Protein AF-A0A9D1S8N2-F1 (afdb_monomer_lite)

Organism: NCBI:txid2840860

Foldseek 3Di:
DPPPVVVVVVVVVVVPPPDPPDQPDDDDPPVCLLVQLVQVQVLCVLDDLLLQLDDCVNLVHDPVLLVVLLVVLVVLCVVQVPDFLLSSLLSLLQCLLVQADECPPCPQVDLRQSSRVVVSYYHQSNSLNVSSSSCNSVSWRKWKFWFAFPVGTHIFMWIDGPNGIAGAGSRVGSVRTRDDSVVCSVTTHTAFIPSQWPDDPQFTWGRGVGTETQDGNDDDQAAEDDLDDSNGGHAEYDLNHAALPRSHQEYEAEQNHAYYDLVSQLSNQNHAAYQYDPNRQFWHGDNRFIAGLQRQERAADGLNHQAQEDERALSYAEYHALRCENNASHQEYEDELNHPYYYHPVHHNPPRHEYADDPPGPSVVVCVVVVHHYHHNVPDPRDDDPHDARQVLLVVLLVVLVPDDQLFFLVLVVQLVVLSVLSVVLVVDPPRHNVSSVVSNVSNVVSVVSTHHAQLPQVSNSDLEVVSLVLLVCVQVVHDDPSGDQVSQPLVVPSDRHNVSSVLSVCVNVVVWDQDSNRHIGD

Secondary structure (DSSP, 8-state):
--SSHHHHHHHHTSTT---------S----S-HHHHHHHHHHHHHTS-GGGG---TTTTT--HHHHHHHHHHHHHHHHHHT--SHHHHHHHHHHHHHHH-EE-TT---S---HHHHHHHTEE-HHHHHHHHHHHHHHTT--EEEEEEEETTEEEEEEEEEETTEEEEE-TTT-GGGTT--HHHHTTT-EEEEEEEEEEEETTEEEEEESSEEEEEE-S--SEEE--SEETTEE--EE-GGG--TT---SEEEE-TT--EE-GGGGGG-TT--EEEE-TT-SSEEEETTEEEETTS-EEEE--TT---SEEEPPTT--EEPTTTTTT-SS--EEE--TT--EE-SSTTTT--S-EEE--TTSHHHHHHHHHT-EEE-GGG--S---------HHHHHHHHHHTT----S-HHHHHHHHHHHHHHHHHHH-TT--HHHHHHHHHHHHHHHHT--PPTT--S-SSS--HHHHHHHHHHHTT---TT--HHHH-TT-SSS--HHHHHHHHHHHTTSSEE-TTS-EE-

Radius of gyration: 33.04 Å; chains: 1; bounding box: 72×79×86 Å

InterPro domains:
  IPR002931 Transglutaminase-like [PF01841] (80-169)
  IPR002931 Transglutaminase-like [SM00460] (116-172)
  IPR018247 EF-Hand 1, calcium-binding site [PS00018] (457-469)
  IPR026906 BspA-type LRR region [PF13306] (235-283)
  IPR026906 BspA-type LRR region [PF13306] (308-353)
  IPR032675 Leucine-rich repeat domain superfamily [G3DSA:3.80.10.10] (225-357)
  IPR036439 Dockerin domain superfamily [G3DSA:1.10.1330.10] (454-521)
  IPR036439 Dockerin domain superfamily [SSF63446] (453-512)
  IPR038765 Papain-like cysteine peptidase superfamily [SSF54001] (43-193)
  IPR052557 Cytoskeleton-associated protease/Cytokinesis protein [PTHR46333] (82-185)

pLDDT: mean 88.9, std 16.24, range [24.2, 98.75]

Structure (mmCIF, N/CA/C/O backbone):
data_AF-A0A9D1S8N2-F1
#
_entry.id   AF-A0A9D1S8N2-F1
#
loop_
_atom_site.group_PDB
_atom_site.id
_atom_site.type_symbol
_atom_site.label_atom_id
_atom_site.label_alt_id
_atom_site.label_comp_id
_atom_site.label_asym_id
_atom_site.label_entity_id
_atom_site.label_seq_id
_atom_site.pdbx_PDB_ins_code
_atom_site.Cartn_x
_atom_site.Cartn_y
_atom_site.Cartn_z
_atom_site.occupancy
_atom_site.B_iso_or_equiv
_atom_site.auth_seq_id
_atom_site.auth_comp_id
_atom_site.auth_asym_id
_atom_site.auth_atom_id
_atom_site.pdbx_PDB_model_num
ATOM 1 N N . MET A 1 1 ? -4.415 29.262 -37.424 1.00 41.19 1 MET A N 1
ATOM 2 C CA . MET A 1 1 ? -4.527 27.797 -37.227 1.00 41.19 1 MET A CA 1
ATOM 3 C C . MET A 1 1 ? -3.228 26.989 -37.409 1.00 41.19 1 MET A C 1
ATOM 5 O O . MET A 1 1 ? -3.286 25.786 -37.236 1.00 41.19 1 MET A O 1
ATOM 9 N N . LYS A 1 2 ? -2.044 27.583 -37.660 1.00 31.09 2 LYS A N 1
ATOM 10 C CA . LYS A 1 2 ? -0.761 26.831 -37.720 1.00 31.09 2 LYS A CA 1
ATOM 11 C C . LYS A 1 2 ? 0.268 27.168 -36.621 1.00 31.09 2 LYS A C 1
ATOM 13 O O . LYS A 1 2 ? 1.367 26.639 -36.650 1.00 31.09 2 LYS A O 1
ATOM 18 N N . LYS A 1 3 ? -0.077 28.014 -35.639 1.00 30.36 3 LYS A N 1
ATOM 19 C CA . LYS A 1 3 ? 0.808 28.365 -34.503 1.00 30.36 3 LYS A CA 1
ATOM 20 C C . LYS A 1 3 ? 0.369 27.806 -33.142 1.00 30.36 3 LYS A C 1
ATOM 22 O O . LYS A 1 3 ? 1.112 27.940 -32.184 1.00 30.36 3 LYS A O 1
ATOM 27 N N . THR A 1 4 ? -0.780 27.134 -33.064 1.00 30.16 4 THR A N 1
ATOM 28 C CA . THR A 1 4 ? -1.317 26.583 -31.802 1.00 30.16 4 THR A CA 1
ATOM 29 C C . THR A 1 4 ? -1.063 25.077 -31.646 1.00 30.16 4 THR A C 1
ATOM 31 O O . THR A 1 4 ? -1.158 24.552 -30.548 1.00 30.16 4 THR A O 1
ATOM 34 N N . ILE A 1 5 ? -0.672 24.382 -32.720 1.00 31.61 5 ILE A N 1
ATOM 35 C CA . ILE A 1 5 ? -0.403 22.929 -32.703 1.00 31.61 5 ILE A CA 1
ATOM 36 C C . ILE A 1 5 ? 1.041 22.620 -32.254 1.00 31.61 5 ILE A C 1
ATOM 38 O O . ILE A 1 5 ? 1.315 21.543 -31.742 1.00 31.61 5 ILE A O 1
ATOM 42 N N . SER A 1 6 ? 1.962 23.587 -32.346 1.00 30.66 6 SER A N 1
ATOM 43 C CA . SER A 1 6 ? 3.372 23.377 -31.976 1.00 30.66 6 SER A CA 1
ATOM 44 C C . SER A 1 6 ? 3.642 23.413 -30.466 1.00 30.66 6 SER A C 1
ATOM 46 O O . SER A 1 6 ? 4.715 22.993 -30.052 1.00 30.66 6 SER A O 1
ATOM 48 N N . LEU A 1 7 ? 2.704 23.909 -29.648 1.00 26.50 7 LEU A N 1
ATOM 49 C CA . LEU A 1 7 ? 2.874 23.975 -28.191 1.00 26.50 7 LEU A CA 1
ATOM 50 C C . LEU A 1 7 ? 2.350 22.712 -27.487 1.00 26.50 7 LEU A C 1
ATOM 52 O O . LEU A 1 7 ? 2.895 22.316 -26.467 1.00 26.50 7 LEU A O 1
ATOM 56 N N . VAL A 1 8 ? 1.352 22.034 -28.066 1.00 29.27 8 VAL A N 1
ATOM 57 C CA . VAL A 1 8 ? 0.792 20.789 -27.507 1.00 29.27 8 VAL A CA 1
ATOM 58 C C . VAL A 1 8 ? 1.746 19.605 -27.716 1.00 29.27 8 VAL A C 1
ATOM 60 O O . VAL A 1 8 ? 1.866 18.760 -26.837 1.00 29.27 8 VAL A O 1
ATOM 63 N N . LEU A 1 9 ? 2.511 19.580 -28.818 1.00 26.94 9 LEU A N 1
ATOM 64 C CA . LEU A 1 9 ? 3.545 18.556 -29.030 1.00 26.94 9 LEU A CA 1
ATOM 65 C C . LEU A 1 9 ? 4.836 18.801 -28.226 1.00 26.94 9 LEU A C 1
ATOM 67 O O . LEU A 1 9 ? 5.528 17.845 -27.897 1.00 26.94 9 LEU A O 1
ATOM 71 N N . ALA A 1 10 ? 5.158 20.053 -27.880 1.00 25.62 10 ALA A N 1
ATOM 72 C CA . ALA A 1 10 ? 6.364 20.376 -27.109 1.00 25.62 10 ALA A CA 1
ATOM 73 C C . ALA A 1 10 ? 6.222 20.063 -25.606 1.00 25.62 10 ALA A C 1
ATOM 75 O O . ALA A 1 10 ? 7.221 19.830 -24.935 1.00 25.62 10 ALA A O 1
ATOM 76 N N . VAL A 1 11 ? 4.991 20.009 -25.084 1.00 26.38 11 VAL A N 1
ATOM 77 C CA . VAL A 1 11 ? 4.716 19.638 -23.683 1.00 26.38 11 VAL A CA 1
ATOM 78 C C . VAL A 1 11 ? 4.688 18.114 -23.490 1.00 26.38 11 VAL A C 1
ATOM 80 O O . VAL A 1 11 ? 5.058 17.631 -22.428 1.00 26.38 11 VAL A O 1
ATOM 83 N N . LEU A 1 12 ? 4.380 17.337 -24.536 1.00 26.64 12 LEU A N 1
ATOM 84 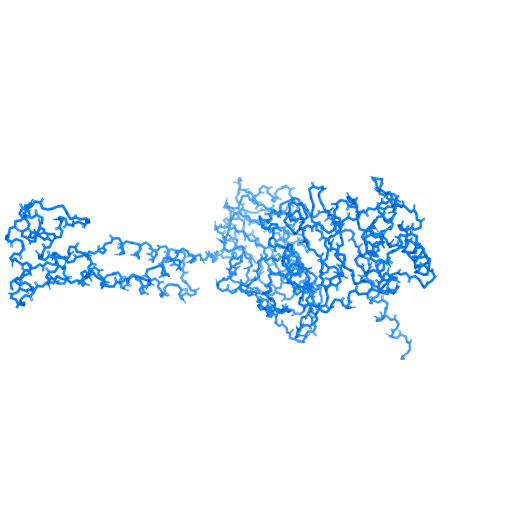C CA . LEU A 1 12 ? 4.500 15.869 -24.515 1.00 26.64 12 LEU A CA 1
ATOM 85 C C . LEU A 1 12 ? 5.959 15.369 -24.512 1.00 26.64 12 LEU A C 1
ATOM 87 O O . LEU A 1 12 ? 6.203 14.240 -24.104 1.00 26.64 12 LEU A O 1
ATOM 91 N N . MET A 1 13 ? 6.929 16.203 -24.906 1.00 25.23 13 MET A N 1
ATOM 92 C CA . MET A 1 13 ? 8.365 15.870 -24.888 1.00 25.23 13 MET A CA 1
ATOM 93 C C . MET A 1 13 ? 9.106 16.334 -23.621 1.00 25.23 13 MET A C 1
ATOM 95 O O . MET A 1 13 ? 10.305 16.110 -23.504 1.00 25.23 13 MET A O 1
ATOM 99 N N . LEU A 1 14 ? 8.422 16.964 -22.660 1.00 24.73 14 LEU A N 1
ATOM 100 C CA . LEU A 1 14 ? 9.023 17.392 -21.386 1.00 24.73 14 LEU A CA 1
ATOM 101 C C . LEU A 1 14 ? 8.789 16.403 -20.229 1.00 24.73 14 LEU A C 1
ATOM 103 O O . LEU A 1 14 ? 9.283 16.632 -19.130 1.00 24.73 14 LEU A O 1
ATOM 107 N N . ALA A 1 15 ? 8.109 15.280 -20.479 1.00 26.17 15 ALA A N 1
ATOM 108 C CA . ALA A 1 15 ? 7.916 14.204 -19.500 1.00 26.17 15 ALA A CA 1
ATOM 109 C C . ALA A 1 15 ? 9.095 13.207 -19.416 1.00 26.17 15 ALA A C 1
ATOM 111 O O . ALA A 1 15 ? 9.014 12.238 -18.670 1.00 26.17 15 ALA A O 1
ATOM 112 N N . SER A 1 16 ? 10.187 13.420 -20.160 1.00 27.34 16 SER A N 1
ATOM 113 C CA . SER A 1 16 ? 11.358 12.525 -20.176 1.00 27.34 16 SER A CA 1
ATOM 114 C C . SER A 1 16 ? 12.587 13.074 -19.444 1.00 27.34 16 SER A C 1
ATOM 116 O O . SER A 1 16 ? 13.658 12.477 -19.514 1.00 27.34 16 SER A O 1
ATOM 118 N N . ALA A 1 17 ? 12.461 14.177 -18.702 1.00 24.20 17 ALA A N 1
ATOM 119 C CA . ALA A 1 17 ? 13.454 14.517 -17.690 1.00 24.20 17 ALA A CA 1
ATOM 120 C C . ALA A 1 17 ? 13.177 13.662 -16.445 1.00 24.20 17 ALA A C 1
ATOM 122 O O . ALA A 1 17 ? 12.557 14.123 -15.489 1.00 24.20 17 ALA A O 1
ATOM 123 N N . PHE A 1 18 ? 13.612 12.399 -16.481 1.00 30.17 18 PHE A N 1
ATOM 124 C CA . PHE A 1 18 ? 13.813 11.614 -15.269 1.00 30.17 18 PHE A CA 1
ATOM 125 C C . PHE A 1 18 ? 14.796 12.399 -14.395 1.00 30.17 18 PHE A C 1
ATOM 127 O O . PHE A 1 18 ? 16.009 12.371 -14.604 1.00 30.17 18 PHE A O 1
ATOM 134 N N . PHE A 1 19 ? 14.275 13.147 -13.423 1.00 24.89 19 PHE A N 1
ATOM 135 C CA . PHE A 1 19 ? 15.061 13.421 -12.236 1.00 24.89 19 PHE A CA 1
ATOM 136 C C . PHE A 1 19 ? 15.438 12.053 -11.681 1.00 24.89 19 PHE A C 1
ATOM 138 O O . PHE A 1 19 ? 14.560 11.213 -11.481 1.00 24.89 19 PHE A O 1
ATOM 145 N N . ALA A 1 20 ? 16.736 11.818 -11.479 1.00 25.05 20 ALA A N 1
ATOM 146 C CA . ALA A 1 20 ? 17.172 10.757 -10.591 1.00 25.05 20 ALA A CA 1
ATOM 147 C C . ALA A 1 20 ? 16.315 10.889 -9.331 1.00 25.05 20 ALA A C 1
ATOM 149 O O . ALA A 1 20 ? 16.334 11.951 -8.696 1.00 25.05 20 ALA A O 1
ATOM 150 N N . LEU A 1 21 ? 15.495 9.872 -9.053 1.00 30.72 21 LEU A N 1
ATOM 151 C CA . LEU A 1 21 ? 14.743 9.817 -7.811 1.00 30.72 21 LEU A CA 1
ATOM 152 C C . LEU A 1 21 ? 15.771 10.092 -6.707 1.00 30.72 21 LEU A C 1
ATOM 154 O O . LEU A 1 21 ? 16.800 9.405 -6.672 1.00 30.72 21 LEU A O 1
ATOM 158 N N . PRO A 1 22 ? 15.589 11.127 -5.865 1.00 25.80 22 PRO A N 1
ATOM 159 C CA . PRO A 1 22 ? 16.402 11.215 -4.669 1.00 25.80 22 PRO A CA 1
ATOM 160 C C . PRO A 1 22 ? 16.216 9.876 -3.967 1.00 25.80 22 PRO A C 1
ATOM 162 O O . PRO A 1 22 ? 15.079 9.418 -3.855 1.00 25.80 22 PRO A O 1
ATOM 165 N N . ALA A 1 23 ? 17.325 9.228 -3.597 1.00 29.44 23 ALA A N 1
ATOM 166 C CA . ALA A 1 23 ? 17.301 7.996 -2.825 1.00 29.44 23 ALA A CA 1
ATOM 167 C C . ALA A 1 23 ? 16.216 8.145 -1.759 1.00 29.44 23 ALA A C 1
ATOM 169 O O . ALA A 1 23 ? 16.328 9.031 -0.904 1.00 29.44 23 ALA A O 1
ATOM 170 N N . VAL A 1 24 ? 15.135 7.369 -1.899 1.00 29.92 24 VAL A N 1
ATOM 171 C CA . VAL A 1 24 ? 14.056 7.354 -0.919 1.00 29.92 24 VAL A CA 1
ATOM 172 C C . VAL A 1 24 ? 14.750 7.016 0.385 1.00 29.92 24 VAL A C 1
ATOM 174 O O . VAL A 1 24 ? 15.445 6.004 0.505 1.00 29.92 24 VAL A O 1
ATOM 177 N N . SER A 1 25 ? 14.714 7.987 1.291 1.00 30.53 25 SER A N 1
ATOM 178 C CA . SER A 1 25 ? 15.406 7.918 2.559 1.00 30.53 25 SER A CA 1
ATOM 179 C C . SER A 1 25 ? 14.974 6.662 3.295 1.00 30.53 25 SER A C 1
ATOM 181 O O . SER A 1 25 ? 13.835 6.217 3.178 1.00 30.53 25 SER A O 1
ATOM 183 N N . ALA A 1 26 ? 15.927 6.104 4.034 1.00 32.47 26 ALA A N 1
ATOM 184 C CA . ALA A 1 26 ? 15.743 4.994 4.946 1.00 32.47 26 ALA A CA 1
ATOM 185 C C . ALA A 1 26 ? 14.365 5.013 5.636 1.00 32.47 26 ALA A C 1
ATOM 187 O O . ALA A 1 26 ? 13.939 6.060 6.109 1.00 32.47 26 ALA A O 1
ATOM 188 N N . GLU A 1 27 ? 13.767 3.820 5.742 1.00 34.91 27 GLU A N 1
ATOM 189 C CA . GLU A 1 27 ? 12.519 3.491 6.460 1.00 34.91 27 GLU A CA 1
ATOM 190 C C . GLU A 1 27 ? 11.226 3.394 5.632 1.00 34.91 27 GLU A C 1
ATOM 192 O O . GLU A 1 27 ? 10.195 3.940 5.989 1.00 34.91 27 GLU A O 1
ATOM 197 N N . MET A 1 28 ? 11.215 2.507 4.631 1.00 33.66 28 MET A N 1
ATOM 198 C CA . MET A 1 28 ? 10.089 1.573 4.463 1.00 33.66 28 MET A CA 1
ATOM 199 C C . MET A 1 28 ? 10.615 0.160 4.201 1.00 33.66 28 MET A C 1
ATOM 201 O O . MET A 1 28 ? 10.614 -0.354 3.078 1.00 33.66 28 MET A O 1
ATOM 205 N N . LYS A 1 29 ? 11.084 -0.493 5.270 1.00 34.81 29 LYS A N 1
ATOM 206 C CA . LYS A 1 29 ? 11.308 -1.943 5.267 1.00 34.81 29 LYS A CA 1
ATOM 207 C C . LYS A 1 29 ? 9.942 -2.633 5.219 1.00 34.81 29 LYS A C 1
ATOM 209 O O . LYS A 1 29 ? 9.393 -2.972 6.260 1.00 34.81 29 LYS A O 1
ATOM 214 N N . ASN A 1 30 ? 9.383 -2.824 4.026 1.00 42.44 30 ASN A N 1
ATOM 215 C CA . ASN A 1 30 ? 8.274 -3.757 3.849 1.00 42.44 30 ASN A CA 1
ATOM 216 C C . ASN A 1 30 ? 8.832 -5.182 4.060 1.00 42.44 30 ASN A C 1
ATOM 218 O O . ASN A 1 30 ? 9.746 -5.577 3.332 1.00 42.44 30 ASN A O 1
ATOM 222 N N . PRO A 1 31 ? 8.343 -5.951 5.047 1.00 40.03 31 PRO A N 1
ATOM 223 C CA . PRO A 1 31 ? 8.945 -7.229 5.424 1.00 40.03 31 PRO A CA 1
ATOM 224 C C . PRO A 1 31 ? 8.726 -8.375 4.416 1.00 40.03 31 PRO A C 1
ATOM 226 O O . PRO A 1 31 ? 9.285 -9.448 4.619 1.00 40.03 31 PRO A O 1
ATOM 229 N N . ASN A 1 32 ? 7.972 -8.186 3.323 1.00 45.12 32 ASN A N 1
ATOM 230 C CA . ASN A 1 32 ? 7.652 -9.260 2.366 1.00 45.12 32 ASN A CA 1
ATOM 231 C C . ASN A 1 32 ? 8.372 -9.137 1.007 1.00 45.12 32 ASN A C 1
ATOM 233 O O . ASN A 1 32 ? 7.745 -9.032 -0.049 1.00 45.12 32 ASN A O 1
ATOM 237 N N . VAL A 1 33 ? 9.707 -9.228 1.015 1.00 54.38 33 VAL A N 1
ATOM 238 C CA . VAL A 1 33 ? 10.550 -9.151 -0.201 1.00 54.38 33 VAL A CA 1
ATOM 239 C C . VAL A 1 33 ? 10.204 -10.243 -1.234 1.00 54.38 33 VAL A C 1
ATOM 241 O O . VAL A 1 33 ? 10.112 -9.956 -2.431 1.00 54.38 33 VAL A O 1
ATOM 244 N N . LYS A 1 34 ? 9.881 -11.469 -0.784 1.00 57.59 34 LYS A N 1
ATOM 245 C CA . LYS A 1 34 ? 9.435 -12.578 -1.658 1.00 57.59 34 LYS A CA 1
ATOM 246 C C . LYS A 1 34 ? 8.108 -12.286 -2.367 1.00 57.59 34 LYS A C 1
ATOM 248 O O . LYS A 1 34 ? 7.960 -12.636 -3.533 1.00 57.59 34 LYS A O 1
ATOM 253 N N . GLY A 1 35 ? 7.173 -11.615 -1.688 1.00 79.25 35 GLY A N 1
ATOM 254 C CA . GLY A 1 35 ? 5.856 -11.297 -2.248 1.00 79.25 35 GLY A CA 1
ATOM 255 C C . GLY A 1 35 ? 5.940 -10.362 -3.456 1.00 79.25 35 GLY A C 1
ATOM 256 O O . GLY A 1 35 ? 5.290 -10.612 -4.461 1.00 79.25 35 GLY A O 1
ATOM 257 N N . SER A 1 36 ? 6.797 -9.339 -3.391 1.00 89.75 36 SER A N 1
ATOM 258 C CA . SER A 1 36 ? 6.893 -8.313 -4.443 1.00 89.75 36 SER A CA 1
ATOM 259 C C . SER A 1 36 ? 7.517 -8.802 -5.761 1.00 89.75 36 SER A C 1
ATOM 261 O O . SER A 1 36 ? 7.032 -8.462 -6.835 1.00 89.75 36 SER A O 1
ATOM 263 N N . ASN A 1 37 ? 8.554 -9.650 -5.717 1.00 93.00 37 ASN A N 1
ATOM 264 C CA . ASN A 1 37 ? 9.118 -10.234 -6.943 1.00 93.00 37 ASN A CA 1
ATOM 265 C C . ASN A 1 37 ? 8.127 -11.171 -7.637 1.00 93.00 37 ASN A C 1
ATOM 267 O O . ASN A 1 37 ? 8.023 -11.152 -8.862 1.00 93.00 37 ASN A O 1
ATOM 271 N N . GLN A 1 38 ? 7.396 -11.974 -6.855 1.00 94.56 38 GLN A N 1
ATOM 272 C CA . GLN A 1 38 ? 6.374 -12.862 -7.403 1.00 94.56 38 GLN A CA 1
ATOM 273 C C . GLN A 1 38 ? 5.221 -12.054 -7.999 1.00 94.56 38 GLN A C 1
ATOM 275 O O . GLN A 1 38 ? 4.786 -12.357 -9.099 1.00 94.56 38 GLN A O 1
ATOM 280 N N . GLU A 1 39 ? 4.789 -10.985 -7.331 1.00 94.81 39 GLU A N 1
ATOM 281 C CA . GLU A 1 39 ? 3.736 -10.102 -7.833 1.00 94.81 39 GLU A CA 1
ATOM 282 C C . GLU A 1 39 ? 4.122 -9.424 -9.159 1.00 94.81 39 GLU A C 1
ATOM 284 O O . GLU A 1 39 ? 3.325 -9.419 -10.095 1.00 94.81 39 GLU A O 1
ATOM 289 N N . LEU A 1 40 ? 5.353 -8.913 -9.301 1.00 96.19 40 LEU A N 1
ATOM 290 C CA . LEU A 1 40 ? 5.825 -8.379 -10.586 1.00 96.19 40 LEU A CA 1
ATOM 291 C C . LEU A 1 40 ? 5.867 -9.464 -11.674 1.00 96.19 40 LEU A C 1
ATOM 293 O O . LEU A 1 40 ? 5.441 -9.221 -12.804 1.00 96.19 40 LEU A O 1
ATOM 297 N N . LEU A 1 41 ? 6.369 -10.656 -11.343 1.00 96.38 41 LEU A N 1
ATOM 298 C CA . LEU A 1 41 ? 6.418 -11.786 -12.271 1.00 96.38 41 LEU A CA 1
ATOM 299 C C . LEU A 1 41 ? 5.013 -12.203 -12.730 1.00 96.38 41 LEU A C 1
ATOM 301 O O . LEU A 1 41 ? 4.800 -12.416 -13.921 1.00 96.38 41 LEU A O 1
ATOM 305 N N . ASP A 1 42 ? 4.053 -12.281 -11.811 1.00 96.88 42 ASP A N 1
ATOM 306 C CA . ASP A 1 42 ? 2.656 -12.602 -12.105 1.00 96.88 42 ASP A CA 1
ATOM 307 C C . ASP A 1 42 ? 2.020 -11.528 -12.997 1.00 96.88 42 ASP A C 1
ATOM 309 O O . ASP A 1 42 ? 1.356 -11.858 -13.981 1.00 96.88 42 ASP A O 1
ATOM 313 N N . MET A 1 43 ? 2.306 -10.247 -12.733 1.00 97.25 43 MET A N 1
ATOM 314 C CA . MET A 1 43 ? 1.843 -9.143 -13.576 1.00 97.25 43 MET A CA 1
ATOM 315 C C . MET A 1 43 ? 2.394 -9.257 -14.996 1.00 97.25 43 MET A C 1
ATOM 317 O O . MET A 1 43 ? 1.646 -9.130 -15.961 1.00 97.25 43 MET A O 1
ATOM 321 N N . LEU A 1 44 ? 3.687 -9.547 -15.139 1.00 97.44 44 LEU A N 1
ATOM 322 C CA . LEU A 1 44 ? 4.322 -9.765 -16.436 1.00 97.44 44 LEU A CA 1
ATOM 323 C C . LEU A 1 44 ? 3.799 -11.025 -17.151 1.00 97.44 44 LEU A C 1
ATOM 325 O O . LEU A 1 44 ? 3.738 -11.037 -18.378 1.00 97.44 44 LEU A O 1
ATOM 329 N N . ASN A 1 45 ? 3.409 -12.071 -16.418 1.00 97.19 45 ASN A N 1
ATOM 330 C CA . ASN A 1 45 ? 2.798 -13.283 -16.980 1.00 97.19 45 ASN A CA 1
ATOM 331 C C . ASN A 1 45 ? 1.362 -13.055 -17.476 1.00 97.19 45 ASN A C 1
ATOM 333 O O . ASN A 1 45 ? 0.921 -13.742 -18.396 1.00 97.19 45 ASN A O 1
ATOM 337 N N . ASN A 1 46 ? 0.644 -12.084 -16.906 1.00 96.88 46 ASN A N 1
ATOM 338 C CA . ASN A 1 46 ? -0.697 -11.692 -17.352 1.00 96.88 46 ASN A CA 1
ATOM 339 C C . ASN A 1 46 ? -0.688 -10.766 -18.579 1.00 96.88 46 ASN A C 1
ATOM 341 O O . ASN A 1 46 ? -1.750 -10.362 -19.059 1.00 96.88 46 ASN A O 1
ATOM 345 N N . LEU A 1 47 ? 0.494 -10.419 -19.089 1.00 96.44 47 LEU A N 1
ATOM 346 C CA . LEU A 1 47 ? 0.692 -9.474 -20.177 1.00 96.44 47 LEU A CA 1
ATOM 347 C C . LEU A 1 47 ? 1.392 -10.144 -21.360 1.00 96.44 47 LEU A C 1
ATOM 349 O O . LEU A 1 47 ? 2.311 -10.937 -21.194 1.00 96.44 47 LEU A O 1
ATOM 353 N N . GLU A 1 48 ? 0.986 -9.780 -22.578 1.00 96.12 48 GLU A N 1
ATOM 354 C CA . GLU A 1 48 ? 1.599 -10.287 -23.811 1.00 96.12 48 GLU A CA 1
ATOM 355 C C . GLU A 1 48 ? 3.081 -9.888 -23.886 1.00 96.12 48 GLU A C 1
ATOM 357 O O . GLU A 1 48 ? 3.360 -8.692 -24.033 1.00 96.12 48 GLU A O 1
ATOM 362 N N . PRO A 1 49 ? 4.049 -10.826 -23.843 1.00 96.62 49 PRO A N 1
ATOM 363 C CA . PRO A 1 49 ? 5.464 -10.473 -23.743 1.00 96.62 49 PRO A CA 1
ATOM 364 C C . PRO A 1 49 ? 5.942 -9.585 -24.893 1.00 96.62 49 PRO A C 1
ATOM 366 O O . PRO A 1 49 ? 6.730 -8.670 -24.691 1.00 96.62 49 PRO A O 1
ATOM 369 N N . GLN A 1 50 ? 5.408 -9.787 -26.099 1.00 95.06 50 GLN A N 1
ATOM 370 C CA . GLN A 1 50 ? 5.824 -9.052 -27.296 1.00 95.06 50 GLN A CA 1
ATOM 371 C C . GLN A 1 50 ? 5.612 -7.532 -27.214 1.00 95.06 50 GLN A C 1
ATOM 373 O O . GLN A 1 50 ? 6.266 -6.789 -27.943 1.00 95.06 50 GLN A O 1
ATOM 378 N N . GLN A 1 51 ? 4.766 -7.036 -26.304 1.00 94.94 51 GLN A N 1
ATOM 379 C CA . GLN A 1 51 ? 4.626 -5.592 -26.084 1.00 94.94 51 GLN A CA 1
ATOM 380 C C . GLN A 1 51 ? 5.895 -4.945 -25.494 1.00 94.94 51 GLN A C 1
ATOM 382 O O . GLN A 1 51 ? 6.090 -3.735 -25.632 1.00 94.94 51 GLN A O 1
ATOM 387 N N . PHE A 1 52 ? 6.764 -5.756 -24.881 1.00 96.38 52 PHE A N 1
ATOM 388 C CA . PHE A 1 52 ? 8.020 -5.342 -24.255 1.00 96.38 52 PHE A CA 1
ATOM 389 C C . PHE A 1 52 ? 9.237 -5.495 -25.178 1.00 96.38 52 PHE A C 1
ATOM 391 O O . PHE A 1 52 ? 10.376 -5.314 -24.745 1.00 96.38 52 PHE A O 1
ATOM 398 N N . VAL A 1 53 ? 9.027 -5.793 -26.465 1.00 95.94 53 VAL A N 1
ATOM 399 C CA . VAL A 1 53 ? 10.066 -5.579 -27.478 1.00 95.94 53 VAL A CA 1
ATOM 400 C C . VAL A 1 53 ? 10.122 -4.082 -27.781 1.00 95.94 53 VAL A C 1
ATOM 402 O O . VAL A 1 53 ? 9.158 -3.480 -28.264 1.00 95.94 53 VAL A O 1
ATOM 405 N N . SER A 1 54 ? 11.246 -3.457 -27.436 1.00 93.06 54 SER A N 1
ATOM 406 C CA . SER A 1 54 ? 11.464 -2.025 -27.663 1.00 93.06 54 SER A CA 1
ATOM 407 C C . SER A 1 54 ? 11.904 -1.730 -29.098 1.00 93.06 54 SER A C 1
ATOM 409 O O . SER A 1 54 ? 12.361 -2.612 -29.819 1.00 93.06 54 SER A O 1
ATOM 411 N N . ASP A 1 55 ? 11.803 -0.465 -29.494 1.00 92.12 55 ASP A N 1
ATOM 412 C CA . ASP A 1 55 ? 12.391 0.071 -30.720 1.00 92.12 55 ASP A CA 1
ATOM 413 C C . ASP A 1 55 ? 13.319 1.252 -30.386 1.00 92.12 55 ASP A C 1
ATOM 415 O O . ASP A 1 55 ? 13.419 1.684 -29.233 1.00 92.12 55 ASP A O 1
ATOM 419 N N . TYR A 1 56 ? 14.020 1.776 -31.395 1.00 92.25 56 TYR A N 1
ATOM 420 C CA . TYR A 1 56 ? 14.959 2.882 -31.203 1.00 92.25 56 TYR A CA 1
ATOM 421 C C . TYR A 1 56 ? 14.285 4.154 -30.653 1.00 92.25 56 TYR A C 1
ATOM 423 O O . TYR A 1 56 ? 14.939 4.906 -29.935 1.00 92.25 56 TYR A O 1
ATOM 431 N N . GLU A 1 57 ? 12.996 4.393 -30.938 1.00 91.94 57 GLU A N 1
ATOM 432 C CA . GLU A 1 57 ? 12.270 5.585 -30.476 1.00 91.94 57 GLU A CA 1
ATOM 433 C C . GLU A 1 57 ? 11.954 5.480 -28.986 1.00 91.94 57 GLU A C 1
ATOM 435 O O . GLU A 1 57 ? 12.251 6.404 -28.228 1.00 91.94 57 GLU A O 1
ATOM 440 N N . LYS A 1 58 ? 11.429 4.329 -28.548 1.00 89.50 58 LYS A N 1
ATOM 441 C CA . LYS A 1 58 ? 11.172 4.036 -27.129 1.00 89.50 58 LYS A CA 1
ATOM 442 C C . LYS A 1 58 ? 12.448 4.053 -26.292 1.00 89.50 58 LYS A C 1
ATOM 444 O O . LYS A 1 58 ? 12.402 4.417 -25.122 1.00 89.50 58 LYS A O 1
ATOM 449 N N . LEU A 1 59 ? 13.580 3.677 -26.886 1.00 91.31 59 LEU A N 1
ATOM 450 C CA . LEU A 1 59 ? 14.890 3.704 -26.232 1.00 91.31 59 LEU A CA 1
ATOM 451 C C . LEU A 1 59 ? 15.579 5.081 -26.292 1.00 91.31 59 LEU A C 1
ATOM 453 O O . LEU A 1 59 ? 16.704 5.211 -25.813 1.00 91.31 59 LEU A O 1
ATOM 457 N N . GLY A 1 60 ? 14.947 6.098 -26.891 1.00 92.38 60 GLY A N 1
ATOM 458 C CA . GLY A 1 60 ? 15.500 7.453 -26.973 1.00 92.38 60 GLY A CA 1
ATOM 459 C C . GLY A 1 60 ? 16.753 7.572 -27.849 1.00 92.38 60 GLY A C 1
ATOM 460 O O . GLY A 1 60 ? 17.584 8.446 -27.613 1.00 92.38 60 GLY A O 1
ATOM 461 N N . MET A 1 61 ? 16.913 6.699 -28.847 1.00 95.06 61 MET A N 1
ATOM 462 C CA . MET A 1 61 ? 18.076 6.651 -29.739 1.00 95.06 61 MET A CA 1
ATOM 463 C C . MET A 1 61 ? 17.742 7.129 -31.154 1.00 95.06 61 MET A C 1
ATOM 465 O O . MET A 1 61 ? 16.596 7.077 -31.599 1.00 95.06 61 MET A O 1
ATOM 469 N N . THR A 1 62 ? 18.755 7.555 -31.913 1.00 97.56 62 THR A N 1
ATOM 470 C CA . THR A 1 62 ? 18.613 7.670 -33.374 1.00 97.56 62 THR A CA 1
ATOM 471 C C . THR A 1 62 ? 18.693 6.292 -34.036 1.00 97.56 62 THR A C 1
ATOM 473 O O . THR A 1 62 ? 19.179 5.322 -33.449 1.00 97.56 62 THR A O 1
ATOM 476 N N . LYS A 1 63 ? 18.254 6.199 -35.297 1.00 97.19 63 LYS A N 1
ATOM 477 C CA . LYS A 1 63 ? 18.362 4.957 -36.079 1.00 97.19 63 LYS A CA 1
ATOM 478 C C . LYS A 1 63 ? 19.810 4.500 -36.237 1.00 97.19 63 LYS A C 1
ATOM 480 O O . LYS A 1 63 ? 20.083 3.311 -36.163 1.00 97.19 63 LYS A O 1
ATOM 485 N N . GLU A 1 64 ? 20.728 5.439 -36.442 1.00 98.06 64 GLU A N 1
ATOM 486 C CA . GLU A 1 64 ? 22.157 5.164 -36.608 1.00 98.06 64 GLU A CA 1
ATOM 487 C C . GLU A 1 64 ? 22.768 4.622 -35.312 1.00 98.06 64 GLU A C 1
ATOM 489 O O . GLU A 1 64 ? 23.483 3.625 -35.339 1.00 98.06 64 GLU A O 1
ATOM 494 N N . GLN A 1 65 ? 22.421 5.228 -34.173 1.00 98.12 65 GLN A N 1
ATOM 495 C CA . GLN A 1 65 ? 22.854 4.766 -32.853 1.00 98.12 65 GLN A CA 1
ATOM 496 C C . GLN A 1 65 ? 22.368 3.344 -32.560 1.00 98.12 65 GLN A C 1
ATOM 498 O O . GLN A 1 65 ? 23.137 2.506 -32.091 1.00 98.12 65 GLN A O 1
ATOM 503 N N . PHE A 1 66 ? 21.100 3.057 -32.868 1.00 98.31 66 PHE A N 1
ATOM 504 C CA . PHE A 1 66 ? 20.547 1.717 -32.702 1.00 98.31 66 PHE A CA 1
ATOM 505 C C . PHE A 1 66 ? 21.214 0.699 -33.635 1.00 98.31 66 PHE A C 1
ATOM 507 O O . PHE A 1 66 ? 21.548 -0.393 -33.189 1.00 98.31 66 PHE A O 1
ATOM 514 N N . ALA A 1 67 ? 21.490 1.070 -34.890 1.00 98.31 67 ALA A N 1
ATOM 515 C CA . ALA A 1 67 ? 22.171 0.201 -35.850 1.00 98.31 67 ALA A CA 1
ATOM 516 C C . ALA A 1 67 ? 23.590 -0.202 -35.396 1.00 98.31 67 ALA A C 1
ATOM 518 O O . ALA A 1 67 ? 24.034 -1.315 -35.675 1.00 98.31 67 ALA A O 1
ATOM 519 N N . GLU A 1 68 ? 24.309 0.664 -34.672 1.00 98.56 68 GLU A N 1
ATOM 520 C CA . GLU A 1 68 ? 25.609 0.312 -34.078 1.00 98.56 68 GLU A CA 1
ATOM 521 C C . GLU A 1 68 ? 25.482 -0.749 -32.974 1.00 98.56 68 GLU A C 1
ATOM 523 O O . GLU A 1 68 ? 26.277 -1.692 -32.927 1.00 98.56 68 GLU A O 1
ATOM 528 N N . ILE A 1 69 ? 24.475 -0.621 -32.102 1.00 98.56 69 ILE A N 1
ATOM 529 C CA . ILE A 1 69 ? 24.185 -1.621 -31.062 1.00 98.56 69 ILE A CA 1
ATOM 530 C C . ILE A 1 69 ? 23.726 -2.931 -31.707 1.00 98.56 69 ILE A C 1
ATOM 532 O O . ILE A 1 69 ? 24.185 -4.001 -31.311 1.00 98.56 69 ILE A O 1
ATOM 536 N N . GLU A 1 70 ? 22.867 -2.860 -32.724 1.00 98.56 70 GLU A N 1
ATOM 537 C CA . GLU A 1 70 ? 22.394 -4.019 -33.481 1.00 98.56 70 GLU A CA 1
ATOM 538 C C . GLU A 1 70 ? 23.562 -4.776 -34.123 1.00 98.56 70 GLU A C 1
ATOM 540 O O . GLU A 1 70 ? 23.685 -5.986 -33.934 1.00 98.56 70 GLU A O 1
ATOM 545 N N . ALA A 1 71 ? 24.483 -4.076 -34.791 1.00 98.62 71 ALA A N 1
ATOM 546 C CA . ALA A 1 71 ? 25.657 -4.693 -35.403 1.00 98.62 71 ALA A CA 1
ATOM 547 C C . ALA A 1 71 ? 26.545 -5.429 -34.379 1.00 98.62 71 ALA A C 1
ATOM 549 O O . ALA A 1 71 ? 26.976 -6.558 -34.629 1.00 98.62 71 ALA A O 1
ATOM 550 N N . GLU A 1 72 ? 26.798 -4.827 -33.213 1.00 98.75 72 GLU A N 1
ATOM 551 C CA . GLU A 1 72 ? 27.578 -5.469 -32.145 1.00 98.75 72 GLU A CA 1
ATOM 552 C C . GLU A 1 72 ? 26.818 -6.637 -31.491 1.00 98.75 72 GLU A C 1
ATOM 554 O O . GLU A 1 72 ? 27.420 -7.656 -31.138 1.00 98.75 72 GLU A O 1
ATOM 559 N N . THR A 1 73 ? 25.491 -6.535 -31.382 1.00 98.69 73 THR A N 1
ATOM 560 C CA . THR A 1 73 ? 24.630 -7.605 -30.857 1.00 98.69 73 THR A CA 1
ATOM 561 C C . THR A 1 73 ? 24.656 -8.825 -31.775 1.00 98.69 73 THR A C 1
ATOM 563 O O . THR A 1 73 ? 24.905 -9.941 -31.317 1.00 98.69 73 THR A O 1
ATOM 566 N N . LEU A 1 74 ? 24.471 -8.625 -33.082 1.00 98.50 74 LEU A N 1
ATOM 567 C CA . LEU A 1 74 ? 24.500 -9.705 -34.070 1.00 98.50 74 LEU A CA 1
ATOM 568 C C . LEU A 1 74 ? 25.864 -10.399 -34.105 1.00 98.50 74 LEU A C 1
ATOM 570 O O . LEU A 1 74 ? 25.931 -11.626 -34.112 1.00 98.50 74 LEU A O 1
ATOM 574 N N . LYS A 1 75 ? 26.953 -9.626 -34.030 1.00 98.56 75 LYS A N 1
ATOM 575 C CA . LYS A 1 75 ? 28.315 -10.165 -33.929 1.00 98.56 75 LYS A CA 1
ATOM 576 C C . LYS A 1 75 ? 28.517 -10.998 -32.657 1.00 98.56 75 LYS A C 1
ATOM 578 O O . LYS A 1 75 ? 29.150 -12.054 -32.713 1.00 98.56 75 LYS A O 1
ATOM 583 N N . THR A 1 76 ? 27.995 -10.541 -31.519 1.00 98.38 76 THR A N 1
ATOM 584 C CA . THR A 1 76 ? 28.038 -11.268 -30.236 1.00 98.38 76 THR A CA 1
ATOM 585 C C . THR A 1 76 ? 27.296 -12.606 -30.323 1.00 98.38 76 THR A C 1
ATOM 587 O O . THR A 1 76 ? 27.807 -13.641 -29.887 1.00 98.38 76 THR A O 1
ATOM 590 N N . ILE A 1 77 ? 26.117 -12.614 -30.944 1.00 98.31 77 ILE A N 1
ATOM 591 C CA . ILE A 1 77 ? 25.312 -13.825 -31.147 1.00 98.31 77 ILE A CA 1
ATOM 592 C C . ILE A 1 77 ? 26.013 -14.801 -32.097 1.00 98.31 77 ILE A C 1
ATOM 594 O O . ILE A 1 77 ? 26.148 -15.979 -31.772 1.00 98.31 77 ILE A O 1
ATOM 598 N N . GLU A 1 78 ? 26.532 -14.316 -33.226 1.00 97.81 78 GLU A N 1
ATOM 599 C CA . GLU A 1 78 ? 27.276 -15.146 -34.180 1.00 97.81 78 GLU A CA 1
ATOM 600 C C . GLU A 1 78 ? 28.514 -15.776 -33.525 1.00 97.81 78 GLU A C 1
ATOM 602 O O . GLU A 1 78 ? 28.746 -16.978 -33.653 1.00 97.81 78 GLU A O 1
ATOM 607 N N . SER A 1 79 ? 29.273 -14.989 -32.757 1.00 97.38 79 SER A N 1
ATOM 608 C CA . SER A 1 79 ? 30.508 -15.449 -32.106 1.00 97.38 79 SER A CA 1
ATOM 609 C C . SER A 1 79 ? 30.262 -16.462 -30.985 1.00 97.38 79 SER A C 1
ATOM 611 O O . SER A 1 79 ? 31.121 -17.300 -30.717 1.00 97.38 79 SER A O 1
ATOM 613 N N . SER A 1 80 ? 29.106 -16.391 -30.320 1.00 97.06 80 SER A N 1
ATOM 614 C CA . SER A 1 80 ? 28.718 -17.336 -29.264 1.00 97.06 80 SER A CA 1
ATOM 615 C C . SER A 1 80 ? 28.074 -18.617 -29.806 1.00 97.06 80 SER A C 1
ATOM 617 O O . SER A 1 80 ? 27.995 -19.607 -29.082 1.00 97.06 80 SER A O 1
ATOM 619 N N . GLY A 1 81 ? 27.626 -18.618 -31.068 1.00 96.56 81 GLY A N 1
ATOM 620 C CA . GLY A 1 81 ? 26.854 -19.715 -31.652 1.00 96.56 81 GLY A CA 1
ATOM 621 C C . GLY A 1 81 ? 25.436 -19.833 -31.083 1.00 96.56 81 GLY A C 1
ATOM 622 O O . GLY A 1 81 ? 24.829 -20.898 -31.185 1.00 96.56 81 GLY A O 1
ATOM 623 N N . ALA A 1 82 ? 24.919 -18.767 -30.463 1.00 97.00 82 ALA A N 1
ATOM 624 C CA . ALA A 1 82 ? 23.596 -18.748 -29.857 1.00 97.00 82 ALA A CA 1
ATOM 625 C C . ALA A 1 82 ? 22.486 -18.886 -30.913 1.00 97.00 82 ALA A C 1
ATOM 627 O O . ALA A 1 82 ? 22.451 -18.149 -31.900 1.00 97.00 82 ALA A O 1
ATOM 628 N N . VAL A 1 83 ? 21.558 -19.822 -30.689 1.00 94.81 83 VAL A N 1
ATOM 629 C CA . VAL A 1 83 ? 20.449 -20.104 -31.619 1.00 94.81 83 VAL A CA 1
ATOM 630 C C . VAL A 1 83 ? 19.103 -19.760 -30.995 1.00 94.81 83 VAL A C 1
ATOM 632 O O . VAL A 1 83 ? 18.294 -19.073 -31.622 1.00 94.81 83 VAL A O 1
ATOM 635 N N . THR A 1 84 ? 18.854 -20.231 -29.772 1.00 97.81 84 THR A N 1
ATOM 636 C CA . THR A 1 84 ? 17.601 -19.959 -29.059 1.00 97.81 84 THR A CA 1
ATOM 637 C C . THR A 1 84 ? 17.610 -18.552 -28.470 1.00 97.81 84 THR A C 1
ATOM 639 O O . THR A 1 84 ? 18.672 -17.978 -28.233 1.00 97.81 84 THR A O 1
ATOM 642 N N . ASP A 1 85 ? 16.435 -17.986 -28.199 1.00 97.94 85 ASP A N 1
ATOM 643 C CA . ASP A 1 85 ? 16.355 -16.671 -27.551 1.00 97.94 85 ASP A CA 1
ATOM 644 C C . ASP A 1 85 ? 16.968 -16.687 -26.144 1.00 97.94 85 ASP A C 1
ATOM 646 O O . ASP A 1 85 ? 17.577 -15.705 -25.733 1.00 97.94 85 ASP A O 1
ATOM 650 N N . TYR A 1 86 ? 16.922 -17.832 -25.455 1.00 98.31 86 TYR A N 1
ATOM 651 C CA . TYR A 1 86 ? 17.622 -18.034 -24.187 1.00 98.31 86 TYR A CA 1
ATOM 652 C C . TYR A 1 86 ? 19.145 -17.929 -24.355 1.00 98.31 86 TYR A C 1
ATOM 654 O O . TYR A 1 86 ? 19.804 -17.184 -23.629 1.00 98.31 86 TYR A O 1
ATOM 662 N N . ASP A 1 87 ? 19.712 -18.621 -25.349 1.00 98.19 87 ASP A N 1
ATOM 663 C CA . ASP A 1 87 ? 21.155 -18.578 -25.613 1.00 98.19 87 ASP A CA 1
ATOM 664 C C . ASP A 1 87 ? 21.603 -17.181 -26.055 1.00 98.19 87 ASP A C 1
ATOM 666 O O . ASP A 1 87 ? 22.668 -16.711 -25.649 1.00 98.19 87 ASP A O 1
ATOM 670 N N . LYS A 1 88 ? 20.783 -16.495 -26.864 1.00 98.56 88 LYS A N 1
ATOM 671 C CA . LYS A 1 88 ? 21.046 -15.115 -27.298 1.00 98.56 88 LYS A CA 1
ATOM 672 C C . LYS A 1 88 ? 21.032 -14.166 -26.107 1.00 98.56 88 LYS A C 1
ATOM 674 O O . LYS A 1 88 ? 21.959 -13.375 -25.964 1.00 98.56 88 LYS A O 1
ATOM 679 N N . LEU A 1 89 ? 20.023 -14.266 -25.239 1.00 98.50 89 LEU A N 1
ATOM 680 C CA . LEU A 1 89 ? 19.931 -13.462 -24.023 1.00 98.50 89 LEU A CA 1
ATOM 681 C C . LEU A 1 89 ? 21.150 -13.694 -23.123 1.00 98.50 89 LEU A C 1
ATOM 683 O O . LEU A 1 89 ? 21.754 -12.732 -22.656 1.00 98.50 89 LEU A O 1
ATOM 687 N N . LYS A 1 90 ? 21.563 -14.951 -22.934 1.00 98.06 90 LYS A N 1
ATOM 688 C CA . LYS A 1 90 ? 22.765 -15.289 -22.165 1.00 98.06 90 LYS A CA 1
ATOM 689 C C . LYS A 1 90 ? 24.030 -14.673 -22.771 1.00 98.06 90 LYS A C 1
ATOM 691 O O . LYS A 1 90 ? 24.833 -14.089 -22.046 1.00 98.06 90 LYS A O 1
ATOM 696 N N . ALA A 1 91 ? 24.194 -14.758 -24.092 1.00 98.38 91 ALA A N 1
ATOM 697 C CA . ALA A 1 91 ? 25.322 -14.152 -24.800 1.00 98.38 91 ALA A CA 1
ATOM 698 C C . ALA A 1 91 ? 25.341 -12.621 -24.660 1.00 98.38 91 ALA A C 1
ATOM 700 O O . ALA A 1 91 ? 26.402 -12.041 -24.427 1.00 98.38 91 ALA A O 1
ATOM 701 N N . ILE A 1 92 ? 24.173 -11.976 -24.742 1.00 98.50 92 ILE A N 1
ATOM 702 C CA . ILE A 1 92 ? 24.008 -10.540 -24.487 1.00 98.50 92 ILE A CA 1
ATOM 703 C C . ILE A 1 92 ? 24.430 -10.206 -23.052 1.00 98.50 92 ILE A C 1
ATOM 705 O O . ILE A 1 92 ? 25.253 -9.315 -22.862 1.00 98.50 92 ILE A O 1
ATOM 709 N N . CYS A 1 93 ? 23.935 -10.944 -22.052 1.00 97.94 93 CYS A N 1
ATOM 710 C CA . CYS A 1 93 ? 24.278 -10.715 -20.645 1.00 97.94 93 CYS A CA 1
ATOM 711 C C . CYS A 1 93 ? 25.785 -10.790 -20.412 1.00 97.94 93 CYS A C 1
ATOM 713 O O . CYS A 1 93 ? 26.361 -9.877 -19.828 1.00 97.94 93 CYS A O 1
ATOM 715 N N . HIS A 1 94 ? 26.431 -11.845 -20.913 1.00 97.44 94 HIS A N 1
ATOM 716 C CA . HIS A 1 94 ? 27.880 -11.998 -20.802 1.00 97.44 94 HIS A CA 1
ATOM 717 C C . HIS A 1 94 ? 28.622 -10.829 -21.456 1.00 97.44 94 HIS A C 1
ATOM 719 O O . HIS A 1 94 ? 29.521 -10.255 -20.847 1.00 97.44 94 HIS A O 1
ATOM 725 N N . TRP A 1 95 ? 28.218 -10.426 -22.666 1.00 98.25 95 TRP A N 1
ATOM 726 C CA . TRP A 1 95 ? 28.849 -9.298 -23.346 1.00 98.25 95 TRP A CA 1
ATOM 727 C C . TRP A 1 95 ? 28.726 -8.010 -22.530 1.00 98.25 95 TRP A C 1
ATOM 729 O O . TRP A 1 95 ? 29.719 -7.304 -22.373 1.00 98.25 95 TRP A O 1
ATOM 739 N N . VAL A 1 96 ? 27.548 -7.715 -21.975 1.00 98.31 96 VAL A N 1
ATOM 740 C CA . VAL A 1 96 ? 27.329 -6.515 -21.154 1.00 98.31 96 VAL A CA 1
ATOM 741 C C . VAL A 1 96 ? 28.221 -6.542 -19.910 1.00 98.31 96 VAL A C 1
ATOM 743 O O . VAL A 1 96 ? 28.920 -5.560 -19.652 1.00 98.31 96 VAL A O 1
ATOM 746 N N . CYS A 1 97 ? 28.258 -7.669 -19.193 1.00 96.94 97 CYS A N 1
ATOM 747 C CA . CYS A 1 97 ? 29.103 -7.863 -18.011 1.00 96.94 97 CYS A CA 1
ATOM 748 C C . CYS A 1 97 ? 30.599 -7.667 -18.315 1.00 96.94 97 CYS A C 1
ATOM 750 O O . CYS A 1 97 ? 31.309 -7.034 -17.536 1.00 96.94 97 CYS A O 1
ATOM 752 N N . ASP A 1 98 ? 31.074 -8.171 -19.456 1.00 96.94 98 ASP A N 1
ATOM 753 C CA . ASP A 1 98 ? 32.492 -8.121 -19.829 1.00 96.94 98 ASP A CA 1
ATOM 754 C C . ASP A 1 98 ? 32.921 -6.766 -20.410 1.00 96.94 98 ASP A C 1
ATOM 756 O O . ASP A 1 98 ? 34.093 -6.381 -20.320 1.00 96.94 98 ASP A O 1
ATOM 760 N N . ASN A 1 99 ? 31.993 -6.043 -21.045 1.00 97.19 99 ASN A N 1
ATOM 761 C CA . ASN A 1 99 ? 32.324 -4.863 -21.840 1.00 97.19 99 ASN A CA 1
ATOM 762 C C . ASN A 1 99 ? 31.956 -3.543 -21.175 1.00 97.19 99 ASN A C 1
ATOM 764 O O . ASN A 1 99 ? 32.496 -2.520 -21.588 1.00 97.19 99 ASN A O 1
ATOM 768 N N . ILE A 1 100 ? 31.086 -3.521 -20.168 1.00 97.12 100 ILE A N 1
ATOM 769 C CA . ILE A 1 100 ? 30.746 -2.291 -19.449 1.00 97.12 100 ILE A CA 1
ATOM 770 C C . ILE A 1 100 ? 31.449 -2.296 -18.097 1.00 97.12 100 ILE A C 1
ATOM 772 O O . ILE A 1 100 ? 31.435 -3.288 -17.371 1.00 97.12 100 ILE A O 1
ATOM 776 N N . LYS A 1 101 ? 32.076 -1.169 -17.749 1.00 95.50 101 LYS A N 1
ATOM 777 C CA . LYS A 1 101 ? 32.673 -0.949 -16.428 1.00 95.50 101 LYS A CA 1
ATOM 778 C C . LYS A 1 101 ? 31.743 -0.137 -15.537 1.00 95.50 101 LYS A C 1
ATOM 780 O O . LYS A 1 101 ? 31.114 0.813 -16.005 1.00 95.50 101 LYS A O 1
ATOM 785 N N . TYR A 1 102 ? 31.728 -0.474 -14.248 1.00 93.19 102 TYR A N 1
ATOM 786 C CA . TYR A 1 102 ? 30.918 0.250 -13.280 1.00 93.19 102 TYR A CA 1
ATOM 787 C C . TYR A 1 102 ? 31.526 1.620 -12.981 1.00 93.19 102 TYR A C 1
ATOM 789 O O . TYR A 1 102 ? 32.720 1.746 -12.688 1.00 93.19 102 TYR A O 1
ATOM 797 N N . ASP A 1 103 ? 30.692 2.649 -13.046 1.00 90.56 103 ASP A N 1
ATOM 798 C CA . ASP A 1 103 ? 31.091 4.034 -12.862 1.00 90.56 103 ASP A CA 1
ATOM 799 C C . ASP A 1 103 ? 30.916 4.509 -11.415 1.00 90.56 103 ASP A C 1
ATOM 801 O O . ASP A 1 103 ? 29.973 5.218 -11.069 1.00 90.56 103 ASP A O 1
ATOM 805 N N . TYR A 1 104 ? 31.878 4.161 -10.562 1.00 85.88 104 TYR A N 1
ATOM 806 C CA . TYR A 1 104 ? 31.918 4.631 -9.171 1.00 85.88 104 TYR A CA 1
ATOM 807 C C . TYR A 1 104 ? 32.101 6.150 -9.037 1.00 85.88 104 TYR A C 1
ATOM 809 O O . TYR A 1 104 ? 31.836 6.709 -7.976 1.00 85.88 104 TYR A O 1
ATOM 817 N N . GLY A 1 105 ? 32.597 6.814 -10.085 1.00 82.88 105 GLY A N 1
ATOM 818 C CA . GLY A 1 105 ? 32.820 8.257 -10.092 1.00 82.88 105 GLY A CA 1
ATOM 819 C C . GLY A 1 105 ? 31.603 9.059 -10.546 1.00 82.88 105 GLY A C 1
ATOM 820 O O . GLY A 1 105 ? 31.659 10.286 -10.482 1.00 82.88 105 GLY A O 1
ATOM 821 N N . LEU A 1 106 ? 30.544 8.387 -11.020 1.00 79.75 106 LEU A N 1
ATOM 822 C CA . LEU A 1 106 ? 29.368 8.998 -11.647 1.00 79.75 106 LEU A CA 1
ATOM 823 C C . LEU A 1 106 ? 29.753 9.993 -12.760 1.00 79.75 106 LEU A C 1
ATOM 825 O O . LEU A 1 106 ? 29.134 11.044 -12.927 1.00 79.75 106 LEU A O 1
ATOM 829 N N . VAL A 1 107 ? 30.817 9.683 -13.510 1.00 72.12 107 VAL A N 1
ATOM 830 C CA . VAL A 1 107 ? 31.358 10.561 -14.561 1.00 72.12 107 VAL A CA 1
ATOM 831 C C . VAL A 1 107 ? 30.590 10.443 -15.881 1.00 72.12 107 VAL A C 1
ATOM 833 O O . VAL A 1 107 ? 30.626 11.351 -16.718 1.00 72.12 107 VAL A O 1
ATOM 836 N N . SER A 1 108 ? 29.871 9.341 -16.087 1.00 65.62 108 SER A N 1
ATOM 837 C CA . SER A 1 108 ? 28.925 9.147 -17.173 1.00 65.62 108 SER A CA 1
ATOM 838 C C . SER A 1 108 ? 27.673 9.964 -16.879 1.00 65.62 108 SER A C 1
ATOM 840 O O . SER A 1 108 ? 26.747 9.511 -16.214 1.00 65.62 108 SER A O 1
ATOM 842 N N . GLY A 1 109 ? 27.649 11.201 -17.377 1.00 75.06 109 GLY A N 1
ATOM 843 C CA . GLY A 1 109 ? 26.528 12.113 -17.135 1.00 75.06 109 GLY A CA 1
ATOM 844 C C . GLY A 1 109 ? 25.155 11.593 -17.593 1.00 75.06 109 GLY A C 1
ATOM 845 O O . GLY A 1 109 ? 24.160 11.964 -16.986 1.00 75.06 109 GLY A O 1
ATOM 846 N N . SER A 1 110 ? 25.080 10.732 -18.620 1.00 86.25 110 SER A N 1
ATOM 847 C CA . SER A 1 110 ? 23.831 10.102 -19.093 1.00 86.25 110 SER A CA 1
ATOM 848 C C . SER A 1 110 ? 23.897 8.579 -18.932 1.00 86.25 110 SER A C 1
ATOM 850 O O . SER A 1 110 ? 24.939 7.964 -19.171 1.00 86.25 110 SER A O 1
ATOM 852 N N . GLN A 1 111 ? 22.779 7.970 -18.543 1.00 91.31 111 GLN A N 1
ATOM 853 C CA . GLN A 1 111 ? 22.623 6.516 -18.425 1.00 91.31 111 GLN A CA 1
ATOM 854 C C . GLN A 1 111 ? 21.807 5.921 -19.583 1.00 91.31 111 GLN A C 1
ATOM 856 O O . GLN A 1 111 ? 21.351 4.782 -19.502 1.00 91.31 111 GLN A O 1
ATOM 861 N N . ASP A 1 112 ? 21.643 6.673 -20.674 1.00 92.25 112 ASP A N 1
ATOM 862 C CA . ASP A 1 112 ? 20.972 6.199 -21.885 1.00 92.25 112 ASP A CA 1
ATOM 863 C C . ASP A 1 112 ? 21.798 5.093 -22.554 1.00 92.25 112 ASP A C 1
ATOM 865 O O . ASP A 1 112 ? 23.037 5.140 -22.561 1.00 92.25 112 ASP A O 1
ATOM 869 N N . ALA A 1 113 ? 21.114 4.126 -23.175 1.00 95.50 113 ALA A N 1
ATOM 870 C CA . ALA A 1 113 ? 21.731 2.917 -23.725 1.00 95.50 113 ALA A CA 1
ATOM 871 C C . ALA A 1 113 ? 22.934 3.221 -24.635 1.00 95.50 113 ALA A C 1
ATOM 873 O O . ALA A 1 113 ? 24.017 2.678 -24.432 1.00 95.50 113 ALA A O 1
ATOM 874 N N . TYR A 1 114 ? 22.794 4.139 -25.599 1.00 96.69 114 TYR A N 1
ATOM 875 C CA . TYR A 1 114 ? 23.881 4.443 -26.537 1.00 96.69 114 TYR A CA 1
ATOM 876 C C . TYR A 1 114 ? 25.088 5.129 -25.877 1.00 96.69 114 TYR A C 1
ATOM 878 O O . TYR A 1 114 ? 26.235 4.861 -26.246 1.00 96.69 114 TYR A O 1
ATOM 886 N N . ASN A 1 115 ? 24.869 6.002 -24.888 1.00 95.19 115 ASN A N 1
ATOM 887 C CA . ASN A 1 115 ? 25.972 6.673 -24.200 1.00 95.19 115 ASN A CA 1
ATOM 888 C C . ASN A 1 115 ? 26.794 5.668 -23.378 1.00 95.19 115 ASN A C 1
ATOM 890 O O . ASN A 1 115 ? 28.023 5.669 -23.463 1.00 95.19 115 ASN A O 1
ATOM 894 N N . VAL A 1 116 ? 26.123 4.784 -22.637 1.00 96.88 116 VAL A N 1
ATOM 895 C CA . VAL A 1 116 ? 26.793 3.746 -21.841 1.00 96.88 116 VAL A CA 1
ATOM 896 C C . VAL A 1 116 ? 27.449 2.703 -22.736 1.00 96.88 116 VAL A C 1
ATOM 898 O O . VAL A 1 116 ? 28.603 2.345 -22.497 1.00 96.88 116 VAL A O 1
ATOM 901 N N . PHE A 1 117 ? 26.771 2.285 -23.810 1.00 97.56 117 PHE A N 1
ATOM 902 C CA . PHE A 1 117 ? 27.349 1.431 -24.839 1.00 97.56 117 PHE A CA 1
ATOM 903 C C . PHE A 1 117 ? 28.632 2.076 -25.372 1.00 97.56 117 PHE A C 1
ATOM 905 O O . PHE A 1 117 ? 29.714 1.560 -25.115 1.00 97.56 117 PHE A O 1
ATOM 912 N N . SER A 1 118 ? 28.570 3.225 -26.042 1.00 96.00 118 SER A N 1
ATOM 913 C CA . SER A 1 118 ? 29.739 3.836 -26.701 1.00 96.00 118 SER A CA 1
ATOM 914 C C . SER A 1 118 ? 30.922 4.108 -25.759 1.00 96.00 118 SER A C 1
ATOM 916 O O . SER A 1 118 ? 32.072 3.897 -26.147 1.00 96.00 118 SER A O 1
ATOM 918 N N . LYS A 1 119 ? 30.665 4.524 -24.512 1.00 95.06 119 LYS A N 1
ATOM 919 C CA . LYS A 1 119 ? 31.714 4.801 -23.516 1.00 95.06 119 LYS A CA 1
ATOM 920 C C . LYS A 1 119 ? 32.202 3.570 -22.763 1.00 95.06 119 LYS A C 1
ATOM 922 O O . LYS A 1 119 ? 33.255 3.653 -22.130 1.00 95.06 119 LYS A O 1
ATOM 927 N N . ARG A 1 120 ? 31.456 2.460 -22.815 1.00 96.31 120 ARG A N 1
ATOM 928 C CA . ARG A 1 120 ? 31.730 1.231 -22.053 1.00 96.31 120 ARG A CA 1
ATOM 929 C C . ARG A 1 120 ? 31.826 1.496 -20.536 1.00 96.31 120 ARG A C 1
ATOM 931 O O . ARG A 1 120 ? 32.639 0.894 -19.834 1.00 96.31 120 ARG A O 1
ATOM 938 N N . LEU A 1 121 ? 31.016 2.436 -20.039 1.00 96.25 121 LEU A N 1
ATOM 939 C CA . LEU A 1 121 ? 31.051 2.948 -18.665 1.00 96.25 121 LEU A CA 1
ATOM 940 C C . LEU A 1 121 ? 29.654 3.428 -18.239 1.00 96.25 121 LEU A C 1
ATOM 942 O O . LEU A 1 121 ? 29.075 4.269 -18.927 1.00 96.25 121 LEU A O 1
ATOM 946 N N . GLY A 1 122 ? 29.126 2.929 -17.118 1.00 94.88 122 GLY A N 1
ATOM 947 C CA . GLY A 1 122 ? 27.807 3.315 -16.596 1.00 94.88 122 GLY A CA 1
ATOM 948 C C . GLY A 1 122 ? 27.520 2.779 -15.190 1.00 94.88 122 GLY A C 1
ATOM 949 O O . GLY A 1 122 ? 28.355 2.096 -14.602 1.00 94.88 122 GLY A O 1
ATOM 950 N N . ILE A 1 123 ? 26.341 3.096 -14.652 1.00 94.50 123 ILE A N 1
ATOM 951 C CA . ILE A 1 123 ? 25.809 2.521 -13.398 1.00 94.50 123 ILE A CA 1
ATOM 952 C C . ILE A 1 123 ? 24.665 1.543 -13.693 1.00 94.50 123 ILE A C 1
ATOM 954 O O . ILE A 1 123 ? 24.325 1.342 -14.857 1.00 94.50 123 ILE A O 1
ATOM 958 N N . CYS A 1 124 ? 24.054 0.952 -12.662 1.00 94.75 124 CYS A N 1
ATOM 959 C CA . CYS A 1 124 ? 23.041 -0.108 -12.782 1.00 94.75 124 CYS A CA 1
ATOM 960 C C . CYS A 1 124 ? 21.946 0.151 -13.839 1.00 94.75 124 CYS A C 1
ATOM 962 O O . CYS A 1 124 ? 21.662 -0.714 -14.670 1.00 94.75 124 CYS A O 1
ATOM 964 N N . GLN A 1 125 ? 21.402 1.371 -13.894 1.00 94.12 125 GLN A N 1
ATOM 965 C CA . GLN A 1 125 ? 20.428 1.772 -14.918 1.00 94.12 125 GLN A CA 1
ATOM 966 C C . GLN A 1 125 ? 21.009 1.700 -16.341 1.00 94.12 125 GLN A C 1
ATOM 968 O O . GLN A 1 125 ? 20.368 1.198 -17.260 1.00 94.12 125 GLN A O 1
ATOM 973 N N . GLY A 1 126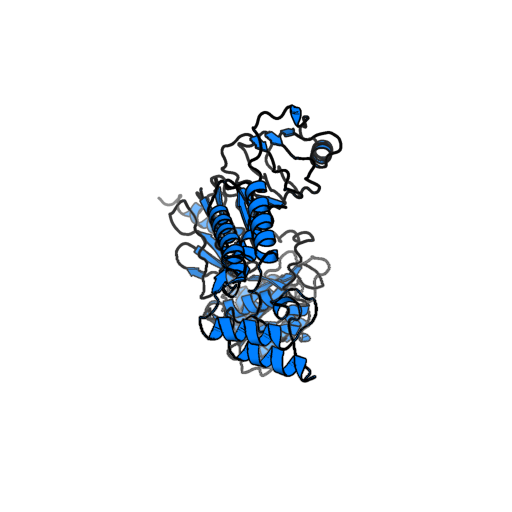 ? 22.246 2.161 -16.526 1.00 95.31 126 GLY A N 1
ATOM 974 C CA . GLY A 1 126 ? 22.956 2.112 -17.800 1.00 95.31 126 GLY A CA 1
ATOM 975 C C . GLY A 1 126 ? 23.208 0.691 -18.298 1.00 95.31 126 GLY A C 1
ATOM 976 O O . GLY A 1 126 ? 23.018 0.414 -19.481 1.00 95.31 126 GLY A O 1
ATOM 977 N N . TYR A 1 127 ? 23.582 -0.220 -17.396 1.00 97.00 127 TYR A N 1
ATOM 978 C CA . TYR A 1 127 ? 23.725 -1.645 -17.710 1.00 97.00 127 TYR A CA 1
ATOM 979 C C . TYR A 1 127 ? 22.400 -2.232 -18.206 1.00 97.00 127 TYR A C 1
ATOM 981 O O . TYR A 1 127 ? 22.355 -2.810 -19.290 1.00 97.00 127 TYR A O 1
ATOM 989 N N . SER A 1 128 ? 21.315 -2.013 -17.460 1.00 96.12 128 SER A N 1
ATOM 990 C CA . SER A 1 128 ? 19.976 -2.494 -17.824 1.00 96.12 128 SER A CA 1
ATOM 991 C C . SER A 1 128 ? 19.491 -1.912 -19.157 1.00 96.12 128 SER A C 1
ATOM 993 O O . SER A 1 128 ? 18.963 -2.636 -20.000 1.00 96.12 128 SER A O 1
ATOM 995 N N . ASN A 1 129 ? 19.756 -0.628 -19.413 1.00 96.25 129 ASN A N 1
ATOM 996 C CA . ASN A 1 129 ? 19.425 0.026 -20.679 1.00 96.25 129 ASN A CA 1
ATOM 997 C C . ASN A 1 129 ? 20.183 -0.565 -21.877 1.00 96.25 129 ASN A C 1
ATOM 999 O O . ASN A 1 129 ? 19.585 -0.761 -22.938 1.00 96.25 129 ASN A O 1
ATOM 1003 N N . VAL A 1 130 ? 21.478 -0.875 -21.734 1.00 98.12 130 VAL A N 1
ATOM 1004 C CA . VAL A 1 130 ? 22.240 -1.540 -22.806 1.00 98.12 130 VAL A CA 1
ATOM 1005 C C . VAL A 1 130 ? 21.727 -2.960 -23.033 1.00 98.12 130 VAL A C 1
ATOM 1007 O O . VAL A 1 130 ? 21.470 -3.325 -24.179 1.00 98.12 130 VAL A O 1
ATOM 1010 N N . THR A 1 131 ? 21.502 -3.731 -21.966 1.00 98.25 131 THR A N 1
ATOM 1011 C CA . THR A 1 131 ? 20.921 -5.080 -22.044 1.00 98.25 131 THR A CA 1
ATOM 1012 C C . THR A 1 131 ? 19.597 -5.068 -22.801 1.00 98.25 131 THR A C 1
ATOM 1014 O O . THR A 1 131 ? 19.414 -5.834 -23.748 1.00 98.25 131 THR A O 1
ATOM 1017 N N . LYS A 1 132 ? 18.697 -4.144 -22.457 1.00 97.62 132 LYS A N 1
ATOM 1018 C CA . LYS A 1 132 ? 17.404 -3.975 -23.122 1.00 97.62 132 LYS A CA 1
ATOM 1019 C C . LYS A 1 132 ? 17.535 -3.565 -24.591 1.00 97.62 132 LYS A C 1
ATOM 1021 O O . LYS A 1 132 ? 16.823 -4.108 -25.433 1.00 97.62 132 LYS A O 1
ATOM 1026 N N . ALA A 1 133 ? 18.461 -2.664 -24.925 1.00 98.25 133 ALA A N 1
ATOM 1027 C CA . ALA A 1 133 ? 18.716 -2.264 -26.310 1.00 98.25 133 ALA A CA 1
ATOM 1028 C C . ALA A 1 133 ? 19.258 -3.419 -27.169 1.00 98.25 133 ALA A C 1
ATOM 1030 O O . ALA A 1 133 ? 18.828 -3.594 -28.308 1.00 98.25 133 ALA A O 1
ATOM 1031 N N . MET A 1 134 ? 20.156 -4.239 -26.618 1.00 98.69 134 MET A N 1
ATOM 1032 C CA . MET A 1 134 ? 20.657 -5.438 -27.295 1.00 98.69 134 MET A CA 1
ATOM 1033 C C . MET A 1 134 ? 19.564 -6.509 -27.433 1.00 98.69 134 MET A C 1
ATOM 1035 O O . MET A 1 134 ? 19.454 -7.132 -28.483 1.00 98.69 134 MET A O 1
ATOM 1039 N N . CYS A 1 135 ? 18.699 -6.690 -26.428 1.00 98.50 135 CYS A N 1
ATOM 1040 C CA . CYS A 1 135 ? 17.534 -7.578 -26.540 1.00 98.50 135 CYS A CA 1
ATOM 1041 C C . CYS A 1 135 ? 16.580 -7.119 -27.654 1.00 98.50 135 CYS A C 1
ATOM 1043 O O . CYS A 1 135 ? 16.154 -7.931 -28.477 1.00 98.50 135 CYS A O 1
ATOM 1045 N N . ALA A 1 136 ? 16.310 -5.811 -27.735 1.00 98.00 136 ALA A N 1
ATOM 1046 C CA . ALA A 1 136 ? 15.480 -5.216 -28.780 1.00 98.00 136 ALA A CA 1
ATOM 1047 C C . ALA A 1 136 ? 16.029 -5.483 -30.192 1.00 98.00 136 ALA A C 1
ATOM 1049 O O . ALA A 1 136 ? 15.258 -5.817 -31.090 1.00 98.00 136 ALA A O 1
ATOM 1050 N N . ALA A 1 137 ? 17.352 -5.422 -30.380 1.00 98.12 137 ALA A N 1
ATOM 1051 C CA . ALA A 1 137 ? 18.006 -5.706 -31.662 1.00 98.12 137 ALA A CA 1
ATOM 1052 C C . ALA A 1 137 ? 17.772 -7.136 -32.183 1.00 98.12 137 ALA A C 1
ATOM 1054 O O . ALA A 1 137 ? 17.912 -7.390 -33.377 1.00 98.12 137 ALA A O 1
ATOM 1055 N N . VAL A 1 138 ? 17.402 -8.078 -31.310 1.00 97.69 138 VAL A N 1
ATOM 1056 C CA . VAL A 1 138 ? 17.106 -9.471 -31.687 1.00 97.69 138 VAL A CA 1
ATOM 1057 C C . VAL A 1 138 ? 15.679 -9.903 -31.369 1.00 97.69 138 VAL A C 1
ATOM 1059 O O . VAL A 1 138 ? 15.373 -11.093 -31.428 1.00 97.69 138 VAL A O 1
ATOM 1062 N N . GLY A 1 139 ? 14.796 -8.945 -31.072 1.00 97.50 139 GLY A N 1
ATOM 1063 C CA . GLY A 1 139 ? 13.375 -9.197 -30.836 1.00 97.50 139 GLY A CA 1
ATOM 1064 C C . GLY A 1 139 ? 13.060 -9.914 -29.522 1.00 97.50 139 GLY A C 1
ATOM 1065 O O . GLY A 1 139 ? 11.989 -10.503 -29.408 1.00 97.50 139 GLY A O 1
ATOM 1066 N N . ILE A 1 140 ? 13.966 -9.882 -28.540 1.00 98.50 140 ILE A N 1
ATOM 1067 C CA . ILE A 1 140 ? 13.732 -10.464 -27.213 1.00 98.50 140 ILE A CA 1
ATOM 1068 C C . ILE A 1 140 ? 13.005 -9.428 -26.345 1.00 98.50 140 ILE A C 1
ATOM 1070 O O . ILE A 1 140 ? 13.541 -8.330 -26.150 1.00 98.50 140 ILE A O 1
ATOM 1074 N N . PRO A 1 141 ? 11.812 -9.740 -25.803 1.00 98.50 141 PRO A N 1
ATOM 1075 C CA . PRO A 1 141 ? 11.140 -8.852 -24.868 1.00 98.50 141 PRO A CA 1
ATOM 1076 C C . PRO A 1 141 ? 11.968 -8.642 -23.607 1.00 98.50 141 PRO A C 1
ATOM 1078 O O . PRO A 1 141 ? 12.453 -9.608 -23.018 1.00 98.50 141 PRO A O 1
ATOM 1081 N N . CYS A 1 142 ? 12.122 -7.391 -23.187 1.00 98.19 142 CYS A N 1
ATOM 1082 C CA . CYS A 1 142 ? 12.946 -7.048 -22.037 1.00 98.19 142 CYS A CA 1
ATOM 1083 C C . CYS A 1 142 ? 12.409 -5.792 -21.351 1.00 98.19 142 CYS A C 1
ATOM 1085 O O . CYS A 1 142 ? 12.179 -4.770 -22.001 1.00 98.19 142 CYS A O 1
ATOM 1087 N N . VAL A 1 143 ? 12.223 -5.879 -20.037 1.00 97.25 143 VAL A N 1
ATOM 1088 C CA . VAL A 1 143 ? 11.793 -4.772 -19.181 1.00 97.25 143 VAL A CA 1
ATOM 1089 C C . VAL A 1 143 ? 12.905 -4.390 -18.218 1.00 97.25 143 VAL A C 1
ATOM 1091 O O . VAL A 1 143 ? 13.670 -5.244 -17.762 1.00 97.25 143 VAL A O 1
ATOM 1094 N N . MET A 1 144 ? 12.976 -3.101 -17.899 1.00 95.44 144 MET A N 1
ATOM 1095 C CA . MET A 1 144 ? 13.829 -2.608 -16.822 1.00 95.44 144 MET A CA 1
ATOM 1096 C C . MET A 1 144 ? 13.021 -2.520 -15.531 1.00 95.44 144 MET A C 1
ATOM 1098 O O . MET A 1 144 ? 11.890 -2.029 -15.522 1.00 95.44 144 MET A O 1
ATOM 1102 N N . VAL A 1 145 ? 13.634 -2.965 -14.440 1.00 96.31 145 VAL A N 1
ATOM 1103 C CA . VAL A 1 145 ? 13.048 -2.939 -13.106 1.00 96.31 145 VAL A CA 1
ATOM 1104 C C . VAL A 1 145 ? 13.939 -2.103 -12.201 1.00 96.31 145 VAL A C 1
ATOM 1106 O O . VAL A 1 145 ? 15.147 -2.319 -12.133 1.00 96.31 145 VAL A O 1
ATOM 1109 N N . ASN A 1 146 ? 13.325 -1.149 -11.512 1.00 93.62 146 ASN A N 1
ATOM 1110 C CA . ASN A 1 146 ? 13.944 -0.325 -10.487 1.00 93.62 146 ASN A CA 1
ATOM 1111 C C . ASN A 1 146 ? 13.479 -0.802 -9.112 1.00 93.62 146 ASN A C 1
ATOM 1113 O O . ASN A 1 146 ? 12.313 -1.166 -8.931 1.00 93.62 146 ASN A O 1
ATOM 1117 N N . GLY A 1 147 ? 14.367 -0.770 -8.128 1.00 92.38 147 GLY A N 1
ATOM 1118 C CA . GLY A 1 147 ? 14.069 -1.250 -6.789 1.00 92.38 147 GLY A CA 1
ATOM 1119 C C . GLY A 1 147 ? 15.218 -1.064 -5.818 1.00 92.38 147 GLY A C 1
ATOM 1120 O O . GLY A 1 147 ? 16.072 -0.204 -6.012 1.00 92.38 147 GLY A O 1
ATOM 1121 N N . ASP A 1 148 ? 15.235 -1.894 -4.786 1.00 90.38 148 ASP A N 1
ATOM 1122 C CA . ASP A 1 148 ? 16.293 -1.927 -3.782 1.00 90.38 148 ASP A CA 1
ATOM 1123 C C . ASP A 1 148 ? 17.090 -3.224 -3.878 1.00 90.38 148 ASP A C 1
ATOM 1125 O O . ASP A 1 148 ? 16.586 -4.255 -4.324 1.00 90.38 148 ASP A O 1
ATOM 1129 N N . SER A 1 149 ? 18.329 -3.148 -3.414 1.00 87.88 149 SER A N 1
ATOM 1130 C CA . SER A 1 149 ? 19.265 -4.256 -3.251 1.00 87.88 149 SER A CA 1
ATOM 1131 C C . SER A 1 149 ? 19.976 -4.142 -1.900 1.00 87.88 149 SER A C 1
ATOM 1133 O O . SER A 1 149 ? 19.855 -3.123 -1.206 1.00 87.88 149 SER A O 1
ATOM 1135 N N . SER A 1 150 ? 20.813 -5.119 -1.540 1.00 85.38 150 SER A N 1
ATOM 1136 C CA . SER A 1 150 ? 21.694 -4.989 -0.362 1.00 85.38 150 SER A CA 1
ATOM 1137 C C . SER A 1 150 ? 22.665 -3.797 -0.437 1.00 85.38 150 SER A C 1
ATOM 1139 O O . SER A 1 150 ? 23.171 -3.349 0.595 1.00 85.38 150 SER A O 1
ATOM 1141 N N . ALA A 1 151 ? 22.890 -3.240 -1.632 1.00 83.50 151 ALA A N 1
ATOM 1142 C CA . ALA A 1 151 ? 23.730 -2.069 -1.865 1.00 83.50 151 ALA A CA 1
ATOM 1143 C C . ALA A 1 151 ? 22.952 -0.734 -1.892 1.00 83.50 151 ALA A C 1
ATOM 1145 O O . ALA A 1 151 ? 23.557 0.314 -2.126 1.00 83.50 151 ALA A O 1
ATOM 1146 N N . GLY A 1 152 ? 21.638 -0.749 -1.636 1.00 86.56 152 GLY A N 1
ATOM 1147 C CA . GLY A 1 152 ? 20.749 0.407 -1.785 1.00 86.56 152 GLY A CA 1
ATOM 1148 C C . GLY A 1 152 ? 19.960 0.371 -3.096 1.00 86.56 152 GLY A C 1
ATOM 1149 O O . GLY A 1 152 ? 19.780 -0.699 -3.680 1.00 86.56 152 GLY A O 1
ATOM 1150 N N . GLY A 1 153 ? 19.487 1.538 -3.547 1.00 89.12 153 GLY A N 1
ATOM 1151 C CA . GLY A 1 153 ? 18.701 1.663 -4.779 1.00 89.12 153 GLY A CA 1
ATOM 1152 C C . GLY A 1 153 ? 19.427 1.068 -5.990 1.00 89.12 153 GLY A C 1
ATOM 1153 O O . GLY A 1 153 ? 20.616 1.321 -6.199 1.00 89.12 153 GLY A O 1
ATOM 1154 N N . HIS A 1 154 ? 18.716 0.260 -6.773 1.00 93.31 154 HIS A N 1
ATOM 1155 C CA . HIS A 1 154 ? 19.289 -0.589 -7.811 1.00 93.31 154 HIS A CA 1
ATOM 1156 C C . HIS A 1 154 ? 18.353 -0.777 -9.007 1.00 93.31 154 HIS A C 1
ATOM 1158 O O . HIS A 1 154 ? 17.137 -0.620 -8.897 1.00 93.31 154 HIS A O 1
ATOM 1164 N N . ALA A 1 155 ? 18.932 -1.128 -10.155 1.00 94.06 155 ALA A N 1
ATOM 1165 C CA . ALA A 1 155 ? 18.200 -1.390 -11.387 1.00 94.06 155 ALA A CA 1
ATOM 1166 C C . ALA A 1 155 ? 18.726 -2.651 -12.075 1.00 94.06 155 ALA A C 1
ATOM 1168 O O . ALA A 1 155 ? 19.937 -2.833 -12.223 1.00 94.06 155 ALA A O 1
ATOM 1169 N N . TRP A 1 156 ? 17.804 -3.496 -12.521 1.00 95.94 156 TRP A N 1
ATOM 1170 C CA . TRP A 1 156 ? 18.081 -4.757 -13.207 1.00 95.94 156 TRP A CA 1
ATOM 1171 C C . TRP A 1 156 ? 17.095 -4.969 -14.359 1.00 95.94 156 TRP A C 1
ATOM 1173 O O . TRP A 1 156 ? 16.285 -4.096 -14.680 1.00 95.94 156 TRP A O 1
ATOM 1183 N N . SER A 1 157 ? 17.177 -6.121 -15.026 1.00 96.12 157 SER A N 1
ATOM 1184 C CA . SER A 1 157 ? 16.310 -6.446 -16.159 1.00 96.12 157 SER A CA 1
ATOM 1185 C C . SER A 1 157 ? 15.565 -7.761 -15.947 1.00 96.12 157 SER A C 1
ATOM 1187 O O . SER A 1 157 ? 16.035 -8.668 -15.260 1.00 96.12 157 SER A O 1
ATOM 1189 N N . MET A 1 158 ? 14.399 -7.875 -16.574 1.00 97.56 158 MET A N 1
ATOM 1190 C CA . MET A 1 158 ? 13.719 -9.150 -16.781 1.00 97.56 158 MET A CA 1
ATOM 1191 C C . MET A 1 158 ? 13.468 -9.316 -18.273 1.00 97.56 158 MET A C 1
ATOM 1193 O O . MET A 1 158 ? 13.008 -8.383 -18.928 1.00 97.56 158 MET A O 1
ATOM 1197 N N . ALA A 1 159 ? 13.772 -10.487 -18.822 1.00 98.12 159 ALA A N 1
ATOM 1198 C CA . ALA A 1 159 ? 13.611 -10.755 -20.248 1.00 98.12 159 ALA A CA 1
ATOM 1199 C C . ALA A 1 159 ? 12.831 -12.045 -20.485 1.00 98.12 159 ALA A C 1
ATOM 1201 O O . ALA A 1 159 ? 12.921 -12.984 -19.697 1.00 98.12 159 ALA A O 1
ATOM 1202 N N . TYR A 1 160 ? 12.050 -12.084 -21.561 1.00 98.44 160 TYR A N 1
ATOM 1203 C CA . TYR A 1 160 ? 11.214 -13.233 -21.887 1.00 98.44 160 TYR A CA 1
ATOM 1204 C C . TYR A 1 160 ? 11.923 -14.144 -22.888 1.00 98.44 160 TYR A C 1
ATOM 1206 O O . TYR A 1 160 ? 12.125 -13.773 -24.045 1.00 98.44 160 TYR A O 1
ATOM 1214 N N . ALA A 1 161 ? 12.285 -15.347 -22.451 1.00 97.19 161 ALA A N 1
ATOM 1215 C CA . ALA A 1 161 ? 12.853 -16.388 -23.298 1.00 97.19 161 ALA A CA 1
ATOM 1216 C C . ALA A 1 161 ? 12.459 -17.770 -22.764 1.00 97.19 161 ALA A C 1
ATOM 1218 O O . ALA A 1 161 ? 12.137 -17.923 -21.590 1.00 97.19 161 ALA A O 1
ATOM 1219 N N . ASP A 1 162 ? 12.460 -18.784 -23.632 1.00 95.00 162 ASP A N 1
ATOM 1220 C CA . ASP A 1 162 ? 12.037 -20.149 -23.268 1.00 95.00 162 ASP A CA 1
ATOM 1221 C C . ASP A 1 162 ? 10.628 -20.196 -22.634 1.00 95.00 162 ASP A C 1
ATOM 1223 O O . ASP A 1 162 ? 10.360 -20.902 -21.664 1.00 95.00 162 ASP A O 1
ATOM 1227 N N . ASN A 1 163 ? 9.717 -19.383 -23.181 1.00 95.25 163 ASN A N 1
ATOM 1228 C CA . ASN A 1 163 ? 8.331 -19.228 -22.730 1.00 95.25 163 ASN A CA 1
ATOM 1229 C C . ASN A 1 163 ? 8.158 -18.794 -21.261 1.00 95.25 163 ASN A C 1
ATOM 1231 O O . ASN A 1 163 ? 7.107 -19.041 -20.667 1.00 95.25 163 ASN A O 1
ATOM 1235 N N . ARG A 1 164 ? 9.155 -18.125 -20.671 1.00 97.06 164 ARG A N 1
ATOM 1236 C CA . ARG A 1 164 ? 9.061 -17.559 -19.321 1.00 97.06 164 ARG A CA 1
ATOM 1237 C C . ARG A 1 164 ? 9.868 -16.276 -19.177 1.00 97.06 164 ARG A C 1
ATOM 1239 O O . ARG A 1 164 ? 10.795 -16.008 -19.938 1.00 97.06 164 ARG A O 1
ATOM 1246 N N . TRP A 1 165 ? 9.538 -15.502 -18.153 1.00 97.81 165 TRP A N 1
ATOM 1247 C CA . TRP A 1 165 ? 10.379 -14.396 -17.716 1.00 97.81 165 TRP A CA 1
ATOM 1248 C C . TRP A 1 165 ? 11.596 -14.916 -16.947 1.00 97.81 165 TRP A C 1
ATOM 1250 O O . TRP A 1 165 ? 11.499 -15.825 -16.119 1.00 97.81 165 TRP A O 1
ATOM 1260 N N . ILE A 1 166 ? 12.747 -14.333 -17.253 1.00 97.50 166 ILE A N 1
ATOM 1261 C CA . ILE A 1 166 ? 14.057 -14.652 -16.694 1.00 97.50 166 ILE A CA 1
ATOM 1262 C C . ILE A 1 166 ? 14.536 -13.427 -15.928 1.00 97.50 166 ILE A C 1
ATOM 1264 O O . ILE A 1 166 ? 14.536 -12.325 -16.478 1.00 97.50 166 ILE A O 1
ATOM 1268 N N . PHE A 1 167 ? 14.951 -13.622 -14.677 1.00 96.12 167 PHE A N 1
ATOM 1269 C CA . PHE A 1 167 ? 15.617 -12.592 -13.882 1.00 96.12 167 PHE A CA 1
ATOM 1270 C C . PHE A 1 167 ? 17.090 -12.500 -14.285 1.00 96.12 167 PHE A C 1
ATOM 1272 O O . PHE A 1 167 ? 17.758 -13.523 -14.450 1.00 96.12 167 PHE A O 1
ATOM 1279 N N . LEU A 1 168 ? 17.600 -11.281 -14.458 1.00 96.25 168 LEU A N 1
ATOM 1280 C CA . LEU A 1 168 ? 19.002 -11.045 -14.778 1.00 96.25 168 LEU A CA 1
ATOM 1281 C C . LEU A 1 168 ? 19.488 -9.708 -14.214 1.00 96.25 168 LEU A C 1
ATOM 1283 O O . LEU A 1 168 ? 18.786 -8.699 -14.243 1.00 96.25 168 LEU A O 1
ATOM 1287 N N . ASP A 1 169 ? 20.738 -9.694 -13.764 1.00 96.06 169 ASP A N 1
ATOM 1288 C CA . ASP A 1 169 ? 21.410 -8.487 -13.296 1.00 96.06 169 ASP A CA 1
ATOM 1289 C C . ASP A 1 169 ? 22.806 -8.387 -13.908 1.00 96.06 169 ASP A C 1
ATOM 1291 O O . ASP A 1 169 ? 23.790 -8.932 -13.409 1.00 96.06 169 ASP A O 1
ATOM 1295 N N . THR A 1 170 ? 22.896 -7.658 -15.015 1.00 95.94 170 THR A N 1
ATOM 1296 C CA . THR A 1 170 ? 24.161 -7.458 -15.726 1.00 95.94 170 THR A CA 1
ATOM 1297 C C . THR A 1 170 ? 25.127 -6.523 -14.997 1.00 95.94 170 THR A C 1
ATOM 1299 O O . THR A 1 170 ? 26.287 -6.431 -15.387 1.00 95.94 170 THR A O 1
ATOM 1302 N N . THR A 1 171 ? 24.683 -5.835 -13.941 1.00 92.81 171 THR A N 1
ATOM 1303 C CA . THR A 1 171 ? 25.545 -4.983 -13.109 1.00 92.81 171 THR A CA 1
ATOM 1304 C C . THR A 1 171 ? 26.359 -5.827 -12.135 1.00 92.81 171 THR A C 1
ATOM 1306 O O . THR A 1 171 ? 27.528 -5.543 -11.882 1.00 92.81 171 THR A O 1
ATOM 1309 N N . TRP A 1 172 ? 25.738 -6.868 -11.576 1.00 88.94 172 TRP A N 1
ATOM 1310 C CA . TRP A 1 172 ? 26.352 -7.763 -10.591 1.00 88.94 172 TRP A CA 1
ATOM 1311 C C . TRP A 1 172 ? 26.954 -9.033 -11.193 1.00 88.94 172 TRP A C 1
ATOM 1313 O O . TRP A 1 172 ? 27.533 -9.856 -10.479 1.00 88.94 172 TRP A O 1
ATOM 1323 N N . GLY A 1 173 ? 26.871 -9.163 -12.513 1.00 87.19 173 GLY A N 1
ATOM 1324 C CA . GLY A 1 173 ? 27.558 -10.185 -13.283 1.00 87.19 173 GLY A CA 1
ATOM 1325 C C . GLY A 1 173 ? 26.657 -11.333 -13.725 1.00 87.19 173 GLY A C 1
ATOM 1326 O O . GLY A 1 173 ? 25.530 -11.516 -13.269 1.00 87.19 173 GLY A O 1
ATOM 1327 N N . ASP A 1 174 ? 27.206 -12.159 -14.609 1.00 81.38 174 ASP A N 1
ATOM 1328 C CA . ASP A 1 174 ? 26.536 -13.310 -15.222 1.00 81.38 174 ASP A CA 1
ATOM 1329 C C . ASP A 1 174 ? 26.027 -14.356 -14.217 1.00 81.38 174 ASP A C 1
ATOM 1331 O O . ASP A 1 174 ? 25.080 -15.078 -14.508 1.00 81.38 174 ASP A O 1
ATOM 1335 N N . SER A 1 175 ? 26.589 -14.406 -13.006 1.00 87.25 175 SER A N 1
ATOM 1336 C CA . SER A 1 175 ? 26.112 -15.285 -11.932 1.00 87.25 175 SER A CA 1
ATOM 1337 C C . SER A 1 175 ? 24.669 -15.007 -11.485 1.00 87.25 175 SER A C 1
ATOM 1339 O O . SER A 1 175 ? 24.092 -15.839 -10.780 1.00 87.25 175 SER A O 1
ATOM 1341 N N . TRP A 1 176 ? 24.099 -13.859 -11.866 1.00 91.94 176 TRP A N 1
ATOM 1342 C CA . TRP A 1 176 ? 22.701 -13.480 -11.640 1.00 91.94 176 TRP A CA 1
ATOM 1343 C C . TRP A 1 176 ? 21.794 -13.732 -12.846 1.00 91.94 176 TRP A C 1
ATOM 1345 O O . TRP A 1 176 ? 20.594 -13.485 -12.760 1.00 91.94 176 TRP A O 1
ATOM 1355 N N . PHE A 1 177 ? 22.338 -14.225 -13.960 1.00 95.88 177 PHE A N 1
ATOM 1356 C CA . PHE A 1 177 ? 21.536 -14.655 -15.095 1.00 95.88 177 PHE A CA 1
ATOM 1357 C C . PHE A 1 177 ? 20.710 -15.887 -14.726 1.00 95.88 177 PHE A C 1
ATOM 1359 O O . PHE A 1 177 ? 21.259 -16.889 -14.264 1.00 95.88 177 PHE A O 1
ATOM 1366 N N . ASP A 1 178 ? 19.404 -15.804 -14.967 1.00 95.50 178 ASP A N 1
ATOM 1367 C CA . ASP A 1 178 ? 18.445 -16.869 -14.685 1.00 95.50 178 ASP A CA 1
ATOM 1368 C C . ASP A 1 178 ? 18.480 -17.343 -13.226 1.00 95.50 178 ASP A C 1
ATOM 1370 O O . ASP A 1 178 ? 18.378 -18.531 -12.916 1.00 95.50 178 ASP A O 1
ATOM 1374 N N . ALA A 1 179 ? 18.664 -16.390 -12.308 1.00 89.38 179 ALA A N 1
ATOM 1375 C CA . ALA A 1 179 ? 18.521 -16.655 -10.888 1.00 89.38 179 ALA A CA 1
ATOM 1376 C C . ALA A 1 179 ? 17.066 -17.036 -10.578 1.00 89.38 179 ALA A C 1
ATOM 1378 O O . ALA A 1 179 ? 16.126 -16.392 -11.052 1.00 89.38 179 ALA A O 1
ATOM 1379 N N . ASP A 1 180 ? 16.876 -18.071 -9.758 1.00 89.12 180 ASP A N 1
ATOM 1380 C CA . ASP A 1 180 ? 15.549 -18.397 -9.254 1.00 89.12 180 ASP A CA 1
ATOM 1381 C C . ASP A 1 180 ? 15.007 -17.264 -8.366 1.00 89.12 180 ASP A C 1
ATOM 1383 O O . ASP A 1 180 ? 15.753 -16.457 -7.800 1.00 89.12 180 ASP A O 1
ATOM 1387 N N . ILE A 1 181 ? 13.682 -17.209 -8.241 1.00 89.44 181 ILE A N 1
ATOM 1388 C CA . ILE A 1 181 ? 13.005 -16.122 -7.535 1.00 89.44 181 ILE A CA 1
ATOM 1389 C C . ILE A 1 181 ? 13.345 -16.072 -6.042 1.00 89.44 181 ILE A C 1
ATOM 1391 O O . ILE A 1 181 ? 13.301 -14.999 -5.447 1.00 89.44 181 ILE A O 1
ATOM 1395 N N . GLU A 1 182 ? 13.696 -17.201 -5.418 1.00 88.94 182 GLU A N 1
ATOM 1396 C CA . GLU A 1 182 ? 14.056 -17.223 -3.999 1.00 88.94 182 GLU A CA 1
ATOM 1397 C C . GLU A 1 182 ? 15.417 -16.575 -3.788 1.00 88.94 182 GLU A C 1
ATOM 1399 O O . GLU A 1 182 ? 15.582 -15.752 -2.888 1.00 88.94 182 GLU A O 1
ATOM 1404 N N . ARG A 1 183 ? 16.378 -16.891 -4.658 1.00 88.94 183 ARG A N 1
ATOM 1405 C CA . ARG A 1 183 ? 17.679 -16.235 -4.681 1.00 88.94 183 ARG A CA 1
ATOM 1406 C C . ARG A 1 183 ? 17.540 -14.745 -4.969 1.00 88.94 183 ARG A C 1
ATOM 1408 O O . ARG A 1 183 ? 18.165 -13.955 -4.268 1.00 88.94 183 ARG A O 1
ATOM 1415 N N . PHE A 1 184 ? 16.734 -14.372 -5.961 1.00 89.75 184 PHE A N 1
ATOM 1416 C CA . PHE A 1 184 ? 16.543 -12.973 -6.339 1.00 89.75 184 PHE A CA 1
ATOM 1417 C C . PHE A 1 184 ? 15.894 -12.170 -5.203 1.00 89.75 184 PHE A C 1
ATOM 1419 O O . PHE A 1 184 ? 16.407 -11.132 -4.804 1.00 89.75 184 PHE A O 1
ATOM 1426 N N . ALA A 1 185 ? 14.846 -12.712 -4.577 1.00 88.75 185 ALA A N 1
ATOM 1427 C CA . ALA A 1 185 ? 14.146 -12.072 -3.465 1.00 88.75 185 ALA A CA 1
ATOM 1428 C C . ALA A 1 185 ? 14.944 -11.993 -2.150 1.00 88.75 185 ALA A C 1
ATOM 1430 O O . ALA A 1 185 ? 14.482 -11.355 -1.206 1.00 88.75 185 ALA A O 1
ATOM 1431 N N . ASN A 1 186 ? 16.111 -12.633 -2.045 1.00 88.75 186 ASN A N 1
ATOM 1432 C CA . ASN A 1 186 ? 16.990 -12.439 -0.889 1.00 88.75 186 ASN A CA 1
ATOM 1433 C C . ASN A 1 186 ? 17.775 -11.126 -0.956 1.00 88.75 186 ASN A C 1
ATOM 1435 O O . ASN A 1 186 ? 18.333 -10.711 0.060 1.00 88.75 186 ASN A O 1
ATOM 1439 N N . ASP A 1 187 ? 17.830 -10.489 -2.125 1.00 88.75 187 ASP A N 1
ATOM 1440 C CA . ASP A 1 187 ? 18.580 -9.256 -2.318 1.00 88.75 187 ASP A CA 1
ATOM 1441 C C . ASP A 1 187 ? 17.745 -8.173 -3.011 1.00 88.75 187 ASP A C 1
ATOM 1443 O O . ASP A 1 187 ? 17.569 -7.088 -2.458 1.00 88.75 187 ASP A O 1
ATOM 1447 N N . HIS A 1 188 ? 17.167 -8.484 -4.169 1.00 92.00 188 HIS A N 1
ATOM 1448 C CA . HIS A 1 188 ? 16.461 -7.528 -5.010 1.00 92.00 188 HIS A CA 1
ATOM 1449 C C . HIS A 1 188 ? 14.989 -7.406 -4.627 1.00 92.00 188 HIS A C 1
ATOM 1451 O O . HIS A 1 188 ? 14.271 -8.401 -4.495 1.00 92.00 188 HIS A O 1
ATOM 1457 N N . ARG A 1 189 ? 14.497 -6.172 -4.530 1.00 91.81 189 ARG A N 1
ATOM 1458 C CA . ARG A 1 189 ? 13.091 -5.860 -4.250 1.00 91.81 189 ARG A CA 1
ATOM 1459 C C . ARG A 1 189 ? 12.542 -4.863 -5.271 1.00 91.81 189 ARG A C 1
ATOM 1461 O O . ARG A 1 189 ? 12.965 -3.709 -5.235 1.00 91.81 189 ARG A O 1
ATOM 1468 N N . PRO A 1 190 ? 11.602 -5.243 -6.154 1.00 93.81 190 PRO A N 1
ATOM 1469 C CA . PRO A 1 190 ? 11.086 -4.340 -7.175 1.00 93.81 190 PRO A CA 1
ATOM 1470 C C . PRO A 1 190 ? 10.216 -3.242 -6.563 1.00 93.81 190 PRO A C 1
ATOM 1472 O O . PRO A 1 190 ? 9.280 -3.517 -5.809 1.00 93.81 190 PRO A O 1
ATOM 1475 N N . TYR A 1 191 ? 10.497 -2.006 -6.961 1.00 90.69 191 TYR A N 1
ATOM 1476 C CA . TYR A 1 191 ? 9.701 -0.817 -6.667 1.00 90.69 191 TYR A CA 1
ATOM 1477 C C . TYR A 1 191 ? 8.903 -0.374 -7.891 1.00 90.69 191 TYR A C 1
ATOM 1479 O O . TYR A 1 191 ? 7.734 -0.040 -7.765 1.00 90.69 191 TYR A O 1
ATOM 1487 N N . TYR A 1 192 ? 9.498 -0.389 -9.085 1.00 92.31 192 TYR A N 1
ATOM 1488 C CA . TYR A 1 192 ? 8.875 0.146 -10.294 1.00 92.31 192 TYR A CA 1
ATOM 1489 C C . TYR A 1 192 ? 9.336 -0.611 -11.541 1.00 92.31 192 TYR A C 1
ATOM 1491 O O . TYR A 1 192 ? 10.504 -0.975 -11.654 1.00 92.31 192 TYR A O 1
ATOM 1499 N N . CYS A 1 193 ? 8.420 -0.836 -12.484 1.00 94.19 193 CYS A N 1
ATOM 1500 C CA . CYS A 1 193 ? 8.736 -1.373 -13.807 1.00 94.19 193 CYS A CA 1
ATOM 1501 C C . CYS A 1 193 ? 8.314 -0.362 -14.876 1.00 94.19 193 CYS A C 1
ATOM 1503 O O . CYS A 1 193 ? 7.119 -0.152 -15.106 1.00 94.19 193 CYS A O 1
ATOM 1505 N N . ASP A 1 194 ? 9.294 0.255 -15.535 1.00 79.00 194 ASP A N 1
ATOM 1506 C CA . ASP A 1 194 ? 9.092 1.411 -16.418 1.00 79.00 194 ASP A CA 1
ATOM 1507 C C . ASP A 1 194 ? 8.131 1.108 -17.575 1.00 79.00 194 ASP A C 1
ATOM 1509 O O . ASP A 1 194 ? 7.271 1.923 -17.927 1.00 79.00 194 ASP A O 1
ATOM 1513 N N . ASP A 1 195 ? 8.246 -0.098 -18.124 1.00 87.62 195 ASP A N 1
ATOM 1514 C CA . ASP A 1 195 ? 7.601 -0.510 -19.368 1.00 87.62 195 ASP A CA 1
ATOM 1515 C C . ASP A 1 195 ? 6.139 -0.933 -19.236 1.00 87.62 195 ASP A C 1
ATOM 1517 O O . ASP A 1 195 ? 5.424 -0.999 -20.236 1.00 87.62 195 ASP A O 1
ATOM 1521 N N . ILE A 1 196 ? 5.668 -1.223 -18.022 1.00 94.50 196 ILE A N 1
ATOM 1522 C CA . ILE A 1 196 ? 4.295 -1.684 -17.826 1.00 94.50 196 ILE A CA 1
ATOM 1523 C C . ILE A 1 196 ? 3.373 -0.468 -17.826 1.00 94.50 196 ILE A C 1
ATOM 1525 O O . ILE A 1 196 ? 3.395 0.339 -16.897 1.00 94.50 196 ILE A O 1
ATOM 1529 N N . LYS A 1 197 ? 2.573 -0.325 -18.885 1.00 94.56 197 LYS A N 1
ATOM 1530 C CA . LYS A 1 197 ? 1.536 0.707 -19.018 1.00 94.56 197 LYS A CA 1
ATOM 1531 C C . LYS A 1 197 ? 0.306 0.099 -19.681 1.00 94.56 197 LYS A C 1
ATOM 1533 O O . LYS A 1 197 ? 0.238 -0.001 -20.903 1.00 94.56 197 LYS A O 1
ATOM 1538 N N . VAL A 1 198 ? -0.661 -0.309 -18.864 1.00 95.44 198 VAL A N 1
ATOM 1539 C CA . VAL A 1 198 ? -1.852 -1.038 -19.318 1.00 95.44 198 VAL A CA 1
ATOM 1540 C C . VAL A 1 198 ? -3.092 -0.228 -18.999 1.00 95.44 198 VAL A C 1
ATOM 1542 O O . VAL A 1 198 ? -3.350 0.068 -17.839 1.00 95.44 198 VAL A O 1
ATOM 1545 N N . GLN A 1 199 ? -3.855 0.161 -20.017 1.00 95.75 199 GLN A N 1
ATOM 1546 C CA . GLN A 1 199 ? -5.115 0.860 -19.795 1.00 95.75 199 GLN A CA 1
ATOM 1547 C C . GLN A 1 199 ? -6.246 -0.146 -19.557 1.00 95.75 199 GLN A C 1
ATOM 1549 O O . GLN A 1 199 ? -6.560 -0.937 -20.443 1.00 95.75 199 GLN A O 1
ATOM 1554 N N . GLU A 1 200 ? -6.900 -0.049 -18.402 1.00 94.94 200 GLU A N 1
ATOM 1555 C CA . GLU A 1 200 ? -8.132 -0.770 -18.080 1.00 94.94 200 GLU A CA 1
ATOM 1556 C C . GLU A 1 200 ? -9.154 0.209 -17.498 1.00 94.94 200 GLU A C 1
ATOM 1558 O O . GLU A 1 200 ? -8.919 0.871 -16.485 1.00 94.94 200 GLU A O 1
ATOM 1563 N N . GLY A 1 201 ? -10.295 0.342 -18.179 1.00 92.00 201 GLY A N 1
ATOM 1564 C CA . GLY A 1 201 ? -11.282 1.369 -17.855 1.00 92.00 201 GLY A CA 1
ATOM 1565 C C . GLY A 1 201 ? -10.688 2.780 -17.934 1.00 92.00 201 GLY A C 1
ATOM 1566 O O . GLY A 1 201 ? -10.055 3.149 -18.930 1.00 92.00 201 GLY A O 1
ATOM 1567 N N . ASP A 1 202 ? -10.899 3.551 -16.870 1.00 91.75 202 ASP A N 1
ATOM 1568 C CA . ASP A 1 202 ? -10.472 4.948 -16.755 1.00 91.75 202 ASP A CA 1
ATOM 1569 C C . ASP A 1 202 ? -9.045 5.113 -16.211 1.00 91.75 202 ASP A C 1
ATOM 1571 O O . ASP A 1 202 ? -8.582 6.243 -16.045 1.00 91.75 202 ASP A O 1
ATOM 1575 N N . PHE A 1 203 ? -8.328 4.020 -15.940 1.00 93.75 203 PHE A N 1
ATOM 1576 C CA . PHE A 1 203 ? -6.987 4.059 -15.364 1.00 93.75 203 PHE A CA 1
ATOM 1577 C C . PHE A 1 203 ? -5.954 3.404 -16.283 1.00 93.75 203 PHE A C 1
ATOM 1579 O O . PHE A 1 203 ? -6.231 2.438 -16.992 1.00 93.75 203 PHE A O 1
ATOM 1586 N N . ILE A 1 204 ? -4.732 3.933 -16.249 1.00 95.50 204 ILE A N 1
ATOM 1587 C CA . ILE A 1 204 ? -3.539 3.240 -16.737 1.00 95.50 204 ILE A CA 1
ATOM 1588 C C . ILE A 1 204 ? -2.805 2.678 -15.527 1.00 95.50 204 ILE A C 1
ATOM 1590 O O . ILE A 1 204 ? -2.526 3.415 -14.582 1.00 95.50 204 ILE A O 1
ATOM 1594 N N . PHE A 1 205 ? -2.481 1.394 -15.585 1.00 96.31 205 PHE A N 1
ATOM 1595 C CA . PHE A 1 205 ? -1.788 0.637 -14.556 1.00 96.31 205 PHE A CA 1
ATOM 1596 C C . PHE A 1 205 ? -0.326 0.403 -14.918 1.00 96.31 205 PHE A C 1
ATOM 1598 O O . PHE A 1 205 ? 0.038 0.253 -16.086 1.00 96.31 205 PHE A O 1
ATOM 1605 N N . THR A 1 206 ? 0.498 0.343 -13.882 1.00 95.94 206 THR A N 1
ATOM 1606 C CA . THR A 1 206 ? 1.921 0.008 -13.908 1.00 95.94 206 THR A CA 1
ATOM 1607 C C . THR A 1 206 ? 2.222 -0.907 -12.724 1.00 95.94 206 THR A C 1
ATOM 1609 O O . THR A 1 206 ? 1.391 -1.067 -11.829 1.00 95.94 206 THR A O 1
ATOM 1612 N N . TYR A 1 207 ? 3.428 -1.464 -12.677 1.00 95.81 207 TYR A N 1
ATOM 1613 C CA . TYR A 1 207 ? 3.957 -1.971 -11.416 1.00 95.81 207 TYR A CA 1
ATOM 1614 C C . TYR A 1 207 ? 4.641 -0.828 -10.665 1.00 95.81 207 TYR A C 1
ATOM 1616 O O . TYR A 1 207 ? 5.608 -0.265 -11.180 1.00 95.81 207 TYR A O 1
ATOM 1624 N N . PHE A 1 208 ? 4.124 -0.466 -9.493 1.00 93.00 208 PHE A N 1
ATOM 1625 C CA . PHE A 1 208 ? 4.677 0.536 -8.586 1.00 93.00 208 PHE A CA 1
ATOM 1626 C C . PHE A 1 208 ? 4.371 0.120 -7.139 1.00 93.00 208 PHE A C 1
ATOM 1628 O O . PHE A 1 208 ? 3.248 0.303 -6.670 1.00 93.00 208 PHE A O 1
ATOM 1635 N N . ASN A 1 209 ? 5.346 -0.475 -6.445 1.00 91.00 209 ASN A N 1
ATOM 1636 C CA . ASN A 1 209 ? 5.159 -1.150 -5.154 1.00 91.00 209 ASN A CA 1
ATOM 1637 C C . ASN A 1 209 ? 3.931 -2.084 -5.154 1.00 91.00 209 ASN A C 1
ATOM 1639 O O . ASN A 1 209 ? 3.170 -2.125 -4.188 1.00 91.00 209 ASN A O 1
ATOM 1643 N N . GLY A 1 210 ? 3.722 -2.799 -6.258 1.00 94.06 210 GLY A N 1
ATOM 1644 C CA . GLY A 1 210 ? 2.531 -3.607 -6.516 1.00 94.06 210 GLY A CA 1
ATOM 1645 C C . GLY A 1 210 ? 1.786 -3.167 -7.774 1.00 94.06 210 GLY A C 1
ATOM 1646 O O . GLY A 1 210 ? 2.212 -2.251 -8.484 1.00 94.06 210 GLY A O 1
ATOM 1647 N N . VAL A 1 211 ? 0.671 -3.828 -8.076 1.00 96.12 211 VAL A N 1
ATOM 1648 C CA . VAL A 1 211 ? -0.189 -3.459 -9.211 1.00 96.12 211 VAL A CA 1
ATOM 1649 C C . VAL A 1 211 ? -0.867 -2.138 -8.874 1.00 96.12 211 VAL A C 1
ATOM 1651 O O . VAL A 1 211 ? -1.636 -2.074 -7.915 1.00 96.12 211 VAL A O 1
ATOM 1654 N N . ALA A 1 212 ? -0.564 -1.085 -9.634 1.00 95.81 212 ALA A N 1
ATOM 1655 C CA . ALA A 1 212 ? -0.916 0.272 -9.244 1.00 95.81 212 ALA A CA 1
ATOM 1656 C C . ALA A 1 212 ? -1.446 1.109 -10.414 1.00 95.81 212 ALA A C 1
ATOM 1658 O O . ALA A 1 212 ? -0.804 1.160 -11.469 1.00 95.81 212 ALA A O 1
ATOM 1659 N N . PRO A 1 213 ? -2.564 1.837 -10.245 1.00 95.12 213 PRO A N 1
ATOM 1660 C CA . PRO A 1 213 ? -2.920 2.905 -11.162 1.00 95.12 213 PRO A CA 1
ATOM 1661 C C . PRO A 1 213 ? -1.852 4.004 -11.090 1.00 95.12 213 PRO A C 1
ATOM 1663 O O . PRO A 1 213 ? -1.417 4.406 -10.010 1.00 95.12 213 PRO A O 1
ATOM 1666 N N . CYS A 1 214 ? -1.429 4.488 -12.253 1.00 92.69 214 CYS A N 1
ATOM 1667 C CA . CYS A 1 214 ? -0.425 5.541 -12.407 1.00 92.69 214 CYS A CA 1
ATOM 1668 C C . CYS A 1 214 ? -0.888 6.699 -13.282 1.00 92.69 214 CYS A C 1
ATOM 1670 O O . CYS A 1 214 ? -0.129 7.637 -13.500 1.00 92.69 214 CYS A O 1
ATOM 1672 N N . LYS A 1 215 ? -2.097 6.625 -13.837 1.00 91.81 215 LYS A N 1
ATOM 1673 C CA . LYS A 1 215 ? -2.727 7.735 -14.544 1.00 91.81 215 LYS A CA 1
ATOM 1674 C C . LYS A 1 215 ? -4.229 7.529 -14.596 1.00 91.81 215 LYS A C 1
ATOM 1676 O O . LYS A 1 215 ? -4.680 6.418 -14.863 1.00 91.81 215 LYS A O 1
ATOM 1681 N N . TYR A 1 216 ? -4.976 8.610 -14.431 1.00 90.31 216 TYR A N 1
ATOM 1682 C CA . TYR A 1 216 ? -6.399 8.657 -14.725 1.00 90.31 216 TYR A CA 1
ATOM 1683 C C . TYR A 1 216 ? -6.619 9.263 -16.119 1.00 90.31 216 TYR A C 1
ATOM 1685 O O . TYR A 1 216 ? -6.044 10.296 -16.463 1.00 90.31 216 TYR A O 1
ATOM 1693 N N . VAL A 1 217 ? -7.410 8.591 -16.951 1.00 89.75 217 VAL A N 1
ATOM 1694 C CA . VAL A 1 217 ? -7.774 9.014 -18.316 1.00 89.75 217 VAL A CA 1
ATOM 1695 C C . VAL A 1 217 ? -9.284 9.171 -18.506 1.00 89.75 217 VAL A C 1
ATOM 1697 O O . VAL A 1 217 ? -9.724 9.525 -19.602 1.00 89.75 217 VAL A O 1
ATOM 1700 N N . GLY A 1 218 ? -10.069 8.911 -17.458 1.00 83.56 218 GLY A N 1
ATOM 1701 C CA . GLY A 1 218 ? -11.512 9.114 -17.468 1.00 83.56 218 GLY A CA 1
ATOM 1702 C C . GLY A 1 218 ? -11.916 10.589 -17.406 1.00 83.56 218 GLY A C 1
ATOM 1703 O O . GLY A 1 218 ? -11.096 11.505 -17.493 1.00 83.56 218 GLY A O 1
ATOM 1704 N N . GLN A 1 219 ? -13.223 10.820 -17.284 1.00 78.69 219 GLN A N 1
ATOM 1705 C CA . GLN A 1 219 ? -13.824 12.161 -17.275 1.00 78.69 219 GLN A CA 1
ATOM 1706 C C . GLN A 1 219 ? -14.575 12.489 -15.973 1.00 78.69 219 GLN A C 1
ATOM 1708 O O . GLN A 1 219 ? -15.128 13.584 -15.865 1.00 78.69 219 GLN A O 1
ATOM 1713 N N . SER A 1 220 ? -14.637 11.566 -15.004 1.00 72.75 220 SER A N 1
ATOM 1714 C CA . SER A 1 220 ? -15.288 11.799 -13.709 1.00 72.75 220 SER A CA 1
ATOM 1715 C C . SER A 1 220 ? -14.400 12.610 -12.760 1.00 72.75 220 SER A C 1
ATOM 1717 O O . SER A 1 220 ? -13.173 12.598 -12.863 1.00 72.75 220 SER A O 1
ATOM 1719 N N . GLY A 1 221 ? -15.049 13.324 -11.833 1.00 70.56 221 GLY A N 1
ATOM 1720 C CA . GLY A 1 221 ? -14.392 14.078 -10.759 1.00 70.56 221 GLY A CA 1
ATOM 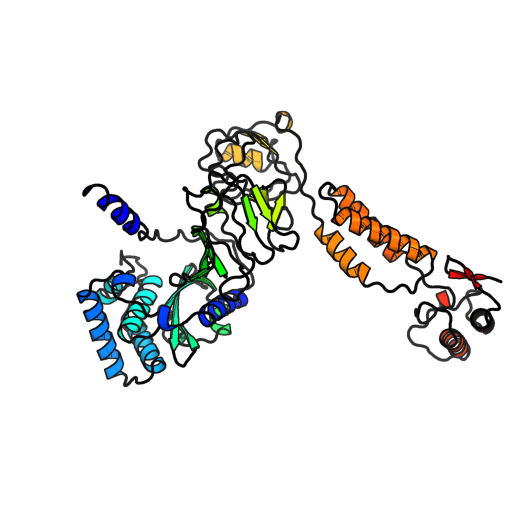1721 C C . GLY A 1 221 ? -14.148 13.273 -9.477 1.00 70.56 221 GLY A C 1
ATOM 1722 O O . GLY A 1 221 ? -13.405 13.734 -8.625 1.00 70.56 221 GLY A O 1
ATOM 1723 N N . ASP A 1 222 ? -14.722 12.075 -9.341 1.00 80.75 222 ASP A N 1
ATOM 1724 C CA . ASP A 1 222 ? -14.448 11.172 -8.216 1.00 80.75 222 ASP A CA 1
ATOM 1725 C C . ASP A 1 222 ? -13.729 9.922 -8.718 1.00 80.75 222 ASP A C 1
ATOM 1727 O O . ASP A 1 222 ? -14.093 9.358 -9.761 1.00 80.75 222 ASP A O 1
ATOM 1731 N N . TRP A 1 223 ? -12.690 9.513 -7.989 1.00 88.88 223 TRP A N 1
ATOM 1732 C CA . TRP A 1 223 ? -11.843 8.377 -8.333 1.00 88.88 223 TRP A CA 1
ATOM 1733 C C . TRP A 1 223 ? -12.128 7.211 -7.406 1.00 88.88 223 TRP A C 1
ATOM 1735 O O . TRP A 1 223 ? -11.823 7.252 -6.217 1.00 88.88 223 TRP A O 1
ATOM 1745 N N . VAL A 1 224 ? -12.653 6.136 -7.984 1.00 90.75 224 VAL A N 1
ATOM 1746 C CA . VAL A 1 224 ? -12.766 4.843 -7.316 1.00 90.75 224 VAL A CA 1
ATOM 1747 C C . VAL A 1 224 ? -11.669 3.956 -7.870 1.00 90.75 224 VAL A C 1
ATOM 1749 O O . VAL A 1 224 ? -11.744 3.531 -9.024 1.00 90.75 224 VAL A O 1
ATOM 1752 N N . ILE A 1 225 ? -10.628 3.710 -7.073 1.00 93.69 225 ILE A N 1
ATOM 1753 C CA . ILE A 1 225 ? -9.570 2.790 -7.482 1.00 93.69 225 ILE A CA 1
ATOM 1754 C C . ILE A 1 225 ? -10.185 1.385 -7.565 1.00 93.69 225 ILE A C 1
ATOM 1756 O O . ILE A 1 225 ? -10.784 0.933 -6.584 1.00 93.69 225 ILE A O 1
ATOM 1760 N N . PRO A 1 226 ? -10.095 0.686 -8.712 1.00 94.44 226 PRO A N 1
ATOM 1761 C CA . PRO A 1 226 ? -10.637 -0.661 -8.811 1.00 94.44 226 PRO A CA 1
ATOM 1762 C C . PRO A 1 226 ? -9.843 -1.611 -7.912 1.00 94.44 226 PRO A C 1
ATOM 1764 O O . PRO A 1 226 ? -8.632 -1.470 -7.772 1.00 94.44 226 PRO A O 1
ATOM 1767 N N . SER A 1 227 ? -10.512 -2.603 -7.321 1.00 95.06 227 SER A N 1
ATOM 1768 C CA . SER A 1 227 ? -9.857 -3.619 -6.483 1.00 95.06 227 SER A CA 1
ATOM 1769 C C . SER A 1 227 ? -9.024 -4.621 -7.290 1.00 95.06 227 SER A C 1
ATOM 1771 O O . SER A 1 227 ? -8.194 -5.329 -6.725 1.00 95.06 227 SER A O 1
ATOM 1773 N N . SER A 1 228 ? -9.208 -4.678 -8.611 1.00 96.31 228 SER A N 1
ATOM 1774 C CA . SER A 1 228 ? -8.439 -5.536 -9.510 1.00 96.31 228 SER A CA 1
ATOM 1775 C C . SER A 1 228 ? -8.173 -4.875 -10.859 1.00 96.31 228 SER A C 1
ATOM 1777 O O . SER A 1 228 ? -9.047 -4.188 -11.387 1.00 96.31 228 SER A O 1
ATOM 1779 N N . ALA A 1 229 ? -7.007 -5.152 -11.432 1.00 95.69 229 ALA A N 1
ATOM 1780 C CA . ALA A 1 229 ? -6.616 -4.807 -12.795 1.00 95.69 229 ALA A CA 1
ATOM 1781 C C . ALA A 1 229 ? -5.628 -5.859 -13.306 1.00 95.69 229 ALA A C 1
ATOM 1783 O O . ALA A 1 229 ? -4.981 -6.524 -12.498 1.00 95.69 229 ALA A O 1
ATOM 1784 N N . VAL A 1 230 ? -5.508 -6.040 -14.623 1.00 94.31 230 VAL A N 1
ATOM 1785 C CA . VAL A 1 230 ? -4.590 -7.013 -15.252 1.00 94.31 230 VAL A CA 1
ATOM 1786 C C . VAL A 1 230 ? -4.708 -8.428 -14.668 1.00 94.31 230 VAL A C 1
ATOM 1788 O O . VAL A 1 230 ? -3.719 -9.132 -14.475 1.00 94.31 230 VAL A O 1
ATOM 1791 N N . ASN A 1 231 ? -5.946 -8.840 -14.361 1.00 95.06 231 ASN A N 1
ATOM 1792 C CA . ASN A 1 231 ? -6.293 -10.100 -13.686 1.00 95.06 231 ASN A CA 1
ATOM 1793 C C . ASN A 1 231 ? -5.604 -10.309 -12.322 1.00 95.06 231 ASN A C 1
ATOM 1795 O O . ASN A 1 231 ? -5.378 -11.444 -11.902 1.00 95.06 231 ASN A O 1
ATOM 1799 N N . MET A 1 232 ? -5.279 -9.226 -11.618 1.00 95.81 232 MET A N 1
ATOM 1800 C CA . MET A 1 232 ? -4.638 -9.236 -10.303 1.00 95.81 232 MET A CA 1
ATOM 1801 C C . MET A 1 232 ? -5.308 -8.246 -9.349 1.00 95.81 232 MET A C 1
ATOM 1803 O O . MET A 1 232 ? -5.916 -7.278 -9.807 1.00 95.81 232 MET A O 1
ATOM 1807 N N . PRO A 1 233 ? -5.193 -8.436 -8.024 1.00 96.31 233 PRO A N 1
ATOM 1808 C CA . PRO A 1 233 ? -5.562 -7.408 -7.058 1.00 96.31 233 PRO A CA 1
ATOM 1809 C C . PRO A 1 233 ? -4.741 -6.129 -7.265 1.00 96.31 233 PRO A C 1
ATOM 1811 O O . PRO A 1 233 ? -3.534 -6.200 -7.485 1.00 96.31 233 PRO A O 1
ATOM 1814 N N . VAL A 1 234 ? -5.372 -4.960 -7.144 1.00 96.81 234 VAL A N 1
ATOM 1815 C CA . VAL A 1 234 ? -4.665 -3.671 -7.103 1.00 96.81 234 VAL A CA 1
ATOM 1816 C C . VAL A 1 234 ? -4.125 -3.475 -5.694 1.00 96.81 234 VAL A C 1
ATOM 1818 O O . VAL A 1 234 ? -4.888 -3.266 -4.752 1.00 96.81 234 VAL A O 1
ATOM 1821 N N . THR A 1 235 ? -2.811 -3.579 -5.546 1.00 95.75 235 THR A N 1
ATOM 1822 C CA . THR A 1 235 ? -2.114 -3.577 -4.252 1.00 95.75 235 THR A CA 1
ATOM 1823 C C . THR A 1 235 ? -1.345 -2.292 -3.981 1.00 95.75 235 THR A C 1
ATOM 1825 O O . THR A 1 235 ? -0.980 -2.033 -2.831 1.00 95.75 235 THR A O 1
ATOM 1828 N N . GLY A 1 236 ? -1.138 -1.466 -5.007 1.00 94.00 236 GLY A N 1
ATOM 1829 C CA . GLY A 1 236 ? -0.457 -0.184 -4.916 1.00 94.00 236 GLY A CA 1
ATOM 1830 C C . GLY A 1 236 ? -1.289 0.968 -5.475 1.00 94.00 236 GLY A C 1
ATOM 1831 O O . GLY A 1 236 ? -2.240 0.763 -6.224 1.00 94.00 236 GLY A O 1
ATOM 1832 N N . VAL A 1 237 ? -0.890 2.197 -5.158 1.00 92.50 237 VAL A N 1
ATOM 1833 C CA . VAL A 1 237 ? -1.307 3.420 -5.852 1.00 92.50 237 VAL A CA 1
ATOM 1834 C C . VAL A 1 237 ? -0.061 4.261 -6.095 1.00 92.50 237 VAL A C 1
ATOM 1836 O O . VAL A 1 237 ? 0.652 4.628 -5.159 1.00 92.50 237 VAL A O 1
ATOM 1839 N N . SER A 1 238 ? 0.228 4.533 -7.367 1.00 91.19 238 SER A N 1
ATOM 1840 C CA . SER A 1 238 ? 1.458 5.215 -7.758 1.00 91.19 238 SER A CA 1
ATOM 1841 C C . SER A 1 238 ? 1.345 6.720 -7.545 1.00 91.19 238 SER A C 1
ATOM 1843 O O . SER A 1 238 ? 0.314 7.310 -7.866 1.00 91.19 238 SER A O 1
ATOM 1845 N N . PHE A 1 239 ? 2.434 7.371 -7.123 1.00 86.00 239 PHE A N 1
ATOM 1846 C CA . PHE A 1 239 ? 2.466 8.835 -7.038 1.00 86.00 239 PHE A CA 1
ATOM 1847 C C . PHE A 1 239 ? 2.180 9.512 -8.390 1.00 86.00 239 PHE A C 1
ATOM 1849 O O . PHE A 1 239 ? 1.629 10.608 -8.416 1.00 86.00 239 PHE A O 1
ATOM 1856 N N . TYR A 1 240 ? 2.505 8.847 -9.510 1.00 85.62 240 TYR A N 1
ATOM 1857 C CA . TYR A 1 240 ? 2.241 9.345 -10.863 1.00 85.62 240 TYR A CA 1
ATOM 1858 C C . TYR A 1 240 ? 0.751 9.503 -11.171 1.00 85.62 240 TYR A C 1
ATOM 1860 O O . TYR A 1 240 ? 0.400 10.249 -12.085 1.00 85.62 240 TYR A O 1
ATOM 1868 N N . LEU A 1 241 ? -0.123 8.817 -10.423 1.00 88.94 241 LEU A N 1
ATOM 1869 C CA . LEU A 1 241 ? -1.565 8.964 -10.580 1.00 88.94 241 LEU A CA 1
ATOM 1870 C C . LEU A 1 241 ? -2.015 10.405 -10.316 1.00 88.94 241 LEU A C 1
ATOM 1872 O O . LEU A 1 241 ? -2.991 10.868 -10.903 1.00 88.94 241 LEU A O 1
ATOM 1876 N N . PHE A 1 242 ? -1.301 11.101 -9.437 1.00 85.38 242 PHE A N 1
ATOM 1877 C CA . PHE A 1 242 ? -1.672 12.408 -8.938 1.00 85.38 242 PHE A CA 1
ATOM 1878 C C . PHE A 1 242 ? -0.909 13.492 -9.697 1.00 85.38 242 PHE A C 1
ATOM 1880 O O . PHE A 1 242 ? 0.283 13.710 -9.486 1.00 85.38 242 PHE A O 1
ATOM 1887 N N . ASP A 1 243 ? -1.608 14.195 -10.585 1.00 75.75 243 ASP A N 1
ATOM 1888 C CA . ASP A 1 243 ? -1.071 15.379 -11.248 1.00 75.75 243 ASP A CA 1
ATOM 1889 C C . ASP A 1 243 ? -1.711 16.668 -10.705 1.00 75.75 243 ASP A C 1
ATOM 1891 O O . ASP A 1 243 ? -2.812 16.669 -10.149 1.00 75.75 243 ASP A O 1
ATOM 1895 N N . ALA A 1 244 ? -1.008 17.793 -10.866 1.00 66.06 244 ALA A N 1
ATOM 1896 C CA . ALA A 1 244 ? -1.463 19.103 -10.392 1.00 66.06 244 ALA A CA 1
ATOM 1897 C C . ALA A 1 244 ? -2.732 19.621 -11.101 1.00 66.06 244 ALA A C 1
ATOM 1899 O O . ALA A 1 244 ? -3.293 20.640 -10.693 1.00 66.06 244 ALA A O 1
ATOM 1900 N N . TYR A 1 245 ? -3.161 18.959 -12.178 1.00 66.94 245 TYR A N 1
ATOM 1901 C CA . TYR A 1 245 ? -4.372 19.268 -12.933 1.00 66.94 245 TYR A CA 1
ATOM 1902 C C . TYR A 1 245 ? -5.539 18.356 -12.556 1.00 66.94 245 TYR A C 1
ATOM 1904 O O . TYR A 1 245 ? -6.634 18.529 -13.100 1.00 66.94 245 TYR A O 1
ATOM 1912 N N . SER A 1 246 ? -5.328 17.420 -11.627 1.00 73.44 246 SER A N 1
ATOM 1913 C CA . SER A 1 246 ? -6.371 16.520 -11.179 1.00 73.44 246 SER A CA 1
ATOM 1914 C C . SER A 1 246 ? -7.533 17.317 -10.599 1.00 73.44 246 SER A C 1
ATOM 1916 O O . SER A 1 246 ? -7.371 18.242 -9.797 1.00 73.44 246 SER A O 1
ATOM 1918 N N . THR A 1 247 ? -8.729 16.947 -11.043 1.00 82.81 247 THR A N 1
ATOM 1919 C CA . THR A 1 247 ? -9.994 17.510 -10.563 1.00 82.81 247 THR A CA 1
ATOM 1920 C C . THR A 1 247 ? -10.619 16.643 -9.478 1.00 82.81 247 THR A C 1
ATOM 1922 O O . THR A 1 247 ? -11.751 16.910 -9.090 1.00 82.81 247 THR A O 1
ATOM 1925 N N . VAL A 1 248 ? -9.884 15.631 -8.995 1.00 88.38 248 VAL A N 1
ATOM 1926 C CA . VAL A 1 248 ? -10.383 14.677 -8.008 1.00 88.38 248 VAL A CA 1
ATOM 1927 C C . VAL A 1 248 ? -10.807 15.395 -6.731 1.00 88.38 248 VAL A C 1
ATOM 1929 O O . VAL A 1 248 ? -9.992 16.075 -6.109 1.00 88.38 248 VAL A O 1
ATOM 1932 N N . GLU A 1 249 ? -12.077 15.260 -6.350 1.00 91.88 249 GLU A N 1
ATOM 1933 C CA . GLU A 1 249 ? -12.581 15.763 -5.065 1.00 91.88 249 GLU A CA 1
ATOM 1934 C C . GLU A 1 249 ? -12.630 14.654 -4.012 1.00 91.88 249 GLU A C 1
ATOM 1936 O O . GLU A 1 249 ? -12.283 14.903 -2.852 1.00 91.88 249 GLU A O 1
ATOM 1941 N N . THR A 1 250 ? -12.967 13.431 -4.433 1.00 93.06 250 THR A N 1
ATOM 1942 C CA . THR A 1 250 ? -12.982 12.236 -3.581 1.00 93.06 250 THR A CA 1
ATOM 1943 C C . THR A 1 250 ? -12.135 11.113 -4.177 1.00 93.06 250 THR A C 1
ATOM 1945 O O . THR A 1 250 ? -12.304 10.747 -5.343 1.00 93.06 250 THR A O 1
ATOM 1948 N N . LEU A 1 251 ? -11.248 10.534 -3.363 1.00 94.06 251 LEU A N 1
ATOM 1949 C CA . LEU A 1 251 ? -10.497 9.316 -3.681 1.00 94.06 251 LEU A CA 1
ATOM 1950 C C . LEU A 1 251 ? -10.991 8.160 -2.810 1.00 94.06 251 LEU A C 1
ATOM 1952 O O . LEU A 1 251 ? -10.899 8.249 -1.591 1.00 94.06 251 LEU A O 1
ATOM 1956 N N . TYR A 1 252 ? -11.432 7.062 -3.419 1.00 94.25 252 TYR A N 1
ATOM 1957 C CA . TYR A 1 252 ? -11.783 5.828 -2.716 1.00 94.25 252 TYR A CA 1
ATOM 1958 C C . TYR A 1 252 ? -10.691 4.759 -2.873 1.00 94.25 252 TYR A C 1
ATOM 1960 O O . TYR A 1 252 ? -10.343 4.373 -3.994 1.00 94.25 252 TYR A O 1
ATOM 1968 N N . ILE A 1 253 ? -10.180 4.270 -1.740 1.00 96.12 253 ILE A N 1
ATOM 1969 C CA . ILE A 1 253 ? -9.142 3.240 -1.625 1.00 96.12 253 ILE A CA 1
ATOM 1970 C C . ILE A 1 253 ? -9.799 1.887 -1.276 1.00 96.12 253 ILE A C 1
ATOM 1972 O O . ILE A 1 253 ? -10.360 1.751 -0.186 1.00 96.12 253 ILE A O 1
ATOM 1976 N N . PRO A 1 254 ? -9.734 0.868 -2.156 1.00 95.19 254 PRO A N 1
ATOM 1977 C CA . PRO A 1 254 ? -10.336 -0.440 -1.909 1.00 95.19 254 PRO A CA 1
ATOM 1978 C C . PRO A 1 254 ? -9.518 -1.287 -0.923 1.00 95.19 254 PRO A C 1
ATOM 1980 O O . PRO A 1 254 ? -8.365 -0.994 -0.612 1.00 95.19 254 PRO A O 1
ATOM 1983 N N . GLU A 1 255 ? -10.108 -2.395 -0.477 1.00 91.62 255 GLU A N 1
ATOM 1984 C CA . GLU A 1 255 ? -9.544 -3.353 0.490 1.00 91.62 255 GLU A CA 1
ATOM 1985 C C . GLU A 1 255 ? -8.178 -3.936 0.094 1.00 91.62 255 GLU A C 1
ATOM 1987 O O . GLU A 1 255 ? -7.375 -4.306 0.948 1.00 91.62 255 GLU A O 1
ATOM 1992 N N . THR A 1 256 ? -7.905 -4.013 -1.210 1.00 95.56 256 THR A N 1
ATOM 1993 C CA . THR A 1 256 ? -6.721 -4.669 -1.768 1.00 95.56 256 THR A CA 1
ATOM 1994 C C . THR A 1 256 ? -5.467 -3.802 -1.704 1.00 95.56 256 THR A C 1
ATOM 1996 O O . THR A 1 256 ? -4.360 -4.343 -1.742 1.00 95.56 256 THR A O 1
ATOM 1999 N N . VAL A 1 257 ? -5.624 -2.475 -1.604 1.00 95.75 257 VAL A N 1
ATOM 2000 C CA . VAL A 1 257 ? -4.515 -1.516 -1.633 1.00 95.75 257 VAL A CA 1
ATOM 2001 C C . VAL A 1 257 ? -3.760 -1.546 -0.310 1.00 95.75 257 VAL A C 1
ATOM 2003 O O . VAL A 1 257 ? -4.323 -1.287 0.753 1.00 95.75 257 VAL A O 1
ATOM 2006 N N . LYS A 1 258 ? -2.459 -1.825 -0.404 1.00 93.69 258 LYS A N 1
ATOM 2007 C CA . LYS A 1 258 ? -1.526 -1.945 0.724 1.00 93.69 258 LYS A CA 1
ATOM 2008 C C . LYS A 1 258 ? -0.431 -0.889 0.695 1.00 93.69 258 LYS A C 1
ATOM 2010 O O . LYS A 1 258 ? 0.105 -0.538 1.741 1.00 93.69 258 LYS A O 1
ATOM 2015 N N . ASN A 1 259 ? -0.090 -0.401 -0.497 1.00 91.50 259 ASN A N 1
ATOM 2016 C CA . ASN A 1 259 ? 0.982 0.560 -0.713 1.00 91.50 259 ASN A CA 1
ATOM 2017 C C . ASN A 1 259 ? 0.415 1.831 -1.357 1.00 91.50 259 ASN A C 1
ATOM 2019 O O . ASN A 1 259 ? -0.267 1.770 -2.377 1.00 91.50 259 ASN A O 1
ATOM 2023 N N . LEU A 1 260 ? 0.709 2.988 -0.775 1.00 89.62 260 LEU A N 1
ATOM 2024 C CA . LEU A 1 260 ? 0.274 4.284 -1.285 1.00 89.62 260 LEU A CA 1
ATOM 2025 C C . LEU A 1 260 ? 1.389 5.296 -1.048 1.00 89.62 260 LEU A C 1
ATOM 2027 O O . LEU A 1 260 ? 1.742 5.569 0.096 1.00 89.62 260 LEU A O 1
ATOM 2031 N N . GLU A 1 261 ? 1.916 5.867 -2.128 1.00 85.94 261 GLU A N 1
ATOM 2032 C CA . GLU A 1 261 ? 2.834 7.002 -2.025 1.00 85.94 261 GLU A CA 1
ATOM 2033 C C . GLU A 1 261 ? 2.037 8.278 -1.782 1.00 85.94 261 GLU A C 1
ATOM 2035 O O . GLU A 1 261 ? 1.441 8.866 -2.690 1.00 85.94 261 GLU A O 1
ATOM 2040 N N . THR A 1 262 ? 2.018 8.701 -0.527 1.00 85.12 262 THR A N 1
ATOM 2041 C CA . THR A 1 262 ? 1.174 9.795 -0.052 1.00 85.12 262 THR A CA 1
ATOM 2042 C C . THR A 1 262 ? 1.584 11.160 -0.590 1.00 85.12 262 THR A C 1
ATOM 2044 O O . THR A 1 262 ? 0.725 12.010 -0.802 1.00 85.12 262 THR A O 1
ATOM 2047 N N . THR A 1 263 ? 2.866 11.374 -0.888 1.00 84.50 263 THR A N 1
ATOM 2048 C CA . THR A 1 263 ? 3.389 12.665 -1.376 1.00 84.50 263 THR A CA 1
ATOM 2049 C C . THR A 1 263 ? 2.732 13.125 -2.679 1.00 84.50 263 THR A C 1
ATOM 2051 O O . THR A 1 263 ? 2.533 14.322 -2.886 1.00 84.50 263 THR A O 1
ATOM 2054 N N . GLY A 1 264 ? 2.325 12.191 -3.544 1.00 84.88 264 GLY A N 1
ATOM 2055 C CA . GLY A 1 264 ? 1.590 12.514 -4.764 1.00 84.88 264 GLY A CA 1
ATOM 2056 C C . GLY A 1 264 ? 0.221 13.152 -4.485 1.00 84.88 264 GLY A C 1
ATOM 2057 O O . GLY A 1 264 ? -0.193 14.063 -5.203 1.00 84.88 264 GLY A O 1
ATOM 2058 N N . LEU A 1 265 ? -0.457 12.765 -3.397 1.00 89.75 265 LEU A N 1
ATOM 2059 C CA . LEU A 1 265 ? -1.776 13.305 -3.031 1.00 89.75 265 LEU A CA 1
ATOM 2060 C C . LEU A 1 265 ? -1.742 14.815 -2.760 1.00 89.75 265 LEU A C 1
ATOM 2062 O O . LEU A 1 265 ? -2.738 15.500 -2.998 1.00 89.75 265 LEU A O 1
ATOM 2066 N N . ASN A 1 266 ? -0.590 15.360 -2.362 1.00 89.06 266 ASN A N 1
ATOM 2067 C CA . ASN A 1 266 ? -0.416 16.795 -2.116 1.00 89.06 266 ASN A CA 1
ATOM 2068 C C . ASN A 1 266 ? -0.502 17.649 -3.395 1.00 89.06 266 ASN A C 1
ATOM 2070 O O . ASN A 1 266 ? -0.654 18.871 -3.330 1.00 89.06 266 ASN A O 1
ATOM 2074 N N . TYR A 1 267 ? -0.439 17.028 -4.577 1.00 87.88 267 TYR A N 1
ATOM 2075 C CA . TYR A 1 267 ? -0.649 17.713 -5.855 1.00 87.88 267 TYR A CA 1
ATOM 2076 C C . TYR A 1 267 ? -2.128 17.796 -6.252 1.00 87.88 267 TYR A C 1
ATOM 2078 O O . TYR A 1 267 ? -2.491 18.638 -7.077 1.00 87.88 267 TYR A O 1
ATOM 2086 N N . CYS A 1 268 ? -3.004 17.006 -5.628 1.00 89.44 268 CYS A N 1
ATOM 2087 C CA . CYS A 1 268 ? -4.437 17.013 -5.906 1.00 89.44 268 CYS A CA 1
ATOM 2088 C C . CYS A 1 268 ? -5.147 18.156 -5.168 1.00 89.44 268 CYS A C 1
ATOM 2090 O O . CYS A 1 268 ? -5.889 17.924 -4.222 1.00 89.44 268 CYS A O 1
ATOM 2092 N N . SER A 1 269 ? -4.960 19.398 -5.630 1.00 89.00 269 SER A N 1
ATOM 2093 C CA . SER A 1 269 ? -5.472 20.627 -4.980 1.00 89.00 269 SER A CA 1
ATOM 2094 C C . SER A 1 269 ? -6.997 20.717 -4.786 1.00 89.00 269 SER A C 1
ATOM 2096 O O . SER A 1 269 ? -7.488 21.651 -4.149 1.00 89.00 269 SER A O 1
ATOM 2098 N N . LYS A 1 270 ? -7.760 19.793 -5.379 1.00 90.69 270 LYS A N 1
ATOM 2099 C CA . LYS A 1 270 ? -9.217 19.680 -5.240 1.00 90.69 270 LYS A CA 1
ATOM 2100 C C . LYS A 1 270 ? -9.657 18.545 -4.320 1.00 90.69 270 LYS A C 1
ATOM 2102 O O . LYS A 1 270 ? -10.833 18.507 -3.978 1.00 90.69 270 LYS A O 1
ATOM 2107 N N . LEU A 1 271 ? -8.735 17.688 -3.875 1.00 93.25 271 LEU A N 1
ATOM 2108 C CA . LEU A 1 271 ? -9.038 16.518 -3.062 1.00 93.25 271 LEU A CA 1
ATOM 2109 C C . LEU A 1 271 ? -9.495 16.959 -1.673 1.00 93.25 271 LEU A C 1
ATOM 2111 O O . LEU A 1 271 ? -8.695 17.427 -0.866 1.00 93.25 271 LEU A O 1
ATOM 2115 N N . LYS A 1 272 ? -10.789 16.805 -1.409 1.00 94.19 272 LYS A N 1
ATOM 2116 C CA . LYS A 1 272 ? -11.447 17.146 -0.144 1.00 94.19 272 LYS A CA 1
ATOM 2117 C C . LYS A 1 272 ? -11.543 15.949 0.788 1.00 94.19 272 LYS A C 1
ATOM 2119 O O . LYS A 1 272 ? -11.571 16.122 2.004 1.00 94.19 272 LYS A O 1
ATOM 2124 N N . LYS A 1 273 ? -11.642 14.743 0.225 1.00 94.56 273 LYS A N 1
ATOM 2125 C CA . LYS A 1 273 ? -11.918 13.532 0.992 1.00 94.56 273 LYS A CA 1
ATOM 2126 C C . LYS A 1 273 ? -11.167 12.334 0.428 1.00 94.56 273 LYS A C 1
ATOM 2128 O O . LYS A 1 273 ? -11.169 12.095 -0.777 1.00 94.56 273 LYS A O 1
ATOM 2133 N N . ILE A 1 274 ? -10.571 11.554 1.318 1.00 96.06 274 ILE A N 1
ATOM 2134 C CA . ILE A 1 274 ? -10.111 10.198 1.035 1.00 96.06 274 ILE A CA 1
ATOM 2135 C C . ILE A 1 274 ? -11.036 9.248 1.787 1.00 96.06 274 ILE A C 1
ATOM 2137 O O . ILE A 1 274 ? -11.269 9.430 2.976 1.00 96.06 274 ILE A O 1
ATOM 2141 N N . GLU A 1 275 ? -11.584 8.255 1.108 1.00 94.75 275 GLU A N 1
ATOM 2142 C CA . GLU A 1 275 ? -12.385 7.179 1.683 1.00 94.75 275 GLU A CA 1
ATOM 2143 C C . GLU A 1 275 ? -11.615 5.869 1.570 1.00 94.75 275 GLU A C 1
ATOM 2145 O O . GLU A 1 275 ? -10.868 5.653 0.616 1.00 94.75 275 GLU A O 1
ATOM 2150 N N . VAL A 1 276 ? -11.783 4.995 2.557 1.00 94.94 276 VAL A N 1
ATOM 2151 C CA . VAL A 1 276 ? -11.089 3.709 2.621 1.00 94.94 276 VAL A CA 1
ATOM 2152 C C . VAL A 1 276 ? -12.121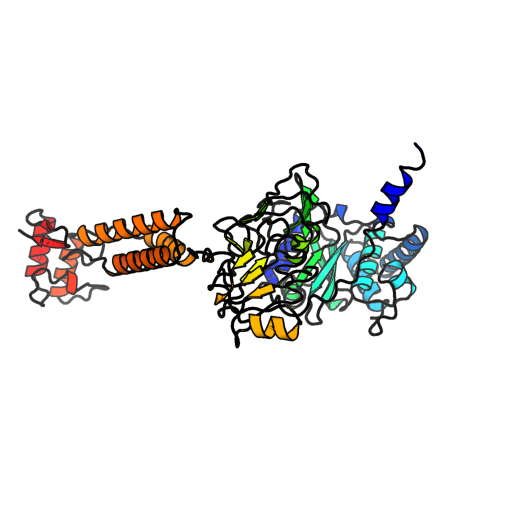 2.625 2.902 1.00 94.94 276 VAL A C 1
ATOM 2154 O O . VAL A 1 276 ? -12.990 2.814 3.751 1.00 94.94 276 VAL A O 1
ATOM 2157 N N . ALA A 1 277 ? -12.032 1.505 2.185 1.00 89.56 277 ALA A N 1
ATOM 2158 C CA . ALA A 1 277 ? -12.858 0.331 2.444 1.00 89.56 277 ALA A CA 1
ATOM 2159 C C . ALA A 1 277 ? -12.696 -0.148 3.899 1.00 89.56 277 ALA A C 1
ATOM 2161 O O . ALA A 1 277 ? -11.580 -0.211 4.411 1.00 89.56 277 ALA A O 1
ATOM 2162 N N . GLU A 1 278 ? -13.794 -0.530 4.550 1.00 81.56 278 GLU A N 1
ATOM 2163 C CA . GLU A 1 278 ? -13.826 -0.904 5.976 1.00 81.56 278 GLU A CA 1
ATOM 2164 C C . GLU A 1 278 ? -12.830 -2.027 6.331 1.00 81.56 278 GLU A C 1
ATOM 2166 O O . GLU A 1 278 ? -12.118 -1.972 7.337 1.00 81.56 278 GLU A O 1
ATOM 2171 N N . ASN A 1 279 ? -12.725 -3.016 5.448 1.00 83.56 279 ASN A N 1
ATOM 2172 C CA . ASN A 1 279 ? -11.848 -4.177 5.563 1.00 83.56 279 ASN A CA 1
ATOM 2173 C C . ASN A 1 279 ? -10.441 -3.959 4.976 1.00 83.56 279 ASN A C 1
ATOM 2175 O O . ASN A 1 279 ? -9.669 -4.915 4.876 1.00 83.56 279 ASN A O 1
ATOM 2179 N N . ASN A 1 280 ? -10.077 -2.732 4.587 1.00 90.81 280 ASN A N 1
ATOM 2180 C CA . ASN A 1 280 ? -8.694 -2.432 4.238 1.00 90.81 280 ASN A CA 1
ATOM 2181 C C . ASN A 1 280 ? -7.796 -2.666 5.466 1.00 90.81 280 ASN A C 1
ATOM 2183 O O . ASN A 1 280 ? -8.098 -2.227 6.575 1.00 90.81 280 ASN A O 1
ATOM 2187 N N . THR A 1 281 ? -6.686 -3.376 5.270 1.00 87.75 281 THR A N 1
ATOM 2188 C CA . THR A 1 281 ? -5.784 -3.786 6.359 1.00 87.75 281 THR A CA 1
ATOM 2189 C C . THR A 1 281 ? -4.624 -2.820 6.601 1.00 87.75 281 THR A C 1
ATOM 2191 O O . THR A 1 281 ? -3.827 -3.036 7.509 1.00 87.75 281 THR A O 1
ATOM 2194 N N . SER A 1 282 ? -4.471 -1.800 5.760 1.00 92.38 282 SER A N 1
ATOM 2195 C CA . SER A 1 282 ? -3.302 -0.913 5.732 1.00 92.38 282 SER A CA 1
ATOM 2196 C C . SER A 1 282 ? -3.642 0.526 6.107 1.00 92.38 282 SER A C 1
ATOM 2198 O O . SER A 1 282 ? -2.842 1.193 6.763 1.00 92.38 282 SER A O 1
ATOM 2200 N N . PHE A 1 283 ? -4.836 0.986 5.745 1.00 94.00 283 PHE A N 1
ATOM 2201 C CA . PHE A 1 283 ? -5.260 2.371 5.868 1.00 94.00 283 PHE A CA 1
ATOM 2202 C C . PHE A 1 283 ? -6.617 2.483 6.555 1.00 94.00 283 PHE A C 1
ATOM 2204 O O . PHE A 1 283 ? -7.422 1.552 6.543 1.00 94.00 283 PHE A O 1
ATOM 2211 N N . ALA A 1 284 ? -6.876 3.660 7.106 1.00 90.62 284 ALA A N 1
ATOM 2212 C CA . ALA A 1 284 ? -8.181 4.071 7.597 1.00 90.62 284 ALA A CA 1
ATOM 2213 C C . ALA A 1 284 ? -8.464 5.512 7.156 1.00 90.62 284 ALA A C 1
ATOM 2215 O O . ALA A 1 284 ? -7.541 6.292 6.908 1.00 90.62 284 ALA A O 1
ATOM 2216 N N . SER A 1 285 ? -9.744 5.868 7.063 1.00 92.62 285 SER A N 1
ATOM 2217 C CA . SER A 1 285 ? -10.173 7.249 6.852 1.00 92.62 285 SER A CA 1
ATOM 2218 C C . SER A 1 285 ? -11.068 7.699 7.992 1.00 92.62 285 SER A C 1
ATOM 2220 O O . SER A 1 285 ? -12.024 7.004 8.330 1.00 92.62 285 SER A O 1
ATOM 2222 N N . VAL A 1 286 ? -10.767 8.869 8.555 1.00 87.44 286 VAL A N 1
ATOM 2223 C CA . VAL A 1 286 ? -11.608 9.538 9.556 1.00 87.44 286 VAL A CA 1
ATOM 2224 C C . VAL A 1 286 ? -11.871 10.951 9.058 1.00 87.44 286 VAL A C 1
ATOM 2226 O O . VAL A 1 286 ? -10.936 11.692 8.763 1.00 87.44 286 VAL A O 1
ATOM 2229 N N . ASP A 1 287 ? -13.144 11.297 8.864 1.00 87.25 287 ASP A N 1
ATOM 2230 C CA . ASP A 1 287 ? -13.593 12.586 8.312 1.00 87.25 287 ASP A CA 1
ATOM 2231 C C . ASP A 1 287 ? -12.898 13.007 7.004 1.00 87.25 287 ASP A C 1
ATOM 2233 O O . ASP A 1 287 ? -12.670 14.190 6.715 1.00 87.25 287 ASP A O 1
ATOM 2237 N N . GLY A 1 288 ? -12.566 12.011 6.177 1.00 92.12 288 GLY A N 1
ATOM 2238 C CA . GLY A 1 288 ? -11.899 12.214 4.896 1.00 92.12 288 GLY A CA 1
ATOM 2239 C C . GLY A 1 288 ? -10.386 12.351 4.962 1.00 92.12 288 GLY A C 1
ATOM 2240 O O . GLY A 1 288 ? -9.767 12.553 3.918 1.00 92.12 288 GLY A O 1
ATOM 2241 N N . VAL A 1 289 ? -9.802 12.274 6.154 1.00 95.31 289 VAL A N 1
ATOM 2242 C CA . VAL A 1 289 ? -8.365 12.362 6.407 1.00 95.31 289 VAL A CA 1
ATOM 2243 C C . VAL A 1 289 ? -7.786 10.950 6.469 1.00 95.31 289 VAL A C 1
ATOM 2245 O O . VAL A 1 289 ? -8.407 10.050 7.030 1.00 95.31 289 VAL A O 1
ATOM 2248 N N . LEU A 1 290 ? -6.613 10.746 5.867 1.00 96.00 290 LEU A N 1
ATOM 2249 C CA . LEU A 1 290 ? -6.005 9.425 5.720 1.00 96.00 290 LEU A CA 1
ATOM 2250 C C . LEU A 1 290 ? -5.048 9.115 6.874 1.00 96.00 290 LEU A C 1
ATOM 2252 O O . LEU A 1 290 ? -4.125 9.885 7.160 1.00 96.00 290 LEU A O 1
ATOM 2256 N N . PHE A 1 291 ? -5.217 7.931 7.453 1.00 94.06 291 PHE A N 1
ATOM 2257 C CA . PHE A 1 291 ? -4.401 7.382 8.529 1.00 94.06 291 PHE A CA 1
ATOM 2258 C C . PHE A 1 291 ? -3.905 5.977 8.177 1.00 94.06 291 PHE A C 1
ATOM 2260 O O . PHE A 1 291 ? -4.384 5.343 7.231 1.00 94.06 291 PHE A O 1
ATOM 2267 N N . ASP A 1 292 ? -2.956 5.472 8.960 1.00 92.62 292 ASP A N 1
ATOM 2268 C CA . ASP A 1 292 ? -2.710 4.034 9.025 1.00 92.62 292 ASP A CA 1
ATOM 2269 C C . ASP A 1 292 ? -3.915 3.300 9.634 1.00 92.62 292 ASP A C 1
ATOM 2271 O O . ASP A 1 292 ? -4.759 3.896 10.305 1.00 92.62 292 ASP A O 1
ATOM 2275 N N . LYS A 1 293 ? -4.009 1.985 9.407 1.00 88.00 293 LYS A N 1
ATOM 2276 C CA . LYS A 1 293 ? -5.147 1.184 9.886 1.00 88.00 293 LYS A CA 1
ATOM 2277 C C . LYS A 1 293 ? -5.366 1.287 11.402 1.00 88.00 293 LYS A C 1
ATOM 2279 O O . LYS A 1 293 ? -6.504 1.392 11.842 1.00 88.00 293 LYS A O 1
ATOM 2284 N N . SER A 1 294 ? -4.292 1.309 12.196 1.00 83.69 294 SER A N 1
ATOM 2285 C CA . SER A 1 294 ? -4.362 1.446 13.660 1.00 83.69 294 SER A CA 1
ATOM 2286 C C . SER A 1 294 ? -4.704 2.856 14.146 1.00 83.69 294 SER A C 1
ATOM 2288 O O . SER A 1 294 ? -4.878 3.050 15.348 1.00 83.69 294 SER A O 1
ATOM 2290 N N . VAL A 1 295 ? -4.774 3.831 13.239 1.00 85.81 295 VAL A N 1
ATOM 2291 C CA . VAL A 1 295 ? -4.982 5.254 13.512 1.00 85.81 295 VAL A CA 1
ATOM 2292 C C . VAL A 1 295 ? -4.017 5.817 14.559 1.00 85.81 295 VAL A C 1
ATOM 2294 O O . VAL A 1 295 ? -4.366 6.591 15.453 1.00 85.81 295 VAL A O 1
ATOM 2297 N N . SER A 1 296 ? -2.761 5.402 14.431 1.00 87.75 296 SER A N 1
ATOM 2298 C CA . SER A 1 296 ? -1.621 5.894 15.201 1.00 87.75 296 SER A CA 1
ATOM 2299 C C . SER A 1 296 ? -0.773 6.893 14.420 1.00 87.75 296 SER A C 1
ATOM 2301 O O . SER A 1 296 ? -0.043 7.680 15.026 1.00 87.75 296 SER A O 1
ATOM 2303 N N . ASN A 1 297 ? -0.879 6.890 13.092 1.00 93.06 297 ASN A N 1
ATOM 2304 C CA . ASN A 1 297 ? -0.098 7.724 12.197 1.00 93.06 297 ASN A CA 1
ATOM 2305 C C . ASN A 1 297 ? -1.034 8.495 11.264 1.00 93.06 297 ASN A C 1
ATOM 2307 O O . ASN A 1 297 ? -1.799 7.907 10.499 1.00 93.06 297 ASN A O 1
ATOM 2311 N N . LEU A 1 298 ? -0.953 9.825 11.308 1.00 95.69 298 LEU A N 1
ATOM 2312 C CA . LEU A 1 298 ? -1.637 10.687 10.349 1.00 95.69 298 LEU A CA 1
ATOM 2313 C C . LEU A 1 298 ? -0.809 10.731 9.063 1.00 95.69 298 LEU A C 1
ATOM 2315 O O . LEU A 1 298 ? 0.310 11.246 9.073 1.00 95.69 298 LEU A O 1
ATOM 2319 N N . LEU A 1 299 ? -1.352 10.193 7.972 1.00 95.81 299 LEU A N 1
ATOM 2320 C CA . LEU A 1 299 ? -0.617 10.033 6.719 1.00 95.81 299 LEU A CA 1
ATOM 2321 C C . LEU A 1 299 ? -0.789 11.241 5.800 1.00 95.81 299 LEU A C 1
ATOM 2323 O O . LEU A 1 299 ? 0.210 11.782 5.337 1.00 95.81 299 LEU A O 1
ATOM 2327 N N . ILE A 1 300 ? -2.031 11.672 5.550 1.00 95.94 300 ILE A N 1
ATOM 2328 C CA . ILE A 1 300 ? -2.338 12.827 4.693 1.00 95.94 300 ILE A CA 1
ATOM 2329 C C . ILE A 1 300 ? -3.569 13.567 5.187 1.00 95.94 300 ILE A C 1
ATOM 2331 O O . ILE A 1 300 ? -4.630 12.972 5.383 1.00 95.94 300 ILE A O 1
ATOM 2335 N N . TYR A 1 301 ? -3.442 14.889 5.254 1.00 96.25 301 TYR A N 1
ATOM 2336 C CA . TYR A 1 301 ? -4.565 15.809 5.293 1.00 96.25 301 TYR A CA 1
ATOM 2337 C C . TYR A 1 301 ? -4.838 16.358 3.874 1.00 96.25 301 TYR A C 1
ATOM 2339 O O . TYR A 1 301 ? -3.981 17.059 3.321 1.00 96.25 301 TYR A O 1
ATOM 2347 N N . PRO A 1 302 ? -5.996 16.044 3.255 1.00 95.19 302 PRO A N 1
ATOM 2348 C CA . PRO A 1 302 ? -6.255 16.389 1.859 1.00 95.19 302 PRO A CA 1
ATOM 2349 C C . PRO A 1 302 ? -6.192 17.895 1.575 1.00 95.19 302 PRO A C 1
ATOM 2351 O O . PRO A 1 302 ? -6.860 18.692 2.228 1.00 95.19 302 PRO A O 1
ATOM 2354 N N . THR A 1 303 ? -5.430 18.280 0.548 1.00 92.81 303 THR A N 1
ATOM 2355 C CA . THR A 1 303 ? -5.121 19.695 0.248 1.00 92.81 303 THR A CA 1
ATOM 2356 C C . THR A 1 303 ? -6.316 20.553 -0.167 1.00 92.81 303 THR A C 1
ATOM 2358 O O . THR A 1 303 ? -6.250 21.781 -0.083 1.00 92.81 303 THR A O 1
ATOM 2361 N N . GLY A 1 304 ? -7.398 19.920 -0.624 1.00 92.75 304 GLY A N 1
ATOM 2362 C CA . GLY A 1 304 ? -8.647 20.568 -1.008 1.00 92.75 304 GLY A CA 1
ATOM 2363 C C . GLY A 1 304 ? -9.646 20.736 0.137 1.00 92.75 304 GLY A C 1
ATOM 2364 O O . GLY A 1 304 ? -10.695 21.335 -0.103 1.00 92.75 304 GLY A O 1
ATOM 2365 N N . LYS A 1 305 ? -9.355 20.241 1.353 1.00 94.12 305 LYS A N 1
ATOM 2366 C CA . LYS A 1 305 ? -10.190 20.501 2.537 1.00 94.12 305 LYS A CA 1
ATOM 2367 C C . LYS A 1 305 ? -10.311 22.007 2.790 1.00 94.12 305 LYS A C 1
ATOM 2369 O O . LYS A 1 305 ? -9.383 22.784 2.548 1.00 94.12 305 LYS A O 1
ATOM 2374 N N . GLU A 1 306 ? -11.502 22.432 3.196 1.00 93.19 306 GLU A N 1
ATOM 2375 C CA . GLU A 1 306 ? -11.885 23.851 3.278 1.00 93.19 306 GLU A CA 1
ATOM 2376 C C . GLU A 1 306 ? -11.742 24.407 4.699 1.00 93.19 306 GLU A C 1
ATOM 2378 O O . GLU A 1 306 ? -11.747 25.621 4.902 1.00 93.19 306 GLU A O 1
ATOM 2383 N N . GLU A 1 307 ? -11.595 23.521 5.681 1.00 93.12 307 GLU A N 1
ATOM 2384 C CA . GLU A 1 307 ? -11.422 23.856 7.081 1.00 93.12 307 GLU A CA 1
ATOM 2385 C C . GLU A 1 307 ? -10.112 24.629 7.305 1.00 93.12 307 GLU A C 1
ATOM 2387 O O . GLU A 1 307 ? -9.048 24.290 6.785 1.00 93.12 307 GLU A O 1
ATOM 2392 N N . THR A 1 308 ? -10.187 25.696 8.104 1.00 95.00 308 THR A N 1
ATOM 2393 C CA . THR A 1 308 ? -9.026 26.543 8.428 1.00 95.00 308 THR A CA 1
ATOM 2394 C C . THR A 1 308 ? -8.258 26.048 9.643 1.00 95.00 308 THR A C 1
ATOM 2396 O O . THR A 1 308 ? -7.120 26.454 9.864 1.00 95.00 308 THR A O 1
ATOM 2399 N N . SER A 1 309 ? -8.865 25.166 10.431 1.00 95.06 309 SER A N 1
ATOM 2400 C CA . SER A 1 309 ? -8.262 24.587 11.620 1.00 95.06 309 SER A CA 1
ATOM 2401 C C . SER A 1 309 ? -8.410 23.076 11.632 1.00 95.06 309 SER A C 1
ATOM 2403 O O . SER A 1 309 ? -9.440 22.545 11.221 1.00 95.06 309 SER A O 1
ATOM 2405 N N . PHE A 1 310 ? -7.406 22.393 12.169 1.00 95.31 310 PHE A N 1
ATOM 2406 C CA . PHE A 1 310 ? -7.450 20.958 12.391 1.00 95.31 310 PHE A CA 1
ATOM 2407 C C . PHE A 1 310 ? -6.828 20.627 13.739 1.00 95.31 310 PHE A C 1
ATOM 2409 O O . PHE A 1 310 ? -5.670 20.951 14.001 1.00 95.31 310 PHE A O 1
ATOM 2416 N N . ALA A 1 311 ? -7.601 19.976 14.597 1.00 94.31 311 ALA A N 1
ATOM 2417 C CA . ALA A 1 311 ? -7.048 19.370 15.788 1.00 94.31 311 ALA A CA 1
ATOM 2418 C C . ALA A 1 311 ? -6.654 17.929 15.468 1.00 94.31 311 ALA A C 1
ATOM 2420 O O . ALA A 1 311 ? -7.442 17.166 14.911 1.00 94.31 311 ALA A O 1
ATOM 2421 N N . ILE A 1 312 ? -5.407 17.574 15.762 1.00 93.94 312 ILE A N 1
ATOM 2422 C CA . ILE A 1 312 ? -4.921 16.213 15.563 1.00 93.94 312 ILE A CA 1
ATOM 2423 C C . ILE A 1 312 ? -5.414 15.360 16.741 1.00 93.94 312 ILE A C 1
ATOM 2425 O O . ILE A 1 312 ? -5.212 15.771 17.886 1.00 93.94 312 ILE A O 1
ATOM 2429 N N . PRO A 1 313 ? -6.028 14.189 16.493 1.00 88.31 313 PRO A N 1
ATOM 2430 C CA . PRO A 1 313 ? -6.522 13.321 17.560 1.00 88.31 313 PRO A CA 1
ATOM 2431 C C . PRO A 1 313 ? -5.434 12.849 18.533 1.00 88.31 313 PRO A C 1
ATOM 2433 O O . PRO A 1 313 ? -4.284 12.627 18.144 1.00 88.31 313 PRO A O 1
ATOM 2436 N N . ASN A 1 314 ? -5.797 12.634 19.799 1.00 86.19 314 ASN A N 1
ATOM 2437 C CA . ASN A 1 314 ? -4.875 12.184 20.850 1.00 86.19 314 ASN A CA 1
ATOM 2438 C C . ASN A 1 314 ? -4.420 10.720 20.680 1.00 86.19 314 ASN A C 1
ATOM 2440 O O . ASN A 1 314 ? -3.458 10.277 21.327 1.00 86.19 314 ASN A O 1
ATOM 2444 N N . THR A 1 315 ? -5.071 9.953 19.801 1.00 83.00 315 THR A N 1
ATOM 2445 C CA . THR A 1 315 ? -4.586 8.628 19.378 1.00 83.00 315 THR A CA 1
ATOM 2446 C C . THR A 1 315 ? -3.283 8.716 18.576 1.00 83.00 315 THR A C 1
ATOM 2448 O O . THR A 1 315 ? -2.459 7.799 18.638 1.00 83.00 315 THR A O 1
ATOM 2451 N N . ILE A 1 316 ? -3.042 9.837 17.884 1.00 92.31 316 ILE A N 1
ATOM 2452 C CA . ILE A 1 316 ? -1.926 9.994 16.949 1.00 92.31 316 ILE A CA 1
ATOM 2453 C C . ILE A 1 316 ? -0.597 10.109 17.688 1.00 92.31 316 ILE A C 1
ATOM 2455 O O . ILE A 1 316 ? -0.427 10.915 18.607 1.00 92.31 316 ILE A O 1
ATOM 2459 N N . LYS A 1 317 ? 0.361 9.290 17.251 1.00 93.94 317 LYS A N 1
ATOM 2460 C CA . LYS A 1 317 ? 1.746 9.239 17.728 1.00 93.94 317 LYS A CA 1
ATOM 2461 C C . LYS A 1 317 ? 2.726 9.817 16.720 1.00 93.94 317 LYS A C 1
ATOM 2463 O O . LYS A 1 317 ? 3.748 10.366 17.134 1.00 93.94 317 LYS A O 1
ATOM 2468 N N . GLN A 1 318 ? 2.439 9.704 15.423 1.00 96.62 318 GLN A N 1
ATOM 2469 C CA . GLN A 1 318 ? 3.340 10.189 14.378 1.00 96.62 318 GLN A CA 1
ATOM 2470 C C . GLN A 1 318 ? 2.595 10.945 13.281 1.00 96.62 318 GLN A C 1
ATOM 2472 O O . GLN A 1 318 ? 1.480 10.590 12.898 1.00 96.62 318 GLN A O 1
ATOM 2477 N N . LEU A 1 319 ? 3.243 11.986 12.764 1.00 97.25 319 LEU A N 1
ATOM 2478 C CA . LEU A 1 319 ? 2.806 12.702 11.568 1.00 97.25 319 LEU A CA 1
ATOM 2479 C C . LEU A 1 319 ? 3.685 12.281 10.390 1.00 97.25 319 LEU A C 1
ATOM 2481 O O . LEU A 1 319 ? 4.909 12.323 10.512 1.00 97.25 319 LEU A O 1
ATOM 2485 N N . GLY A 1 320 ? 3.078 11.879 9.274 1.00 94.94 320 GLY A N 1
ATOM 2486 C CA . GLY A 1 320 ? 3.785 11.435 8.072 1.00 94.94 320 GLY A CA 1
ATOM 2487 C C . GLY A 1 320 ? 4.606 12.534 7.387 1.00 94.94 320 GLY A C 1
ATOM 2488 O O . GLY A 1 320 ? 4.478 13.725 7.682 1.00 94.94 320 GLY A O 1
ATOM 2489 N N . GLU A 1 321 ? 5.468 12.131 6.449 1.00 93.75 321 GLU A N 1
ATOM 2490 C CA . GLU A 1 321 ? 6.154 13.071 5.554 1.00 93.75 321 GLU A CA 1
ATOM 2491 C C . GLU A 1 321 ? 5.133 13.876 4.743 1.00 93.75 321 GLU A C 1
ATOM 2493 O O . GLU A 1 321 ? 4.159 13.324 4.231 1.00 93.75 321 GLU A O 1
ATOM 2498 N N . SER A 1 322 ? 5.355 15.191 4.641 1.00 94.62 322 SER A N 1
ATOM 2499 C CA . SER A 1 322 ? 4.512 16.102 3.859 1.00 94.62 322 SER A CA 1
ATOM 2500 C C . SER A 1 322 ? 3.006 16.044 4.187 1.00 94.62 322 SER A C 1
ATOM 2502 O O . SER A 1 322 ? 2.172 16.376 3.348 1.00 94.62 322 SER A O 1
ATOM 2504 N N . VAL A 1 323 ? 2.637 15.658 5.412 1.00 95.94 323 VAL A N 1
ATOM 2505 C CA . VAL A 1 323 ? 1.244 15.398 5.827 1.00 95.94 323 VAL A CA 1
ATOM 2506 C C . VAL A 1 323 ? 0.263 16.566 5.607 1.00 95.94 323 VAL A C 1
ATOM 2508 O O . VAL A 1 323 ? -0.909 16.330 5.319 1.00 95.94 323 VAL A O 1
ATOM 2511 N N . PHE A 1 324 ? 0.728 17.815 5.715 1.00 96.44 324 PHE A N 1
ATOM 2512 C CA . PHE A 1 324 ? -0.037 19.045 5.470 1.00 96.44 324 PHE A CA 1
ATOM 2513 C C . PHE A 1 324 ? 0.577 19.886 4.339 1.00 96.44 324 PHE A C 1
ATOM 2515 O O . PHE A 1 324 ? 0.283 21.079 4.216 1.00 96.44 324 PHE A O 1
ATOM 2522 N N . GLU A 1 325 ? 1.444 19.305 3.510 1.00 93.56 325 GLU A N 1
ATOM 2523 C CA . GLU A 1 325 ? 2.100 20.031 2.425 1.00 93.56 325 G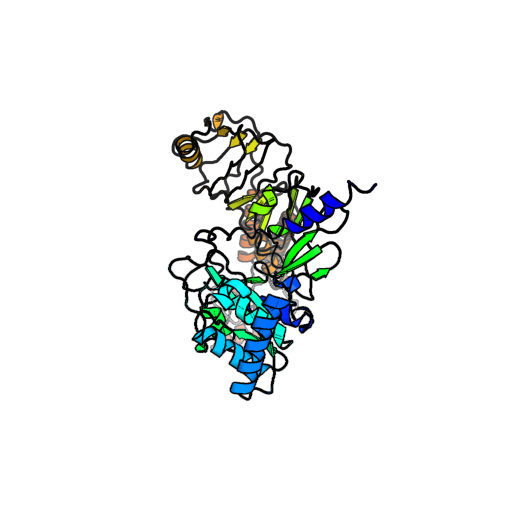LU A CA 1
ATOM 2524 C C . GLU A 1 325 ? 1.057 20.621 1.463 1.00 93.56 325 GLU A C 1
ATOM 2526 O O . GLU A 1 325 ? 0.050 19.992 1.147 1.00 93.56 325 GLU A O 1
ATOM 2531 N N . ARG A 1 326 ? 1.281 21.865 1.018 1.00 91.38 326 ARG A N 1
ATOM 2532 C CA . ARG A 1 326 ? 0.426 22.597 0.060 1.00 91.38 326 ARG A CA 1
ATOM 2533 C C . ARG A 1 326 ? -1.023 22.828 0.509 1.00 91.38 326 ARG A C 1
ATOM 2535 O O . ARG A 1 326 ? -1.838 23.304 -0.284 1.00 91.38 326 ARG A O 1
ATOM 2542 N N . ASN A 1 327 ? -1.343 22.588 1.779 1.00 92.12 327 ASN A N 1
ATOM 2543 C CA . ASN A 1 327 ? -2.615 23.001 2.358 1.00 92.12 327 ASN A CA 1
ATOM 2544 C C . ASN A 1 327 ? -2.659 24.529 2.483 1.00 92.12 327 ASN A C 1
ATOM 2546 O O . ASN A 1 327 ? -1.979 25.118 3.319 1.00 92.12 327 ASN A O 1
ATOM 2550 N N . THR A 1 328 ? -3.446 25.183 1.625 1.00 88.00 328 THR A N 1
ATOM 2551 C CA . THR A 1 328 ? -3.519 26.658 1.570 1.00 88.00 328 THR A CA 1
ATOM 2552 C C . THR A 1 328 ? -4.655 27.256 2.402 1.00 88.00 328 THR A C 1
ATOM 2554 O O . THR A 1 328 ? -4.592 28.445 2.727 1.00 88.00 328 THR A O 1
ATOM 2557 N N . ASN A 1 329 ? -5.660 26.447 2.756 1.00 92.31 329 ASN A N 1
ATOM 2558 C CA . ASN A 1 329 ? -6.777 26.846 3.618 1.00 92.31 329 ASN A CA 1
ATOM 2559 C C . ASN A 1 329 ? -6.444 26.680 5.106 1.00 92.31 329 ASN A C 1
ATOM 2561 O O . ASN A 1 329 ? -6.818 27.532 5.909 1.00 92.31 329 ASN A O 1
ATOM 2565 N N . LEU A 1 330 ? -5.713 25.618 5.458 1.00 95.00 330 LEU A N 1
ATOM 2566 C CA . LEU A 1 330 ? -5.371 25.268 6.834 1.00 95.00 330 LEU A CA 1
ATOM 2567 C C . LEU A 1 330 ? -4.344 26.248 7.424 1.00 95.00 330 LEU A C 1
ATOM 2569 O O . LEU A 1 330 ? -3.190 26.295 6.985 1.00 95.00 330 LEU A O 1
ATOM 2573 N N . THR A 1 331 ? -4.763 27.011 8.432 1.00 95.62 331 THR A N 1
ATOM 2574 C CA . THR A 1 331 ? -3.956 28.020 9.133 1.00 95.62 331 THR A CA 1
ATOM 2575 C C . THR A 1 331 ? -3.612 27.627 10.562 1.00 95.62 331 THR A C 1
ATOM 2577 O O . THR A 1 331 ? -2.592 28.081 11.069 1.00 95.62 331 THR A O 1
ATOM 2580 N N . ASP A 1 332 ? -4.405 26.775 11.207 1.00 97.00 332 ASP A N 1
ATOM 2581 C CA . ASP A 1 332 ? -4.256 26.469 12.630 1.00 97.00 332 ASP A CA 1
ATOM 2582 C C . ASP A 1 332 ? -4.255 24.953 12.856 1.00 97.00 332 ASP A C 1
ATOM 2584 O O . ASP A 1 332 ? -5.218 24.266 12.522 1.00 97.00 332 ASP A O 1
ATOM 2588 N N . VAL A 1 333 ? -3.178 24.409 13.427 1.00 97.25 333 VAL A N 1
ATOM 2589 C CA . VAL A 1 333 ? -3.073 22.968 13.716 1.00 97.25 333 VAL A CA 1
ATOM 2590 C C . VAL A 1 333 ? -2.747 22.739 15.181 1.00 97.25 333 VAL A C 1
ATOM 2592 O O . VAL A 1 333 ? -1.687 23.155 15.649 1.00 97.25 333 VAL A O 1
ATOM 2595 N N . LEU A 1 334 ? -3.630 22.043 15.899 1.00 97.50 334 LEU A N 1
ATOM 2596 C CA . LEU A 1 334 ? -3.346 21.562 17.250 1.00 97.50 334 LEU A CA 1
ATOM 2597 C C . LEU A 1 334 ? -2.601 20.233 17.166 1.00 97.50 334 LEU A C 1
ATOM 2599 O O . LEU A 1 334 ? -3.121 19.261 16.623 1.00 97.50 334 LEU A O 1
ATOM 2603 N N . ILE A 1 335 ? -1.388 20.201 17.721 1.00 97.19 335 ILE A N 1
ATOM 2604 C CA . ILE A 1 335 ? -0.560 18.999 17.834 1.00 97.19 335 ILE A CA 1
ATOM 2605 C C . ILE A 1 335 ? -0.579 18.552 19.305 1.00 97.19 335 ILE A C 1
ATOM 2607 O O . ILE A 1 335 ? 0.025 19.227 20.145 1.00 97.19 335 ILE A O 1
ATOM 2611 N N . PRO A 1 336 ? -1.255 17.440 19.648 1.00 94.50 336 PRO A N 1
ATOM 2612 C CA . PRO A 1 336 ? -1.374 16.987 21.028 1.00 94.50 336 PRO A CA 1
ATOM 2613 C C . PRO A 1 336 ? -0.056 16.412 21.561 1.00 94.50 336 PRO A C 1
ATOM 2615 O O . PRO A 1 336 ? 0.839 16.015 20.812 1.00 94.50 336 PRO A O 1
ATOM 2618 N N . ALA A 1 337 ? 0.035 16.288 22.888 1.00 95.50 337 ALA A N 1
ATOM 2619 C CA . ALA A 1 337 ? 1.191 15.703 23.572 1.00 95.50 337 ALA A CA 1
ATOM 2620 C C . ALA A 1 337 ? 1.430 14.218 23.232 1.00 95.50 337 ALA A C 1
ATOM 2622 O O . ALA A 1 337 ? 2.507 13.690 23.506 1.00 95.50 337 ALA A O 1
ATOM 2623 N N . SER A 1 338 ? 0.436 13.536 22.654 1.00 94.19 338 SER A N 1
ATOM 2624 C CA . SER A 1 338 ? 0.551 12.153 22.193 1.00 94.19 338 SER A CA 1
ATOM 2625 C C . SER A 1 338 ? 1.500 11.989 21.007 1.00 94.19 338 SER A C 1
ATOM 2627 O O . SER A 1 338 ? 2.030 10.892 20.830 1.00 94.19 338 SER A O 1
ATOM 2629 N N . VAL A 1 339 ? 1.723 13.048 20.219 1.00 97.56 339 VAL A N 1
ATOM 2630 C CA . VAL A 1 339 ? 2.629 13.032 19.068 1.00 97.56 339 VAL A CA 1
ATOM 2631 C C . VAL A 1 339 ? 4.071 13.030 19.559 1.00 97.56 339 VAL A C 1
ATOM 2633 O O . VAL A 1 339 ? 4.515 13.946 20.249 1.00 97.56 339 VAL A O 1
ATOM 2636 N N . THR A 1 340 ? 4.818 12.004 19.165 1.00 97.25 340 THR A N 1
ATOM 2637 C CA . THR A 1 340 ? 6.222 11.787 19.540 1.00 97.25 340 THR A CA 1
ATOM 2638 C C . THR A 1 340 ? 7.167 11.765 18.340 1.00 97.25 340 THR A C 1
ATOM 2640 O O . THR A 1 340 ? 8.368 11.580 18.520 1.00 97.25 340 THR A O 1
ATOM 2643 N N . SER A 1 341 ? 6.647 11.909 17.117 1.00 97.75 341 SER A N 1
ATOM 2644 C CA . SER A 1 341 ? 7.437 11.986 15.885 1.00 97.75 341 SER A CA 1
ATOM 2645 C C . SER A 1 341 ? 6.719 12.820 14.824 1.00 97.75 341 SER A C 1
ATOM 2647 O O . SER A 1 341 ? 5.495 12.759 14.698 1.00 97.75 341 SER A O 1
ATOM 2649 N N . ILE A 1 342 ? 7.482 13.594 14.052 1.00 97.56 342 ILE A N 1
ATOM 2650 C CA . ILE A 1 342 ? 6.980 14.410 12.943 1.00 97.56 342 ILE A CA 1
ATOM 2651 C C . ILE A 1 342 ? 7.894 14.181 11.740 1.00 97.56 342 ILE A C 1
ATOM 2653 O O . ILE A 1 342 ? 9.106 14.386 11.831 1.00 97.56 342 ILE A O 1
ATOM 2657 N N . GLY A 1 343 ? 7.302 13.744 10.629 1.00 94.94 343 GLY A N 1
ATOM 2658 C CA . GLY A 1 343 ? 7.984 13.473 9.373 1.00 94.94 343 GLY A CA 1
ATOM 2659 C C . GLY A 1 343 ? 8.599 14.718 8.742 1.00 94.94 343 GLY A C 1
ATOM 2660 O O . GLY A 1 343 ? 8.466 15.847 9.220 1.00 94.94 343 GLY A O 1
ATOM 2661 N N . LYS A 1 344 ? 9.309 14.514 7.635 1.00 94.00 344 LYS A N 1
ATOM 2662 C CA . LYS A 1 344 ? 9.973 15.599 6.914 1.00 94.00 344 LYS A CA 1
ATOM 2663 C C . LYS A 1 344 ? 8.947 16.542 6.274 1.00 94.00 344 LYS A C 1
ATOM 2665 O O . LYS A 1 344 ? 7.918 16.108 5.769 1.00 94.00 344 LYS A O 1
ATOM 2670 N N . ALA A 1 345 ? 9.270 17.836 6.277 1.00 93.19 345 ALA A N 1
ATOM 2671 C CA . ALA A 1 345 ? 8.558 18.877 5.531 1.00 93.19 345 ALA A CA 1
ATOM 2672 C C . ALA A 1 345 ? 7.011 18.881 5.698 1.00 93.19 345 ALA A C 1
ATOM 2674 O O . ALA A 1 345 ? 6.296 19.116 4.725 1.00 93.19 345 ALA A O 1
ATOM 2675 N N . PRO A 1 346 ? 6.464 18.684 6.917 1.00 94.94 346 PRO A N 1
ATOM 2676 C CA . PRO A 1 346 ? 5.035 18.430 7.123 1.00 94.94 346 PRO A CA 1
ATOM 2677 C C . PRO A 1 346 ? 4.151 19.611 6.708 1.00 94.94 346 PRO A C 1
ATOM 2679 O O . PRO A 1 346 ? 3.005 19.399 6.348 1.00 94.94 346 PRO A O 1
ATOM 2682 N N . PHE A 1 347 ? 4.684 20.838 6.727 1.00 94.62 347 PHE A N 1
ATOM 2683 C CA . PHE A 1 347 ? 3.993 22.080 6.358 1.00 94.62 347 PHE A CA 1
ATOM 2684 C C . PHE A 1 347 ? 4.641 22.770 5.146 1.00 94.62 347 PHE A C 1
ATOM 2686 O O . PHE A 1 347 ? 4.579 23.993 5.018 1.00 94.62 347 PHE A O 1
ATOM 2693 N N . ASN A 1 348 ? 5.331 22.024 4.277 1.00 92.38 348 ASN A N 1
ATOM 2694 C CA . ASN A 1 348 ? 5.952 22.618 3.094 1.00 92.38 348 ASN A CA 1
ATOM 2695 C C . ASN A 1 348 ? 4.905 23.309 2.209 1.00 92.38 348 ASN A C 1
ATOM 2697 O O . ASN A 1 348 ? 3.760 22.868 2.129 1.00 92.38 348 ASN A O 1
ATOM 2701 N N . ASP A 1 349 ? 5.276 24.425 1.583 1.00 89.25 349 ASP A N 1
ATOM 2702 C CA . ASP A 1 349 ? 4.350 25.293 0.841 1.00 89.25 349 ASP A CA 1
ATOM 2703 C C . ASP A 1 349 ? 3.124 25.795 1.650 1.00 89.25 349 ASP A C 1
ATOM 2705 O O . ASP A 1 349 ? 2.192 26.358 1.070 1.00 89.25 349 ASP A O 1
ATOM 2709 N N . ASN A 1 350 ? 3.130 25.681 2.988 1.00 87.19 350 ASN A N 1
ATOM 2710 C CA . ASN A 1 350 ? 2.161 26.318 3.881 1.00 87.19 350 ASN A CA 1
ATOM 2711 C C . ASN A 1 350 ? 2.825 27.476 4.649 1.00 87.19 350 ASN A C 1
ATOM 2713 O O . ASN A 1 350 ? 3.567 27.293 5.609 1.00 87.19 350 ASN A O 1
ATOM 2717 N N . SER A 1 351 ? 2.548 28.706 4.211 1.00 79.94 351 SER A N 1
ATOM 2718 C CA . SER A 1 351 ? 3.182 29.922 4.749 1.00 79.94 351 SER A CA 1
ATOM 2719 C C . SER A 1 351 ? 2.423 30.589 5.899 1.00 79.94 351 SER A C 1
ATOM 2721 O O . SER A 1 351 ? 2.902 31.587 6.437 1.00 79.94 351 SER A O 1
ATOM 2723 N N . LYS A 1 352 ? 1.235 30.091 6.258 1.00 88.00 352 LYS A N 1
ATOM 2724 C CA . LYS A 1 352 ? 0.326 30.757 7.209 1.00 88.00 352 LYS A CA 1
ATOM 2725 C C . LYS A 1 352 ? 0.048 29.934 8.464 1.00 88.00 352 LYS A C 1
ATOM 2727 O O . LYS A 1 352 ? -0.811 30.324 9.249 1.00 88.00 352 LYS A O 1
ATOM 2732 N N . ILE A 1 353 ? 0.756 28.821 8.643 1.00 95.38 353 ILE A N 1
ATOM 2733 C CA . ILE A 1 353 ? 0.462 27.881 9.715 1.00 95.38 353 ILE A CA 1
ATOM 2734 C C . ILE A 1 353 ? 0.886 28.408 11.094 1.00 95.38 353 ILE A C 1
ATOM 2736 O O . ILE A 1 353 ? 2.002 28.897 11.285 1.00 95.38 353 ILE A O 1
ATOM 2740 N N . THR A 1 354 ? -0.014 28.265 12.061 1.00 96.88 354 THR A N 1
ATOM 2741 C CA . THR A 1 354 ? 0.240 28.372 13.497 1.00 96.88 354 THR A CA 1
ATOM 2742 C C . THR A 1 354 ? 0.041 26.996 14.124 1.00 96.88 354 THR A C 1
ATOM 2744 O O . THR A 1 354 ? -1.007 26.373 13.958 1.00 96.88 354 THR A O 1
ATOM 2747 N N . ILE A 1 355 ? 1.049 26.519 14.851 1.00 97.88 355 ILE A N 1
ATOM 2748 C CA . ILE A 1 355 ? 0.959 25.299 15.655 1.00 97.88 355 ILE A CA 1
ATOM 2749 C C . ILE A 1 355 ? 0.414 25.651 17.041 1.00 97.88 355 ILE A C 1
ATOM 2751 O O . ILE A 1 355 ? 0.839 26.620 17.668 1.00 97.88 355 ILE A O 1
ATOM 2755 N N . TYR A 1 356 ? -0.506 24.839 17.543 1.00 98.19 356 TYR A N 1
ATOM 2756 C CA . TYR A 1 356 ? -0.989 24.891 18.915 1.00 98.19 356 TYR A CA 1
ATOM 2757 C C . TYR A 1 356 ? -0.459 23.665 19.651 1.00 98.19 356 TYR A C 1
ATOM 2759 O O . TYR A 1 356 ? -0.848 22.538 19.347 1.00 98.19 356 TYR A O 1
ATOM 2767 N N . ALA A 1 357 ? 0.481 23.880 20.566 1.00 97.81 357 ALA A N 1
ATOM 2768 C CA . ALA A 1 357 ? 1.163 22.826 21.305 1.00 97.81 357 ALA A CA 1
ATOM 2769 C C . ALA A 1 357 ? 1.729 23.388 22.615 1.00 97.81 357 ALA A C 1
ATOM 2771 O O . ALA A 1 357 ? 2.251 24.505 22.651 1.00 97.81 357 ALA A O 1
ATOM 2772 N N . ASP A 1 358 ? 1.647 22.606 23.690 1.00 97.25 358 ASP A N 1
ATOM 2773 C CA . ASP A 1 358 ? 2.126 23.030 25.006 1.00 97.25 358 ASP A CA 1
ATOM 2774 C C . ASP A 1 358 ? 3.636 22.830 25.157 1.00 97.25 358 ASP A C 1
ATOM 2776 O O . ASP A 1 358 ? 4.242 21.956 24.529 1.00 97.25 358 ASP A O 1
ATOM 2780 N N . GLU A 1 359 ? 4.257 23.643 26.010 1.00 97.00 359 GLU A N 1
ATOM 2781 C CA . GLU A 1 359 ? 5.694 23.578 26.268 1.00 97.00 359 GLU A CA 1
ATOM 2782 C C . GLU A 1 359 ? 6.128 22.182 26.750 1.00 97.00 359 GLU A C 1
ATOM 2784 O O . GLU A 1 359 ? 5.487 21.567 27.601 1.00 97.00 359 GLU A O 1
ATOM 2789 N N . GLY A 1 360 ? 7.229 21.673 26.188 1.00 94.75 360 GLY A N 1
ATOM 2790 C CA . GLY A 1 360 ? 7.743 20.329 26.468 1.00 94.75 360 GLY A CA 1
ATOM 2791 C C . GLY A 1 360 ? 7.142 19.210 25.609 1.00 94.75 360 GLY A C 1
ATOM 2792 O O . GLY A 1 360 ? 7.597 18.071 25.710 1.00 94.75 360 GLY A O 1
ATOM 2793 N N . THR A 1 361 ? 6.164 19.504 24.746 1.00 97.94 361 THR A N 1
ATOM 2794 C CA . THR A 1 361 ? 5.649 18.542 23.756 1.00 97.94 361 THR A CA 1
ATOM 2795 C C . THR A 1 361 ? 6.496 18.517 22.481 1.00 97.94 361 THR A C 1
ATOM 2797 O O . THR A 1 361 ? 7.201 19.475 22.154 1.00 97.94 361 THR A O 1
ATOM 2800 N N . TYR A 1 362 ? 6.396 17.429 21.712 1.00 97.31 362 TYR A N 1
ATOM 2801 C CA . TYR A 1 362 ? 7.139 17.286 20.456 1.00 97.31 362 TYR A CA 1
ATOM 2802 C C . TYR A 1 362 ? 6.732 18.339 19.414 1.00 97.31 362 TYR A C 1
ATOM 2804 O O . TYR A 1 362 ? 7.590 18.900 18.736 1.00 97.31 362 TYR A O 1
ATOM 2812 N N . GLY A 1 363 ? 5.434 18.658 19.323 1.00 97.69 363 GLY A N 1
ATOM 2813 C CA . GLY A 1 363 ? 4.917 19.694 18.422 1.00 97.69 363 GLY A CA 1
ATOM 2814 C C . GLY A 1 363 ? 5.471 21.085 18.733 1.00 97.69 363 GLY A C 1
ATOM 2815 O O . GLY A 1 363 ? 5.853 21.819 17.821 1.00 97.69 363 GLY A O 1
ATOM 2816 N N . TYR A 1 364 ? 5.592 21.423 20.017 1.00 98.12 364 TYR A N 1
ATOM 2817 C CA . TYR A 1 364 ? 6.153 22.697 20.459 1.00 98.12 364 TYR A CA 1
ATOM 2818 C C . TYR A 1 364 ? 7.646 22.824 20.122 1.00 98.12 364 TYR A C 1
ATOM 2820 O O . TYR A 1 364 ? 8.082 23.839 19.570 1.00 98.12 364 TYR A O 1
ATOM 2828 N N . GLU A 1 365 ? 8.435 21.779 20.392 1.00 98.06 365 GLU A N 1
ATOM 2829 C CA . GLU A 1 365 ? 9.862 21.761 20.049 1.00 98.06 365 GLU A CA 1
ATOM 2830 C C . GLU A 1 365 ? 10.085 21.807 18.533 1.00 98.06 365 GLU A C 1
ATOM 2832 O O . GLU A 1 365 ? 10.945 22.549 18.052 1.00 98.06 365 GLU A O 1
ATOM 2837 N N . PHE A 1 366 ? 9.264 21.089 17.765 1.00 97.44 366 PHE A N 1
ATOM 2838 C CA . PHE A 1 366 ? 9.281 21.146 16.307 1.00 97.44 366 PHE A CA 1
ATOM 2839 C C . PHE A 1 366 ? 9.002 22.562 15.786 1.00 97.44 366 PHE A C 1
ATOM 2841 O O . PHE A 1 366 ? 9.738 23.055 14.924 1.00 97.44 366 PHE A O 1
ATOM 2848 N N . ALA A 1 367 ? 7.981 23.241 16.321 1.00 97.38 367 ALA A N 1
ATOM 2849 C CA . ALA A 1 367 ? 7.633 24.597 15.909 1.00 97.38 367 ALA A CA 1
ATOM 2850 C C . ALA A 1 367 ? 8.789 25.575 16.171 1.00 97.38 367 ALA A C 1
ATOM 2852 O O . ALA A 1 367 ? 9.178 26.329 15.277 1.00 97.38 367 ALA A O 1
ATOM 2853 N N . LYS A 1 368 ? 9.412 25.497 17.357 1.00 97.12 368 LYS A N 1
ATOM 2854 C CA . LYS A 1 368 ? 10.599 26.297 17.704 1.00 97.12 368 LYS A CA 1
ATOM 2855 C C . LYS A 1 368 ? 11.769 26.057 16.756 1.00 97.12 368 LYS A C 1
ATOM 2857 O O . LYS A 1 368 ? 12.361 27.019 16.271 1.00 97.12 368 LYS A O 1
ATOM 2862 N N . GLN A 1 369 ? 12.109 24.793 16.503 1.00 96.56 369 GLN A N 1
ATOM 2863 C CA . GLN A 1 369 ? 13.252 24.424 15.663 1.00 96.56 369 GLN A CA 1
ATOM 2864 C C . GLN A 1 369 ? 13.094 24.901 14.215 1.00 96.56 369 GLN A C 1
ATOM 2866 O O . GLN A 1 369 ? 14.083 25.253 13.577 1.00 96.56 369 GLN A O 1
ATOM 2871 N N . ASN A 1 370 ? 11.856 24.954 13.718 1.00 94.94 370 ASN A N 1
ATOM 2872 C CA . ASN A 1 370 ? 11.545 25.339 12.342 1.00 94.94 370 ASN A CA 1
ATOM 2873 C C . ASN A 1 370 ? 11.068 26.796 12.200 1.00 94.94 370 ASN A C 1
ATOM 2875 O O . ASN A 1 370 ? 10.717 27.217 11.101 1.00 94.94 370 ASN A O 1
ATOM 2879 N N . GLY A 1 371 ? 11.057 27.580 13.286 1.00 95.12 371 GLY A N 1
ATOM 2880 C CA . GLY A 1 371 ? 10.626 28.982 13.260 1.00 95.12 371 GLY A CA 1
ATOM 2881 C C . GLY A 1 371 ? 9.144 29.178 12.917 1.00 95.12 371 GLY A C 1
ATOM 2882 O O . GLY A 1 371 ? 8.780 30.216 12.365 1.00 95.12 371 GLY A O 1
ATOM 2883 N N . ILE A 1 372 ? 8.300 28.191 13.222 1.00 95.69 372 ILE A N 1
ATOM 2884 C CA . ILE A 1 372 ? 6.851 28.232 13.000 1.00 95.69 372 ILE A CA 1
ATOM 2885 C C . ILE A 1 372 ? 6.182 28.906 14.205 1.00 95.69 372 ILE A C 1
ATOM 2887 O O . ILE A 1 372 ? 6.589 28.696 15.350 1.00 95.69 372 ILE A O 1
ATOM 2891 N N . ALA A 1 373 ? 5.152 29.723 13.964 1.00 96.88 373 ALA A N 1
ATOM 2892 C CA . ALA A 1 373 ? 4.385 30.348 15.039 1.00 96.88 373 ALA A CA 1
ATOM 2893 C C . ALA A 1 373 ? 3.757 29.271 15.938 1.00 96.88 373 ALA A C 1
ATOM 2895 O O . ALA A 1 373 ? 3.127 28.345 15.434 1.00 96.88 373 ALA A O 1
ATOM 2896 N N . CYS A 1 374 ? 3.923 29.397 17.257 1.00 97.50 374 CYS A N 1
ATOM 2897 C CA . CYS A 1 374 ? 3.411 28.428 18.223 1.00 97.50 374 CYS A CA 1
ATOM 2898 C C . CYS A 1 374 ? 2.636 29.122 19.346 1.00 97.50 374 CYS A C 1
ATOM 2900 O O . CYS A 1 374 ? 3.118 30.118 19.895 1.00 97.50 374 CYS A O 1
ATOM 2902 N N . LYS A 1 375 ? 1.468 28.584 19.706 1.00 97.94 375 LYS A N 1
ATOM 2903 C CA . LYS A 1 375 ? 0.636 29.028 20.836 1.00 97.94 375 LYS A CA 1
ATOM 2904 C C . LYS A 1 375 ? 0.294 27.849 21.763 1.00 97.94 375 LYS A C 1
ATOM 2906 O O . LYS A 1 375 ? 0.359 26.707 21.309 1.00 97.94 375 LYS A O 1
ATOM 2911 N N . PRO A 1 376 ? -0.063 28.092 23.037 1.00 96.94 376 PRO A N 1
ATOM 2912 C CA . PRO A 1 376 ? -0.554 27.046 23.937 1.00 96.94 376 PRO A CA 1
ATOM 2913 C C . PRO A 1 376 ? -1.840 26.392 23.419 1.00 96.94 376 PRO A C 1
ATOM 2915 O O . PRO A 1 376 ? -2.656 27.056 22.775 1.00 96.94 376 PRO A O 1
ATOM 2918 N N . THR A 1 377 ? -2.066 25.118 23.750 1.00 94.56 377 THR A N 1
ATOM 2919 C CA . THR A 1 377 ? -3.274 24.382 23.321 1.00 94.56 377 THR A CA 1
ATOM 2920 C C . THR A 1 377 ? -4.559 25.024 23.844 1.00 94.56 377 THR A C 1
ATOM 2922 O O . THR A 1 377 ? -5.575 25.017 23.157 1.00 94.56 377 THR A O 1
ATOM 2925 N N . SER A 1 378 ? -4.502 25.680 25.009 1.00 93.50 378 SER A N 1
ATOM 2926 C CA . SER A 1 378 ? -5.628 26.405 25.610 1.00 93.50 378 SER A CA 1
ATOM 2927 C C . SER A 1 378 ? -6.142 27.589 24.785 1.00 93.50 378 SER A C 1
ATOM 2929 O O . SER A 1 378 ? -7.215 28.107 25.079 1.00 93.50 378 SER A O 1
ATOM 2931 N N . GLU A 1 379 ? -5.367 28.065 23.808 1.00 95.94 379 GLU A N 1
ATOM 2932 C CA . GLU A 1 379 ? -5.759 29.156 22.906 1.00 95.94 379 GLU A CA 1
ATOM 2933 C C . GLU A 1 379 ? -6.349 28.645 21.581 1.00 95.94 379 GLU A C 1
ATOM 2935 O O . GLU A 1 379 ? -6.648 29.444 20.692 1.00 95.94 379 GLU A O 1
ATOM 2940 N N . PHE A 1 380 ? -6.473 27.327 21.402 1.00 94.50 380 PHE A N 1
ATOM 2941 C CA . PHE A 1 380 ? -7.020 26.751 20.182 1.00 94.50 380 PHE A CA 1
ATOM 2942 C C . PHE A 1 380 ? -8.548 26.897 20.144 1.00 94.50 380 PHE A C 1
ATOM 2944 O O . PHE A 1 380 ? -9.255 26.397 21.015 1.00 94.50 380 PHE A O 1
ATOM 2951 N N . GLU A 1 381 ? -9.064 27.564 19.109 1.00 90.56 381 GLU A N 1
ATOM 2952 C CA . GLU A 1 381 ? -10.503 27.831 18.928 1.00 90.56 381 GLU A CA 1
ATOM 2953 C C . GLU A 1 381 ? -11.142 26.956 17.828 1.00 90.56 381 GLU A C 1
ATOM 2955 O O . GLU A 1 381 ? -12.303 27.148 17.474 1.00 90.56 381 GLU A O 1
ATOM 2960 N N . GLY A 1 382 ? -10.402 25.982 17.283 1.00 80.81 382 GLY A N 1
ATOM 2961 C CA . GLY A 1 382 ? -10.819 25.158 16.139 1.00 80.81 382 GLY A CA 1
ATOM 2962 C C . GLY A 1 382 ? -11.755 23.983 16.453 1.00 80.81 382 GLY A C 1
ATOM 2963 O O . GLY A 1 382 ? -11.972 23.151 15.577 1.00 80.81 382 GLY A O 1
ATOM 2964 N N . GLY A 1 383 ? -12.302 23.908 17.672 1.00 75.81 383 GLY A N 1
ATOM 2965 C CA . GLY A 1 383 ? -13.162 22.810 18.136 1.00 75.81 383 GLY A CA 1
ATOM 2966 C C . GLY A 1 383 ? -12.398 21.611 18.714 1.00 75.81 383 GLY A C 1
ATOM 2967 O O . GLY A 1 383 ? -11.170 21.561 18.678 1.00 75.81 383 GLY A O 1
ATOM 2968 N N . GLU A 1 384 ? -13.134 20.659 19.293 1.00 65.94 384 GLU A N 1
ATOM 2969 C CA . GLU A 1 384 ? -12.576 19.383 19.762 1.00 65.94 384 GLU A CA 1
ATOM 2970 C C . GLU A 1 384 ? -12.368 18.413 18.591 1.00 65.94 384 GLU A C 1
ATOM 2972 O O . GLU A 1 384 ? -13.059 18.477 17.573 1.00 65.94 384 GLU A O 1
ATOM 2977 N N . THR A 1 385 ? -11.402 17.510 18.744 1.00 63.19 385 THR A N 1
ATOM 2978 C CA . THR A 1 385 ? -11.149 16.419 17.805 1.00 63.19 385 THR A CA 1
ATOM 2979 C C . THR A 1 385 ? -12.297 15.426 17.809 1.00 63.19 385 THR A C 1
ATOM 2981 O O . THR A 1 385 ? -12.728 14.969 18.866 1.00 63.19 385 THR A O 1
ATOM 2984 N N . GLN A 1 386 ? -12.743 15.005 16.625 1.00 63.12 386 GLN A N 1
ATOM 2985 C CA . GLN A 1 386 ? -13.380 13.700 16.518 1.00 63.12 386 GLN A CA 1
ATOM 2986 C C . GLN A 1 386 ? -12.265 12.664 16.657 1.00 63.12 386 GLN A C 1
ATOM 2988 O O . GLN A 1 386 ? -11.440 12.490 15.758 1.00 63.12 386 GLN A O 1
ATOM 2993 N N . GLU A 1 387 ? -12.168 12.051 17.836 1.00 70.44 387 GLU A N 1
ATOM 2994 C CA . GLU A 1 387 ? -11.204 10.980 18.051 1.00 70.44 387 GLU A CA 1
ATOM 2995 C C . GLU A 1 387 ? -11.577 9.805 17.131 1.00 70.44 387 GLU A C 1
ATOM 2997 O O . GLU A 1 387 ? -12.730 9.363 17.128 1.00 70.44 387 GLU A O 1
ATOM 3002 N N . PRO A 1 388 ? -10.638 9.319 16.313 1.00 68.44 388 PRO A N 1
ATOM 3003 C CA . PRO A 1 388 ? -10.877 8.220 15.408 1.00 68.44 388 PRO A CA 1
ATOM 3004 C C . PRO A 1 388 ? -11.130 6.940 16.199 1.00 68.44 388 PRO A C 1
ATOM 3006 O O . PRO A 1 388 ? -10.530 6.708 17.249 1.00 68.44 388 PRO A O 1
ATOM 3009 N N . VAL A 1 389 ? -12.018 6.102 15.675 1.00 75.44 389 VAL A N 1
ATOM 3010 C CA . VAL A 1 389 ? -12.544 4.936 16.386 1.00 75.44 389 VAL A CA 1
ATOM 3011 C C . VAL A 1 389 ? -11.998 3.672 15.738 1.00 75.44 389 VAL A C 1
ATOM 3013 O O . VAL A 1 389 ? -12.245 3.407 14.563 1.00 75.44 389 VAL A O 1
ATOM 3016 N N . ASN A 1 390 ? -11.246 2.888 16.504 1.00 78.00 390 ASN A N 1
ATOM 3017 C CA . ASN A 1 390 ? -10.716 1.597 16.100 1.00 78.00 390 ASN A CA 1
ATOM 3018 C C . ASN A 1 390 ? -11.657 0.476 16.560 1.00 78.00 390 ASN A C 1
ATOM 3020 O O . ASN A 1 390 ? -11.839 0.252 17.758 1.00 78.00 390 ASN A O 1
ATOM 3024 N N . LYS A 1 391 ? -12.226 -0.247 15.590 1.00 84.38 391 LYS A N 1
ATOM 3025 C CA . LYS A 1 391 ? -13.171 -1.349 15.809 1.00 84.38 391 LYS A CA 1
ATOM 3026 C C . LYS A 1 391 ? -12.569 -2.741 15.600 1.00 84.38 391 LYS A C 1
ATOM 3028 O O . LYS A 1 391 ? -13.260 -3.725 15.834 1.00 84.38 391 LYS A O 1
ATOM 3033 N N . ASP A 1 392 ? -11.298 -2.853 15.214 1.00 81.25 392 ASP A N 1
ATOM 3034 C CA . ASP A 1 392 ? -10.714 -4.111 14.726 1.00 81.25 392 ASP A CA 1
ATOM 3035 C C . ASP A 1 392 ? -10.765 -5.239 15.768 1.00 81.25 392 ASP A C 1
ATOM 3037 O O . ASP A 1 392 ? -11.093 -6.379 15.440 1.00 81.25 392 ASP A O 1
ATOM 3041 N N . GLN A 1 393 ? -10.481 -4.928 17.037 1.00 83.31 393 GLN A N 1
ATOM 3042 C CA . GLN A 1 393 ? -10.536 -5.920 18.117 1.00 83.31 393 GLN A CA 1
ATOM 3043 C C . GLN A 1 393 ? -11.963 -6.409 18.376 1.00 83.31 393 GLN A C 1
ATOM 3045 O O . GLN A 1 393 ? -12.173 -7.602 18.591 1.00 83.31 393 GLN A O 1
ATOM 3050 N N . LEU A 1 394 ? -12.944 -5.504 18.318 1.00 90.69 394 LEU A N 1
ATOM 3051 C CA . LEU A 1 394 ? -14.353 -5.859 18.453 1.00 90.69 394 LEU A CA 1
ATOM 3052 C C . LEU A 1 394 ? -14.822 -6.700 17.263 1.00 90.69 394 LEU A C 1
ATOM 3054 O O . LEU A 1 394 ? -15.510 -7.694 17.473 1.00 90.69 394 LEU A O 1
ATOM 3058 N N . THR A 1 395 ? -14.408 -6.356 16.042 1.00 90.81 395 THR A N 1
ATOM 3059 C CA . THR A 1 395 ? -14.703 -7.135 14.832 1.00 90.81 395 THR A CA 1
ATOM 3060 C C . THR A 1 395 ? -14.160 -8.554 14.948 1.00 90.81 395 THR A C 1
ATOM 3062 O O . THR A 1 395 ? -14.921 -9.507 14.806 1.00 90.81 395 THR A O 1
ATOM 3065 N N . ALA A 1 396 ? -12.876 -8.706 15.287 1.00 86.88 396 ALA A N 1
ATOM 3066 C CA . ALA A 1 396 ? -12.252 -10.018 15.442 1.00 86.88 396 ALA A CA 1
ATOM 3067 C C . ALA A 1 396 ? -12.948 -10.867 16.519 1.00 86.88 396 ALA A C 1
ATOM 3069 O O . ALA A 1 396 ? -13.206 -12.050 16.296 1.00 86.88 396 ALA A O 1
ATOM 3070 N N . LEU A 1 397 ? -13.299 -10.257 17.660 1.00 92.88 397 LEU A N 1
ATOM 3071 C CA . LEU A 1 397 ? -14.032 -10.942 18.721 1.00 92.88 397 LEU A CA 1
ATOM 3072 C C . LEU A 1 397 ? -15.431 -11.363 18.251 1.00 92.88 397 LEU A C 1
ATOM 3074 O O . LEU A 1 397 ? -15.823 -12.503 18.464 1.00 92.88 397 LEU A O 1
ATOM 3078 N N . VAL A 1 398 ? -16.184 -10.484 17.585 1.00 96.25 398 VAL A N 1
ATOM 3079 C CA . VAL A 1 398 ? -17.516 -10.813 17.049 1.00 96.25 398 VAL A CA 1
ATOM 3080 C C . VAL A 1 398 ? -17.436 -11.957 16.034 1.00 96.25 398 VAL A C 1
ATOM 3082 O O . VAL A 1 398 ? -18.252 -12.878 16.099 1.00 96.25 398 VAL A O 1
ATOM 3085 N N . ASP A 1 399 ? -16.449 -11.949 15.137 1.00 92.00 399 ASP A N 1
ATOM 3086 C CA . ASP A 1 399 ? -16.245 -13.008 14.142 1.00 92.00 399 ASP A CA 1
ATOM 3087 C C . ASP A 1 399 ? -15.962 -14.368 14.792 1.00 92.00 399 ASP A C 1
ATOM 3089 O O . ASP A 1 399 ? -16.539 -15.380 14.380 1.00 92.00 399 ASP A O 1
ATOM 3093 N N . GLU A 1 400 ? -15.128 -14.393 15.836 1.00 94.19 400 GLU A N 1
ATOM 3094 C CA . GLU A 1 400 ? -14.859 -15.594 16.632 1.00 94.19 400 GLU A CA 1
ATOM 3095 C C . GLU A 1 400 ? -16.116 -16.063 17.380 1.00 94.19 400 GLU A C 1
ATOM 3097 O O . GLU A 1 400 ? -16.514 -17.227 17.281 1.00 94.19 400 GLU A O 1
ATOM 3102 N N . MET A 1 401 ? -16.795 -15.149 18.077 1.00 95.06 401 MET A N 1
ATOM 3103 C CA . MET A 1 401 ? -17.963 -15.450 18.908 1.00 95.06 401 MET A CA 1
ATOM 3104 C C . MET A 1 401 ? -19.172 -15.919 18.087 1.00 95.06 401 MET A C 1
ATOM 3106 O O . MET A 1 401 ? -19.965 -16.732 18.563 1.00 95.06 401 MET A O 1
ATOM 3110 N N . ASN A 1 402 ? -19.285 -15.496 16.825 1.00 93.69 402 ASN A N 1
ATOM 3111 C CA . ASN A 1 402 ? -20.294 -15.992 15.885 1.00 93.69 402 ASN A CA 1
ATOM 3112 C C . ASN A 1 402 ? -20.144 -17.493 15.562 1.00 93.69 402 ASN A C 1
ATOM 3114 O O . ASN A 1 402 ? -21.095 -18.108 15.079 1.00 93.69 402 ASN A O 1
ATOM 3118 N N . GLN A 1 403 ? -18.983 -18.102 15.831 1.00 92.56 403 GLN A N 1
ATOM 3119 C CA . GLN A 1 403 ? -18.756 -19.542 15.648 1.00 92.56 403 GLN A CA 1
ATOM 3120 C C . GLN A 1 403 ? -19.149 -20.384 16.878 1.00 92.56 403 GLN A C 1
ATOM 3122 O O . GLN A 1 403 ? -19.143 -21.618 16.804 1.00 92.56 403 GLN A O 1
ATOM 3127 N N . VAL A 1 404 ? -19.495 -19.756 18.009 1.00 91.50 404 VAL A N 1
ATOM 3128 C CA . VAL A 1 404 ? -19.815 -20.449 19.268 1.00 91.50 404 VAL A CA 1
ATOM 3129 C C . VAL A 1 404 ? -21.157 -21.181 19.160 1.00 91.50 404 VAL A C 1
ATOM 3131 O O . VAL A 1 404 ? -22.209 -20.585 18.918 1.00 91.50 404 VAL A O 1
ATOM 3134 N N . LYS A 1 405 ? -21.138 -22.501 19.376 1.00 91.81 405 LYS A N 1
ATOM 3135 C CA . LYS A 1 405 ? -22.350 -23.333 19.389 1.00 91.81 405 LYS A CA 1
ATOM 3136 C C . LYS A 1 405 ? -23.139 -23.133 20.680 1.00 91.81 405 LYS A C 1
ATOM 3138 O O . LYS A 1 405 ? -22.566 -22.993 21.755 1.00 91.81 405 LYS A O 1
ATOM 3143 N N . ASN A 1 406 ? -24.464 -23.184 20.581 1.00 92.69 406 ASN A N 1
ATOM 3144 C CA . ASN A 1 406 ? -25.334 -23.121 21.751 1.00 92.69 406 ASN A CA 1
ATOM 3145 C C . ASN A 1 406 ? -25.449 -24.493 22.437 1.00 92.69 406 ASN A C 1
ATOM 3147 O O . ASN A 1 406 ? -26.314 -25.289 22.077 1.00 92.69 406 ASN A O 1
ATOM 3151 N N . VAL A 1 407 ? -24.565 -24.748 23.400 1.00 94.81 407 VAL A N 1
ATOM 3152 C CA . VAL A 1 407 ? -24.536 -25.952 24.257 1.00 94.81 407 VAL A CA 1
ATOM 3153 C C . VAL A 1 407 ? -24.567 -25.589 25.751 1.00 94.81 407 VAL A C 1
ATOM 3155 O O . VAL A 1 407 ? -24.208 -26.380 26.612 1.00 94.81 407 VAL A O 1
ATOM 3158 N N . TYR A 1 408 ? -24.964 -24.359 26.067 1.00 95.44 408 TYR A N 1
ATOM 3159 C CA . TYR A 1 408 ? -24.857 -23.769 27.400 1.00 95.44 408 TYR A CA 1
ATOM 3160 C C . TYR A 1 408 ? -26.236 -23.613 28.049 1.00 95.44 408 TYR A C 1
ATOM 3162 O O . TYR A 1 408 ? -27.272 -23.809 27.409 1.00 95.44 408 TYR A O 1
ATOM 3170 N N . THR A 1 409 ? -26.266 -23.223 29.323 1.00 95.81 409 THR A N 1
ATOM 3171 C CA . THR A 1 409 ? -27.521 -22.921 30.020 1.00 95.81 409 THR A CA 1
ATOM 3172 C C . THR A 1 409 ? -28.269 -21.786 29.323 1.00 95.81 409 THR A C 1
ATOM 3174 O O . THR A 1 409 ? -27.663 -20.858 28.775 1.00 95.81 409 THR A O 1
ATOM 3177 N N . VAL A 1 410 ? -29.602 -21.819 29.381 1.00 94.31 410 VAL A N 1
ATOM 3178 C CA . VAL A 1 410 ? -30.459 -20.828 28.710 1.00 94.31 410 VAL A CA 1
ATOM 3179 C C . VAL A 1 410 ? -30.120 -19.404 29.160 1.00 94.31 410 VAL A C 1
ATOM 3181 O O . VAL A 1 410 ? -30.014 -18.504 28.326 1.00 94.31 410 VAL A O 1
ATOM 3184 N N . ASN A 1 411 ? -29.910 -19.188 30.460 1.00 95.44 411 ASN A N 1
ATOM 3185 C CA . ASN A 1 411 ? -29.599 -17.876 31.024 1.00 95.44 411 ASN A CA 1
ATOM 3186 C C . ASN A 1 411 ? -28.226 -17.356 30.615 1.00 95.44 411 ASN A C 1
ATOM 3188 O O . ASN A 1 411 ? -28.123 -16.202 30.189 1.00 95.44 411 ASN A O 1
ATOM 3192 N N . SER A 1 412 ? -27.189 -18.191 30.716 1.00 96.38 412 SER A N 1
ATOM 3193 C CA . SER A 1 412 ? -25.833 -17.771 30.353 1.00 96.38 412 SER A CA 1
ATOM 3194 C C . SER A 1 412 ? -25.730 -17.492 28.851 1.00 96.38 412 SER A C 1
ATOM 3196 O O . SER A 1 412 ? -25.220 -16.442 28.455 1.00 96.38 412 SER A O 1
ATOM 3198 N N . TYR A 1 413 ? -26.333 -18.344 28.014 1.00 96.31 413 TYR A N 1
ATOM 3199 C CA . TYR A 1 413 ? -26.339 -18.143 26.570 1.00 96.31 413 TYR A CA 1
ATOM 3200 C C . TYR A 1 413 ? -27.176 -16.935 26.143 1.00 96.31 413 TYR A C 1
ATOM 3202 O O . TYR A 1 413 ? -26.776 -16.192 25.253 1.00 96.31 413 TYR A O 1
ATOM 3210 N N . ARG A 1 414 ? -28.324 -16.677 26.784 1.00 96.69 414 ARG A N 1
ATOM 3211 C CA . ARG A 1 414 ? -29.146 -15.489 26.498 1.00 96.69 414 ARG A CA 1
ATOM 3212 C C . ARG A 1 414 ? -28.393 -14.189 26.786 1.00 96.69 414 ARG A C 1
ATOM 3214 O O . ARG A 1 414 ? -28.507 -13.247 26.004 1.00 96.69 414 ARG A O 1
ATOM 3221 N N . ALA A 1 415 ? -27.622 -14.138 27.873 1.00 96.69 415 ALA A N 1
ATOM 3222 C CA . ALA A 1 415 ? -26.771 -12.991 28.186 1.00 96.69 415 ALA A CA 1
ATOM 3223 C C . ALA A 1 415 ? -25.649 -12.813 27.149 1.00 96.69 415 ALA A C 1
ATOM 3225 O O . ALA A 1 415 ? -25.450 -11.706 26.650 1.00 96.69 415 ALA A O 1
ATOM 3226 N N . PHE A 1 416 ? -24.978 -13.905 26.768 1.00 98.00 416 PHE A N 1
ATOM 3227 C CA . PHE A 1 416 ? -23.978 -13.912 25.698 1.00 98.00 416 PHE A CA 1
ATOM 3228 C C . PHE A 1 416 ? -24.550 -13.450 24.352 1.00 98.00 416 PHE A C 1
ATOM 3230 O O . PHE A 1 416 ? -24.009 -12.534 23.740 1.00 98.00 416 PHE A O 1
ATOM 3237 N N . ALA A 1 417 ? -25.684 -14.004 23.922 1.00 97.12 417 ALA A N 1
ATOM 3238 C CA . ALA A 1 417 ? -26.336 -13.639 22.668 1.00 97.12 417 ALA A CA 1
ATOM 3239 C C . ALA A 1 417 ? -26.756 -12.159 22.639 1.00 97.12 417 ALA A C 1
ATOM 3241 O O . ALA A 1 417 ? -26.638 -11.503 21.605 1.00 97.12 417 ALA A O 1
ATOM 3242 N N . ALA A 1 418 ? -27.209 -11.611 23.773 1.00 97.69 418 ALA A N 1
ATOM 3243 C CA . ALA A 1 418 ? -27.511 -10.187 23.894 1.00 97.69 418 ALA A CA 1
ATOM 3244 C C . ALA A 1 418 ? -26.249 -9.314 23.776 1.00 97.69 418 ALA A C 1
ATOM 3246 O O . ALA A 1 418 ? -26.271 -8.307 23.069 1.00 97.69 418 ALA A O 1
ATOM 3247 N N . ALA A 1 419 ? -25.145 -9.709 24.422 1.00 98.19 419 ALA A N 1
ATOM 3248 C CA . ALA A 1 419 ? -23.868 -9.005 24.316 1.00 98.19 419 ALA A CA 1
ATOM 3249 C C . ALA A 1 419 ? -23.296 -9.059 22.888 1.00 98.19 419 ALA A C 1
ATOM 3251 O O . ALA A 1 419 ? -22.841 -8.038 22.378 1.00 98.19 419 ALA A O 1
ATOM 3252 N N . LEU A 1 420 ? -23.394 -10.212 22.216 1.00 98.00 420 LEU A N 1
ATOM 3253 C CA . LEU A 1 420 ? -22.970 -10.396 20.826 1.00 98.00 420 LEU A CA 1
ATOM 3254 C C . LEU A 1 420 ? -23.792 -9.530 19.861 1.00 98.00 420 LEU A C 1
ATOM 3256 O O . LEU A 1 420 ? -23.230 -8.892 18.974 1.00 98.00 420 LEU A O 1
ATOM 3260 N N . GLY A 1 421 ? -25.110 -9.449 20.067 1.00 97.56 421 GLY A N 1
ATOM 3261 C CA . GLY A 1 421 ? -25.982 -8.550 19.308 1.00 97.56 421 GLY A CA 1
ATOM 3262 C C . GLY A 1 421 ? -25.605 -7.076 19.487 1.00 97.56 421 GLY A C 1
ATOM 3263 O O . GLY A 1 421 ? -25.436 -6.369 18.499 1.00 97.56 421 GLY A O 1
ATOM 3264 N N . ASN A 1 422 ? -25.390 -6.635 20.732 1.00 97.75 422 ASN A N 1
ATOM 3265 C CA . ASN A 1 422 ? -24.961 -5.264 21.026 1.00 97.75 422 ASN A CA 1
ATOM 3266 C C . ASN A 1 422 ? -23.605 -4.931 20.383 1.00 97.75 422 ASN A C 1
ATOM 3268 O O . ASN A 1 422 ? -23.453 -3.879 19.771 1.00 97.75 422 ASN A O 1
ATOM 3272 N N . ALA A 1 423 ? -22.633 -5.842 20.467 1.00 97.81 423 ALA A N 1
ATOM 3273 C CA . ALA A 1 423 ? -21.343 -5.686 19.803 1.00 97.81 423 ALA A CA 1
ATOM 3274 C C . ALA A 1 423 ? -21.495 -5.529 18.280 1.00 97.81 423 ALA A C 1
ATOM 3276 O O . ALA A 1 423 ? -20.915 -4.618 17.693 1.00 97.81 423 ALA A O 1
ATOM 3277 N N . ALA A 1 424 ? -22.330 -6.356 17.643 1.00 96.62 424 ALA A N 1
ATOM 3278 C CA . ALA A 1 424 ? -22.604 -6.260 16.211 1.00 96.62 424 ALA A CA 1
ATOM 3279 C C . ALA A 1 424 ? -23.316 -4.953 15.809 1.00 96.62 424 ALA A C 1
ATOM 3281 O O . ALA A 1 424 ? -23.108 -4.462 14.698 1.00 96.62 424 ALA A O 1
ATOM 3282 N N . ASP A 1 425 ? -24.150 -4.387 16.682 1.00 96.94 425 ASP A N 1
ATOM 3283 C CA . ASP A 1 425 ? -24.795 -3.091 16.454 1.00 96.94 425 ASP A CA 1
ATOM 3284 C C . ASP A 1 425 ? -23.796 -1.932 16.596 1.00 96.94 425 ASP A C 1
ATOM 3286 O O . ASP A 1 425 ? -23.768 -1.047 15.742 1.00 96.94 425 ASP A O 1
ATOM 3290 N N . VAL A 1 426 ? -22.905 -1.981 17.594 1.00 94.88 426 VAL A N 1
ATOM 3291 C CA . VAL A 1 426 ? -21.807 -1.010 17.763 1.00 94.88 426 VAL A CA 1
ATOM 3292 C C . VAL A 1 426 ? -20.851 -1.027 16.568 1.00 94.88 426 VAL A C 1
ATOM 3294 O O . VAL A 1 426 ? -20.390 0.030 16.129 1.00 94.88 426 VAL A O 1
ATOM 3297 N N . LEU A 1 427 ? -20.587 -2.197 15.977 1.00 90.38 427 LEU A N 1
ATOM 3298 C CA . LEU A 1 427 ? -19.776 -2.289 14.759 1.00 90.38 427 LEU A CA 1
ATOM 3299 C C . LEU A 1 427 ? -20.388 -1.506 13.588 1.00 90.38 427 LEU A C 1
ATOM 3301 O O . LEU A 1 427 ? -19.663 -0.789 12.904 1.00 90.38 427 LEU A O 1
ATOM 3305 N N . LYS A 1 428 ? -21.715 -1.545 13.429 1.00 88.75 428 LYS A N 1
ATOM 3306 C CA . LYS A 1 428 ? -22.447 -0.853 12.352 1.00 88.75 428 LYS A CA 1
ATOM 3307 C C . LYS A 1 428 ? -22.711 0.631 12.616 1.00 88.75 428 LYS A C 1
ATOM 3309 O O . LYS A 1 428 ? -23.181 1.325 11.718 1.00 88.75 428 LYS A O 1
ATOM 3314 N N . ASP A 1 429 ? -22.495 1.111 13.839 1.00 86.44 429 ASP A N 1
ATOM 3315 C CA . ASP A 1 429 ? -22.751 2.507 14.189 1.00 86.44 429 ASP A CA 1
ATOM 3316 C C . ASP A 1 429 ? -21.556 3.398 13.824 1.00 86.44 429 ASP A C 1
ATOM 3318 O O . ASP A 1 429 ? -20.546 3.433 14.532 1.00 86.44 429 ASP A O 1
ATOM 3322 N N . ASP A 1 430 ? -21.683 4.155 12.733 1.00 77.25 430 ASP A N 1
ATOM 3323 C CA . ASP A 1 430 ? -20.681 5.128 12.268 1.00 77.25 430 ASP A CA 1
ATOM 3324 C C . ASP A 1 430 ? -20.396 6.256 13.281 1.00 77.25 430 ASP A C 1
ATOM 3326 O O . ASP A 1 430 ? -19.457 7.030 13.099 1.00 77.25 430 ASP A O 1
ATOM 3330 N N . LYS A 1 431 ? -21.209 6.384 14.338 1.00 80.88 431 LYS A N 1
ATOM 3331 C CA . LYS A 1 431 ? -21.063 7.396 15.393 1.00 80.88 431 LYS A CA 1
ATOM 3332 C C . LYS A 1 431 ? -20.581 6.836 16.728 1.00 80.88 431 LYS A C 1
ATOM 3334 O O . LYS A 1 431 ? -20.426 7.622 17.663 1.00 80.88 431 LYS A O 1
ATOM 3339 N N . ALA A 1 432 ? -20.379 5.523 16.845 1.00 83.56 432 ALA A N 1
ATOM 3340 C CA . ALA A 1 432 ? -19.861 4.931 18.073 1.00 83.56 432 ALA A CA 1
ATOM 3341 C C . ALA A 1 432 ? -18.477 5.511 18.374 1.00 83.56 432 ALA A C 1
ATOM 3343 O O . ALA A 1 432 ? -17.619 5.480 17.501 1.00 83.56 432 ALA A O 1
ATOM 3344 N N . ASP A 1 433 ? -18.258 6.021 19.587 1.00 82.50 433 ASP A N 1
ATOM 3345 C CA . ASP A 1 433 ? -16.935 6.457 20.039 1.00 82.50 433 ASP A CA 1
ATOM 3346 C C . ASP A 1 433 ? -16.087 5.264 20.524 1.00 82.50 433 ASP A C 1
ATOM 3348 O O . ASP A 1 433 ? -16.596 4.156 20.724 1.00 82.50 433 ASP A O 1
ATOM 3352 N N . GLN A 1 434 ? -14.780 5.471 20.733 1.00 84.06 434 GLN A N 1
ATOM 3353 C CA . GLN A 1 434 ? -13.887 4.387 21.166 1.00 84.06 434 GLN A CA 1
ATOM 3354 C C . GLN A 1 434 ? -14.336 3.770 22.493 1.00 84.06 434 GLN A C 1
ATOM 3356 O O . GLN A 1 434 ? -14.256 2.562 22.674 1.00 84.06 434 GLN A O 1
ATOM 3361 N N . LYS A 1 435 ? -14.870 4.586 23.405 1.00 86.12 435 LYS A N 1
ATOM 3362 C CA . LYS A 1 435 ? -15.374 4.101 24.686 1.00 86.12 435 LYS A CA 1
ATOM 3363 C C . LYS A 1 435 ? -16.529 3.114 24.495 1.00 86.12 435 LYS A C 1
ATOM 3365 O O . LYS A 1 435 ? -16.543 2.077 25.145 1.00 86.12 435 LYS A O 1
ATOM 3370 N N . THR A 1 436 ? -17.468 3.414 23.605 1.00 92.62 436 THR A N 1
ATOM 3371 C CA . THR A 1 436 ? -18.596 2.534 23.276 1.00 92.62 436 THR A CA 1
ATOM 3372 C C . THR A 1 436 ? -18.110 1.215 22.676 1.00 92.62 436 THR A C 1
ATOM 3374 O O . THR A 1 436 ? -18.624 0.150 23.019 1.00 92.62 436 THR A O 1
ATOM 3377 N N . VAL A 1 437 ? -17.090 1.270 21.815 1.00 89.25 437 VAL A N 1
ATOM 3378 C CA . VAL A 1 437 ? -16.450 0.078 21.239 1.00 89.25 437 VAL A CA 1
ATOM 3379 C C . VAL A 1 437 ? -15.775 -0.768 22.320 1.00 89.25 437 VAL A C 1
ATOM 3381 O O . VAL A 1 437 ? -16.019 -1.973 22.388 1.00 89.25 437 VAL A O 1
ATOM 3384 N N . ASP A 1 438 ? -14.991 -0.146 23.200 1.00 88.19 438 ASP A N 1
ATOM 3385 C CA . ASP A 1 438 ? -14.286 -0.822 24.293 1.00 88.19 438 ASP A CA 1
ATOM 3386 C C . ASP A 1 438 ? -15.268 -1.444 25.303 1.00 88.19 438 ASP A C 1
ATOM 3388 O O . ASP A 1 438 ? -15.072 -2.569 25.766 1.00 88.19 438 ASP A O 1
ATOM 3392 N N . GLU A 1 439 ? -16.359 -0.740 25.625 1.00 96.19 439 GLU A N 1
ATOM 3393 C CA . GLU A 1 439 ? -17.424 -1.241 26.500 1.00 96.19 439 GLU A CA 1
ATOM 3394 C C . GLU A 1 439 ? -18.153 -2.438 25.875 1.00 96.19 439 GLU A C 1
ATOM 3396 O O . GLU A 1 439 ? -18.437 -3.414 26.573 1.00 96.19 439 GLU A O 1
ATOM 3401 N N . ALA A 1 440 ? -18.416 -2.408 24.564 1.00 97.88 440 ALA A N 1
ATOM 3402 C CA . ALA A 1 440 ? -19.012 -3.533 23.849 1.00 97.88 440 ALA A CA 1
ATOM 3403 C C . ALA A 1 440 ? -18.076 -4.750 23.798 1.00 97.88 440 ALA A C 1
ATOM 3405 O O . ALA A 1 440 ? -18.534 -5.873 24.022 1.00 97.88 440 ALA A O 1
ATOM 3406 N N . PHE A 1 441 ? -16.775 -4.530 23.573 1.00 95.31 441 PHE A N 1
ATOM 3407 C CA . PHE A 1 441 ? -15.754 -5.579 23.626 1.00 95.31 441 PHE A CA 1
ATOM 3408 C C . PHE A 1 441 ? -15.720 -6.238 25.005 1.00 95.31 441 PHE A C 1
ATOM 3410 O O . PHE A 1 441 ? -15.904 -7.450 25.117 1.00 95.31 441 PHE A O 1
ATOM 3417 N N . ALA A 1 442 ? -15.563 -5.440 26.065 1.00 95.31 442 ALA A N 1
ATOM 3418 C CA . ALA A 1 442 ? -15.475 -5.942 27.433 1.00 95.31 442 ALA A CA 1
ATOM 3419 C C . ALA A 1 442 ? -16.759 -6.671 27.865 1.00 95.31 442 ALA A C 1
ATOM 3421 O O . ALA A 1 442 ? -16.697 -7.689 28.557 1.00 95.31 442 ALA A O 1
ATOM 3422 N N . ALA A 1 443 ? -17.930 -6.178 27.447 1.00 98.12 443 ALA A N 1
ATOM 3423 C CA . ALA A 1 443 ? -19.205 -6.830 27.725 1.00 98.12 443 ALA A CA 1
ATOM 3424 C C . ALA A 1 443 ? -19.324 -8.190 27.022 1.00 98.12 443 ALA A C 1
ATOM 3426 O O . ALA A 1 443 ? -19.759 -9.156 27.652 1.00 98.12 443 ALA A O 1
ATOM 3427 N N . LEU A 1 444 ? -18.928 -8.283 25.748 1.00 98.19 444 LEU A N 1
ATOM 3428 C CA . LEU A 1 444 ? -18.945 -9.538 24.996 1.00 98.19 444 LEU A CA 1
ATOM 3429 C C . LEU A 1 444 ? -17.939 -10.548 25.562 1.00 98.19 444 LEU A C 1
ATOM 3431 O O . LEU A 1 444 ? -18.315 -11.689 25.823 1.00 98.19 444 LEU A O 1
ATOM 3435 N N . GLU A 1 445 ? -16.703 -10.121 25.823 1.00 97.06 445 GLU A N 1
ATOM 3436 C CA . GLU A 1 445 ? -15.660 -10.960 26.426 1.00 97.06 445 GLU A CA 1
ATOM 3437 C C . GLU A 1 445 ? -16.106 -11.495 27.796 1.00 97.06 445 GLU A C 1
ATOM 3439 O O . GLU A 1 445 ? -16.015 -12.693 28.075 1.00 97.06 445 GLU A O 1
ATOM 3444 N N . SER A 1 446 ? -16.676 -10.625 28.635 1.00 96.81 446 SER A N 1
ATOM 3445 C CA . SER A 1 446 ? -17.207 -11.022 29.937 1.00 96.81 446 SER A CA 1
ATOM 3446 C C . SER A 1 446 ? -18.382 -11.992 29.812 1.00 96.81 446 SER A C 1
ATOM 3448 O O . SER A 1 446 ? -18.446 -12.973 30.552 1.00 96.81 446 SER A O 1
ATOM 3450 N N . ALA A 1 447 ? -19.320 -11.753 28.892 1.00 97.81 447 ALA A N 1
ATOM 3451 C CA . ALA A 1 447 ? -20.468 -12.635 28.705 1.00 97.81 447 ALA A CA 1
ATOM 3452 C C . ALA A 1 447 ? -20.045 -14.018 28.187 1.00 97.81 447 ALA A C 1
ATOM 3454 O O . ALA A 1 447 ? -20.571 -15.025 28.659 1.00 97.81 447 ALA A O 1
ATOM 3455 N N . TYR A 1 448 ? -19.056 -14.071 27.291 1.00 95.88 448 TYR A N 1
ATOM 3456 C CA . TYR A 1 448 ? -18.464 -15.318 26.812 1.00 95.88 448 TYR A CA 1
ATOM 3457 C C . TYR A 1 448 ? -17.775 -16.096 27.941 1.00 95.88 448 TYR A C 1
ATOM 3459 O O . TYR A 1 448 ? -18.063 -17.273 28.147 1.00 95.88 448 TYR A O 1
ATOM 3467 N N . GLY A 1 449 ? -16.944 -15.427 28.748 1.00 94.56 449 GLY A N 1
ATOM 3468 C CA . GLY A 1 449 ? -16.288 -16.045 29.907 1.00 94.56 449 GLY A CA 1
ATOM 3469 C C . GLY A 1 449 ? -17.248 -16.512 31.011 1.00 94.56 449 GLY A C 1
ATOM 3470 O O . GLY A 1 449 ? -16.855 -17.295 31.873 1.00 94.56 449 GLY A O 1
ATOM 3471 N N . ASN A 1 450 ? -18.503 -16.051 30.988 1.00 96.12 450 ASN A N 1
ATOM 3472 C CA . ASN A 1 450 ? -19.558 -16.427 31.930 1.00 96.12 450 ASN A CA 1
ATOM 3473 C C . ASN A 1 450 ? -20.524 -17.495 31.387 1.00 96.12 450 ASN A C 1
ATOM 3475 O O . ASN A 1 450 ? -21.524 -17.791 32.051 1.00 96.12 450 ASN A O 1
ATOM 3479 N N . LEU A 1 451 ? -20.258 -18.068 30.209 1.00 96.06 451 LEU A N 1
ATOM 3480 C CA . LEU A 1 451 ? -21.007 -19.217 29.703 1.00 96.06 451 LEU A CA 1
ATOM 3481 C C . LEU A 1 451 ? -20.885 -20.406 30.664 1.00 96.06 451 LEU A C 1
ATOM 3483 O O . LEU A 1 451 ? -19.821 -20.677 31.222 1.00 96.06 451 LEU A O 1
ATOM 3487 N N . LYS A 1 452 ? -21.999 -21.110 30.878 1.00 95.31 452 LYS A N 1
ATOM 3488 C CA . LYS A 1 452 ? -22.086 -22.246 31.805 1.00 95.31 452 LYS A CA 1
ATOM 3489 C C . LYS A 1 452 ? -22.732 -23.431 31.117 1.00 95.31 452 LYS A C 1
ATOM 3491 O O . LYS A 1 452 ? -23.657 -23.241 30.336 1.00 95.31 452 LYS A O 1
ATOM 3496 N N . TYR A 1 453 ? -22.279 -24.635 31.430 1.00 95.12 453 TYR A N 1
ATOM 3497 C CA . TYR A 1 453 ? -22.943 -25.869 31.014 1.00 95.12 453 TYR A CA 1
ATOM 3498 C C . TYR A 1 453 ? -24.045 -26.256 32.002 1.00 95.12 453 TYR A C 1
ATOM 3500 O O . TYR A 1 453 ? -24.075 -25.767 33.134 1.00 95.12 453 TYR A O 1
ATOM 3508 N N . ASN A 1 454 ? -24.964 -27.113 31.559 1.00 94.94 454 ASN A N 1
ATOM 3509 C CA . ASN A 1 454 ? -26.009 -27.651 32.424 1.00 94.94 454 ASN A CA 1
ATOM 3510 C C . ASN A 1 454 ? -25.405 -28.663 33.409 1.00 94.94 454 ASN A C 1
ATOM 3512 O O . ASN A 1 454 ? -24.552 -29.467 33.036 1.00 94.94 454 ASN A O 1
ATOM 3516 N N . MET A 1 455 ? -25.871 -28.666 34.657 1.00 95.44 455 MET A N 1
ATOM 3517 C CA . MET A 1 455 ? -25.524 -29.723 35.609 1.00 95.44 455 MET A CA 1
ATOM 3518 C C . MET A 1 455 ? -25.971 -31.068 35.040 1.00 95.44 455 MET A C 1
ATOM 3520 O O . MET A 1 455 ? -27.125 -31.211 34.654 1.00 95.44 455 MET A O 1
ATOM 3524 N N . GLY A 1 456 ? -25.067 -32.042 34.987 1.00 94.31 456 GLY A N 1
ATOM 3525 C CA . GLY A 1 456 ? -25.296 -33.362 34.405 1.00 94.31 456 GLY A CA 1
ATOM 3526 C C . GLY A 1 456 ? -24.931 -33.512 32.923 1.00 94.31 456 GLY A C 1
ATOM 3527 O O . GLY A 1 456 ? -25.012 -34.632 32.434 1.00 94.31 456 GLY A O 1
ATOM 3528 N N . ASP A 1 457 ? -24.529 -32.444 32.224 1.00 96.06 457 ASP A N 1
ATOM 3529 C CA . ASP A 1 457 ? -23.997 -32.476 30.846 1.00 96.06 457 ASP A CA 1
ATOM 3530 C C . ASP A 1 457 ? -22.463 -32.542 30.892 1.00 96.06 457 ASP A C 1
ATOM 3532 O O . ASP A 1 457 ? -21.770 -31.529 30.946 1.00 96.06 457 ASP A O 1
ATOM 3536 N N . ILE A 1 458 ? -21.926 -33.752 30.987 1.00 94.38 458 ILE A N 1
ATOM 3537 C CA . ILE A 1 458 ? -20.520 -34.023 31.316 1.00 94.38 458 ILE A CA 1
ATOM 3538 C C . ILE A 1 458 ? -19.648 -33.964 30.069 1.00 94.38 458 ILE A C 1
ATOM 3540 O O . ILE A 1 458 ? -18.466 -33.631 30.163 1.00 94.38 458 ILE A O 1
ATOM 3544 N N . ASP A 1 459 ? -20.217 -34.306 28.915 1.00 91.06 459 ASP A N 1
ATOM 3545 C CA . ASP A 1 459 ? -19.521 -34.296 27.632 1.00 91.06 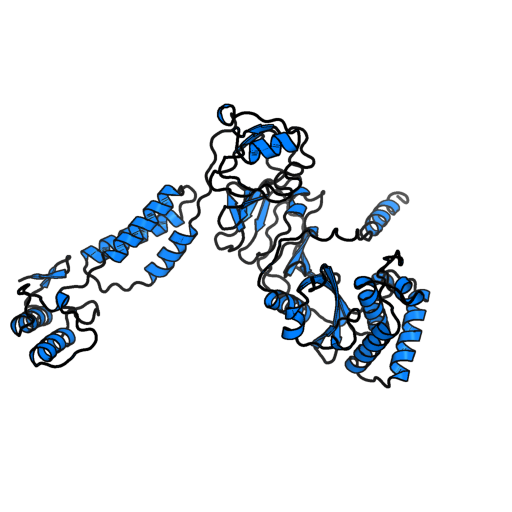459 ASP A CA 1
ATOM 3546 C C . ASP A 1 459 ? -19.623 -32.957 26.880 1.00 91.06 459 ASP A C 1
ATOM 3548 O O . ASP A 1 459 ? -19.051 -32.821 25.793 1.00 91.06 459 ASP A O 1
ATOM 3552 N N . HIS A 1 460 ? -20.292 -31.963 27.480 1.00 93.31 460 HIS A N 1
ATOM 3553 C CA . HIS A 1 460 ? -20.480 -30.611 26.943 1.00 93.31 460 HIS A CA 1
ATOM 3554 C C . HIS A 1 460 ? -21.222 -30.612 25.597 1.00 93.31 460 HIS A C 1
ATOM 3556 O O . HIS A 1 460 ? -21.000 -29.751 24.736 1.00 93.31 460 HIS A O 1
ATOM 3562 N N . SER A 1 461 ? -22.105 -31.592 25.390 1.00 91.88 461 SER A N 1
ATOM 3563 C CA . SER A 1 461 ? -22.909 -31.729 24.173 1.00 91.88 461 SER A CA 1
ATOM 3564 C C . SER A 1 461 ? -24.095 -30.763 24.121 1.00 91.88 461 SER A C 1
ATOM 3566 O O . SER A 1 461 ? -24.665 -30.545 23.045 1.00 91.88 461 SER A O 1
ATOM 3568 N N . GLY A 1 462 ? -24.453 -30.159 25.257 1.00 91.31 462 GLY A N 1
ATOM 3569 C CA . GLY A 1 462 ? -25.592 -29.261 25.422 1.00 91.31 462 GLY A CA 1
ATOM 3570 C C . GLY A 1 462 ? -26.862 -29.953 25.906 1.00 91.31 462 GLY A C 1
ATOM 3571 O O . GLY A 1 462 ? -27.907 -29.301 26.001 1.00 91.31 462 GLY A O 1
ATOM 3572 N N . ALA A 1 463 ? -26.816 -31.255 26.195 1.00 91.69 463 ALA A N 1
ATOM 3573 C CA . ALA A 1 463 ? -27.966 -32.011 26.668 1.00 91.69 463 ALA A CA 1
ATOM 3574 C C . ALA A 1 463 ? -27.552 -33.123 27.633 1.00 91.69 463 ALA A C 1
ATOM 3576 O O . ALA A 1 463 ? -26.666 -33.907 27.333 1.00 91.69 463 ALA A O 1
ATOM 3577 N N . ILE A 1 464 ? -28.292 -33.265 28.735 1.00 95.06 464 ILE A N 1
ATOM 3578 C CA . ILE A 1 464 ? -28.141 -34.412 29.636 1.00 95.06 464 ILE A CA 1
ATOM 3579 C C . ILE A 1 464 ? -28.692 -35.653 28.934 1.00 95.06 464 ILE A C 1
ATOM 3581 O O . ILE A 1 464 ? -29.890 -35.746 28.640 1.00 95.06 464 ILE A O 1
ATOM 3585 N N . SER A 1 465 ? -27.815 -36.609 28.670 1.00 96.12 465 SER A N 1
ATOM 3586 C CA . SER A 1 465 ? -28.081 -37.786 27.856 1.00 96.12 465 SER A CA 1
ATOM 3587 C C . SER A 1 465 ? -27.752 -39.088 28.594 1.00 96.12 465 SER A C 1
ATOM 3589 O O . SER A 1 465 ? -27.317 -39.118 29.748 1.00 96.12 465 SER A O 1
ATOM 3591 N N . ILE A 1 466 ? -27.986 -40.219 27.922 1.00 96.56 466 ILE A N 1
ATOM 3592 C CA . ILE A 1 466 ? -27.590 -41.523 28.461 1.00 96.56 466 ILE A CA 1
ATOM 3593 C C . ILE A 1 466 ? -26.066 -41.699 28.489 1.00 96.56 466 ILE A C 1
ATOM 3595 O O . ILE A 1 466 ? -25.566 -42.511 29.271 1.00 96.56 466 ILE A O 1
ATOM 3599 N N . ASP A 1 467 ? -25.333 -40.946 27.668 1.00 95.38 467 ASP A N 1
ATOM 3600 C CA . ASP A 1 467 ? -23.876 -40.999 27.627 1.00 95.38 467 ASP A CA 1
ATOM 3601 C C . ASP A 1 467 ? -23.294 -40.350 28.893 1.00 95.38 467 ASP A C 1
ATOM 3603 O O . ASP A 1 467 ? -22.427 -40.948 29.532 1.00 95.38 467 ASP A O 1
ATOM 3607 N N . ASP A 1 468 ? -23.886 -39.250 29.370 1.00 96.69 468 ASP A N 1
ATOM 3608 C CA . ASP A 1 468 ? -23.537 -38.614 30.650 1.00 96.69 468 ASP A CA 1
ATOM 3609 C C . ASP A 1 468 ? -23.802 -39.535 31.840 1.00 96.69 468 ASP A C 1
ATOM 3611 O O . ASP A 1 468 ? -22.939 -39.765 32.689 1.00 96.69 468 ASP A O 1
ATOM 3615 N N . VAL A 1 469 ? -24.987 -40.151 31.874 1.00 97.06 469 VAL A N 1
ATOM 3616 C CA . VAL A 1 469 ? -25.341 -41.161 32.883 1.00 97.06 469 VAL A CA 1
ATOM 3617 C C . VAL A 1 469 ? -24.311 -42.288 32.899 1.00 97.06 469 VAL A C 1
ATOM 3619 O O . VAL A 1 469 ? -23.863 -42.723 33.964 1.00 97.06 469 VAL A O 1
ATOM 3622 N N . THR A 1 470 ? -23.944 -42.774 31.713 1.00 96.00 470 THR A N 1
ATOM 3623 C CA . THR A 1 470 ? -22.965 -43.849 31.558 1.00 96.00 470 THR A CA 1
ATOM 3624 C C . THR A 1 470 ? -21.596 -43.399 32.057 1.00 96.00 470 THR A C 1
ATOM 3626 O O . THR A 1 470 ? -20.933 -44.170 32.754 1.00 96.00 470 THR A O 1
ATOM 3629 N N . ALA A 1 471 ? -21.200 -42.154 31.788 1.00 96.06 471 ALA A N 1
ATOM 3630 C CA . ALA A 1 471 ? -19.953 -41.587 32.275 1.00 96.06 471 ALA A CA 1
ATOM 3631 C C . ALA A 1 471 ? -19.917 -41.533 33.813 1.00 96.06 471 ALA A C 1
ATOM 3633 O O . ALA A 1 471 ? -18.956 -42.008 34.420 1.00 96.06 471 ALA A O 1
ATOM 3634 N N . ILE A 1 472 ? -20.980 -41.062 34.479 1.00 96.44 472 ILE A N 1
ATOM 3635 C CA . ILE A 1 472 ? -21.041 -41.063 35.955 1.00 96.44 472 ILE A CA 1
ATOM 3636 C C . ILE A 1 472 ? -20.907 -42.493 36.495 1.00 96.44 472 ILE A C 1
ATOM 3638 O O . ILE A 1 472 ? -20.114 -42.757 37.398 1.00 96.44 472 ILE A O 1
ATOM 3642 N N . GLN A 1 473 ? -21.637 -43.454 35.924 1.00 97.06 473 GLN A N 1
ATOM 3643 C CA . GLN A 1 473 ? -21.596 -44.851 36.370 1.00 97.06 473 GLN A CA 1
ATOM 3644 C C . GLN A 1 473 ? -20.220 -45.495 36.179 1.00 97.06 473 GLN A C 1
ATOM 3646 O O . GLN A 1 473 ? -19.737 -46.217 37.058 1.00 97.06 473 GLN A O 1
ATOM 3651 N N . GLN A 1 474 ? -19.573 -45.231 35.044 1.00 95.88 474 GLN A N 1
ATOM 3652 C CA . GLN A 1 474 ? -18.213 -45.675 34.769 1.00 95.88 474 GLN A CA 1
ATOM 3653 C C . GLN A 1 474 ? -17.234 -45.078 35.790 1.00 95.88 474 GLN A C 1
ATOM 3655 O O . GLN A 1 474 ? -16.453 -45.836 36.375 1.00 95.88 474 GLN A O 1
ATOM 3660 N N . HIS A 1 475 ? -17.342 -43.780 36.090 1.00 95.44 475 HIS A N 1
ATOM 3661 C CA . HIS A 1 475 ? -16.533 -43.107 37.108 1.00 95.44 475 HIS A CA 1
ATOM 3662 C C . HIS A 1 475 ? -16.711 -43.742 38.495 1.00 95.44 475 HIS A C 1
ATOM 3664 O O . HIS A 1 475 ? -15.731 -44.127 39.135 1.00 95.44 475 HIS A O 1
ATOM 3670 N N . VAL A 1 476 ? -17.960 -43.947 38.926 1.00 95.62 476 VAL A N 1
ATOM 3671 C CA . VAL A 1 476 ? -18.305 -44.605 40.201 1.00 95.62 476 VAL A CA 1
ATOM 3672 C C . VAL A 1 476 ? -17.762 -46.039 40.263 1.00 95.62 476 VAL A C 1
ATOM 3674 O O . VAL A 1 476 ? -17.350 -46.505 41.324 1.00 95.62 476 VAL A O 1
ATOM 3677 N N . SER A 1 477 ? -17.702 -46.743 39.127 1.00 95.44 477 SER A N 1
ATOM 3678 C CA . SER A 1 477 ? -17.111 -48.088 39.033 1.00 95.44 477 SER A CA 1
ATOM 3679 C C . SER A 1 477 ? -15.573 -48.113 39.042 1.00 95.44 477 SER A C 1
ATOM 3681 O O . SER A 1 477 ? -14.976 -49.190 38.983 1.00 95.44 477 SER A O 1
ATOM 3683 N N . GLY A 1 478 ? -14.923 -46.948 39.132 1.00 93.44 478 GLY A N 1
ATOM 3684 C CA . GLY A 1 478 ? -13.468 -46.800 39.161 1.00 93.44 478 GLY A CA 1
ATOM 3685 C C . GLY A 1 478 ? -12.809 -46.763 37.780 1.00 93.44 478 GLY A C 1
ATOM 3686 O O . GLY A 1 478 ? -11.592 -46.930 37.689 1.00 93.44 478 GLY A O 1
ATOM 3687 N N . GLN A 1 479 ? -13.579 -46.571 36.705 1.00 94.75 479 GLN A N 1
ATOM 3688 C CA . GLN A 1 479 ? -13.018 -46.378 35.369 1.00 94.75 479 GLN A CA 1
ATOM 3689 C C . GLN A 1 479 ? -12.519 -44.942 35.204 1.00 94.75 479 GLN A C 1
ATOM 3691 O O . GLN A 1 479 ? -13.129 -43.992 35.693 1.00 94.75 479 GLN A O 1
ATOM 3696 N N . ASN A 1 480 ? -11.395 -44.790 34.505 1.00 89.38 480 ASN A N 1
ATOM 3697 C CA . ASN A 1 480 ? -10.858 -43.482 34.160 1.00 89.38 480 ASN A CA 1
ATOM 3698 C C . ASN A 1 480 ? -11.493 -43.003 32.851 1.00 89.38 480 ASN A C 1
ATOM 3700 O O . ASN A 1 480 ? -11.390 -43.700 31.842 1.00 89.38 480 ASN A O 1
ATOM 3704 N N . ILE A 1 481 ? -12.123 -41.831 32.878 1.00 90.88 481 ILE A N 1
ATOM 3705 C CA . ILE A 1 481 ? -12.811 -41.234 31.732 1.00 90.88 481 ILE A CA 1
ATOM 3706 C C . ILE A 1 481 ? -12.079 -39.948 31.381 1.00 90.88 481 ILE A C 1
ATOM 3708 O O . ILE A 1 481 ? -11.850 -39.091 32.236 1.00 90.88 481 ILE A O 1
ATOM 3712 N N . GLU A 1 482 ? -11.670 -39.844 30.125 1.00 85.81 482 GLU A N 1
ATOM 3713 C CA . GLU A 1 482 ? -10.998 -38.661 29.607 1.00 85.81 482 GLU A CA 1
ATOM 3714 C C . GLU A 1 482 ? -11.974 -37.476 29.589 1.00 85.81 482 GLU A C 1
ATOM 3716 O O . GLU A 1 482 ? -13.122 -37.632 29.187 1.00 85.81 482 GLU A O 1
ATOM 3721 N N . ASN A 1 483 ? -11.521 -36.305 30.048 1.00 85.12 483 ASN A N 1
ATOM 3722 C CA . ASN A 1 483 ? -12.315 -35.069 30.128 1.00 85.12 483 ASN A CA 1
ATOM 3723 C C . ASN A 1 483 ? -13.585 -35.146 31.000 1.00 85.12 483 ASN A C 1
ATOM 3725 O O . ASN A 1 483 ? -14.517 -34.381 30.788 1.00 85.12 483 ASN A O 1
ATOM 3729 N N . PHE A 1 484 ? -13.625 -36.027 32.004 1.00 92.69 484 PHE A N 1
ATOM 3730 C CA . PHE A 1 484 ? -14.759 -36.106 32.929 1.00 92.69 484 PHE A CA 1
ATOM 3731 C C . PHE A 1 484 ? -14.896 -34.841 33.790 1.00 92.69 484 PHE A C 1
ATOM 3733 O O . PHE A 1 484 ? -14.070 -34.592 34.678 1.00 92.69 484 PHE A O 1
ATOM 3740 N N . ASP A 1 485 ? -15.963 -34.076 33.569 1.00 93.81 485 ASP A N 1
ATOM 3741 C CA . ASP A 1 485 ? -16.272 -32.884 34.353 1.00 93.81 485 ASP A CA 1
ATOM 3742 C C . ASP A 1 485 ? -16.929 -33.251 35.691 1.00 93.81 485 ASP A C 1
ATOM 3744 O O . ASP A 1 485 ? -18.133 -33.488 35.804 1.00 93.81 485 ASP A O 1
ATOM 3748 N N . ARG A 1 486 ? -16.107 -33.299 36.744 1.00 93.94 486 ARG A N 1
ATOM 3749 C CA . ARG A 1 486 ? -16.575 -33.607 38.101 1.00 93.94 486 ARG A CA 1
ATOM 3750 C C . ARG A 1 486 ? -17.538 -32.566 38.661 1.00 93.94 486 ARG A C 1
ATOM 3752 O O . ARG A 1 486 ? -18.339 -32.930 39.510 1.00 93.94 486 ARG A O 1
ATOM 3759 N N . LEU A 1 487 ? -17.442 -31.302 38.250 1.00 93.69 487 LEU A N 1
ATOM 3760 C CA . LEU A 1 487 ? -18.318 -30.262 38.788 1.00 93.69 487 LEU A CA 1
ATOM 3761 C C . LEU A 1 487 ? -19.729 -30.424 38.234 1.00 93.69 487 LEU A C 1
ATOM 3763 O O . LEU A 1 487 ? -20.683 -30.330 38.993 1.00 93.69 487 LEU A O 1
ATOM 3767 N N . LEU A 1 488 ? -19.855 -30.729 36.942 1.00 95.81 488 LEU A N 1
ATOM 3768 C CA . LEU A 1 488 ? -21.157 -30.981 36.321 1.00 95.81 488 LEU A CA 1
ATOM 3769 C C . LEU A 1 488 ? -21.747 -32.331 36.737 1.00 95.81 488 LEU A C 1
ATOM 3771 O O . LEU A 1 488 ? -22.965 -32.466 36.774 1.00 95.81 488 LEU A O 1
ATOM 3775 N N . ALA A 1 489 ? -20.909 -33.316 37.071 1.00 95.75 489 ALA A N 1
ATOM 3776 C CA . ALA A 1 489 ? -21.360 -34.628 37.525 1.00 95.75 489 ALA A CA 1
ATOM 3777 C C . ALA A 1 489 ? -21.929 -34.644 38.960 1.00 95.75 489 ALA A C 1
ATOM 3779 O O . ALA A 1 489 ? -22.695 -35.551 39.268 1.00 95.75 489 ALA A O 1
ATOM 3780 N N . ASP A 1 490 ? -21.558 -33.695 39.828 1.00 95.69 490 ASP A N 1
ATOM 3781 C CA . ASP A 1 490 ? -22.053 -33.574 41.217 1.00 95.69 490 ASP A CA 1
ATOM 3782 C C . ASP A 1 490 ? -23.410 -32.858 41.243 1.00 95.69 490 ASP A C 1
ATOM 3784 O O . ASP A 1 490 ? -23.539 -31.711 41.679 1.00 95.69 490 ASP A O 1
ATOM 3788 N N . VAL A 1 491 ? -24.431 -33.503 40.682 1.00 94.50 491 VAL A N 1
ATOM 3789 C CA . VAL A 1 491 ? -25.738 -32.871 40.460 1.00 94.50 491 VAL A CA 1
ATOM 3790 C C . VAL A 1 491 ? -26.552 -32.706 41.742 1.00 94.50 491 VAL A C 1
ATOM 3792 O O . VAL A 1 491 ? -27.491 -31.907 41.758 1.00 94.50 491 VAL A O 1
ATOM 3795 N N . ASP A 1 492 ? -26.208 -33.426 42.815 1.00 91.88 492 ASP A N 1
ATOM 3796 C CA . ASP A 1 492 ? -26.817 -33.253 44.138 1.00 91.88 492 ASP A CA 1
ATOM 3797 C C . ASP A 1 492 ? -26.042 -32.304 45.076 1.00 91.88 492 ASP A C 1
ATOM 3799 O O . ASP A 1 492 ? -26.549 -31.943 46.146 1.00 91.88 492 ASP A O 1
ATOM 3803 N N . GLY A 1 493 ? -24.858 -31.841 44.656 1.00 91.69 493 GLY A N 1
ATOM 3804 C CA . GLY A 1 493 ? -24.026 -30.886 45.386 1.00 91.69 493 GLY A CA 1
ATOM 3805 C C . GLY A 1 493 ? -23.401 -31.459 46.660 1.00 91.69 493 GLY A C 1
ATOM 3806 O O . GLY A 1 493 ? -23.056 -30.701 47.575 1.00 91.69 493 GLY A O 1
ATOM 3807 N N . SER A 1 494 ? -23.285 -32.785 46.765 1.00 93.31 494 SER A N 1
ATOM 3808 C CA . SER A 1 494 ? -22.721 -33.469 47.930 1.00 93.31 494 SER A CA 1
ATOM 3809 C C . SER A 1 494 ? -21.191 -33.440 47.978 1.00 93.31 494 SER A C 1
ATOM 3811 O O . SER A 1 494 ? -20.612 -33.818 49.000 1.00 93.31 494 SER A O 1
ATOM 3813 N N . SER A 1 495 ? -20.535 -32.944 46.921 1.00 92.62 495 SER A N 1
ATOM 3814 C CA . SER A 1 495 ? -19.084 -33.005 46.692 1.00 92.62 495 SER A CA 1
ATOM 3815 C C . SER A 1 495 ? -18.536 -34.416 46.449 1.00 92.62 495 SER A C 1
ATOM 3817 O O . SER A 1 495 ? -17.318 -34.589 46.349 1.00 92.62 495 SER A O 1
ATOM 3819 N N . GLU A 1 496 ? -19.404 -35.422 46.330 1.00 94.25 496 GLU A N 1
ATOM 3820 C CA . GLU A 1 496 ? -19.046 -36.814 46.074 1.00 94.25 496 GLU A CA 1
ATOM 3821 C C . GLU A 1 496 ? -19.830 -37.332 44.868 1.00 94.25 496 GLU A C 1
ATOM 3823 O O . GLU A 1 496 ? -21.051 -37.325 44.867 1.00 94.25 496 GLU A O 1
ATOM 3828 N N . ILE A 1 497 ? -19.131 -37.857 43.858 1.00 96.75 497 ILE A N 1
ATOM 3829 C CA . ILE A 1 497 ? -19.787 -38.425 42.673 1.00 96.75 497 ILE A CA 1
ATOM 3830 C C . ILE A 1 497 ? -20.239 -39.848 42.987 1.00 96.75 497 ILE A C 1
ATOM 3832 O O . ILE A 1 497 ? -19.411 -40.755 43.130 1.00 96.75 497 ILE A O 1
ATOM 3836 N N . THR A 1 498 ? -21.547 -40.058 43.090 1.00 96.81 498 THR A N 1
ATOM 3837 C CA . THR A 1 498 ? -22.147 -41.328 43.507 1.00 96.81 498 THR A CA 1
ATOM 3838 C C . THR A 1 498 ? -23.177 -41.857 42.506 1.00 96.81 498 THR A C 1
ATOM 3840 O O . THR A 1 498 ? -23.457 -41.280 41.458 1.00 96.81 498 THR A O 1
ATOM 3843 N N . ILE A 1 499 ? -23.768 -43.017 42.818 1.00 96.31 499 ILE A N 1
ATOM 3844 C CA . ILE A 1 499 ? -24.880 -43.558 42.024 1.00 96.31 499 ILE A CA 1
ATOM 3845 C C . ILE A 1 499 ? -26.139 -42.678 42.110 1.00 96.31 499 ILE A C 1
ATOM 3847 O O . ILE A 1 499 ? -27.013 -42.783 41.248 1.00 96.31 499 ILE A O 1
ATOM 3851 N N . THR A 1 500 ? -26.242 -41.825 43.135 1.00 96.69 500 THR A N 1
ATOM 3852 C CA . THR A 1 500 ? -27.341 -40.866 43.284 1.00 96.69 500 THR A CA 1
ATOM 3853 C C . THR A 1 500 ? -27.325 -39.866 42.135 1.00 96.69 500 THR A C 1
ATOM 3855 O O . THR A 1 500 ? -28.355 -39.696 41.487 1.00 96.69 500 THR A O 1
ATOM 3858 N N . ASP A 1 501 ? -26.157 -39.322 41.792 1.00 97.69 501 ASP A N 1
ATOM 3859 C CA . ASP A 1 501 ? -25.986 -38.381 40.681 1.00 97.69 501 ASP A CA 1
ATOM 3860 C C . ASP A 1 501 ? -26.395 -38.994 39.341 1.00 97.69 501 ASP A C 1
ATOM 3862 O O . ASP A 1 501 ? -27.203 -38.438 38.597 1.00 97.69 501 ASP A O 1
ATOM 3866 N N . ALA A 1 502 ? -25.935 -40.223 39.081 1.00 96.88 502 ALA A N 1
ATOM 3867 C CA . ALA A 1 502 ? -26.340 -40.973 37.894 1.00 96.88 502 ALA A CA 1
ATOM 3868 C C . ALA A 1 502 ? -27.860 -41.198 37.846 1.00 96.88 502 ALA A C 1
ATOM 3870 O O . ALA A 1 502 ? -28.459 -41.156 36.772 1.00 96.88 502 ALA A O 1
ATOM 3871 N N . THR A 1 503 ? -28.488 -41.438 39.001 1.00 96.94 503 THR A N 1
ATOM 3872 C CA . THR A 1 503 ? -29.941 -41.631 39.101 1.00 96.94 503 THR A CA 1
ATOM 3873 C C . THR A 1 503 ? -30.690 -40.330 38.810 1.00 96.94 503 THR A C 1
ATOM 3875 O O . THR A 1 503 ? -31.696 -40.358 38.105 1.00 96.94 503 THR A O 1
ATOM 3878 N N . ILE A 1 504 ? -30.192 -39.187 39.288 1.00 96.88 504 ILE A N 1
ATOM 3879 C CA . ILE A 1 504 ? -30.775 -37.868 39.011 1.00 96.88 504 ILE A CA 1
ATOM 3880 C C . ILE A 1 504 ? -30.691 -37.553 37.509 1.00 96.88 504 ILE A C 1
ATOM 3882 O O . ILE A 1 504 ? -31.713 -37.232 36.901 1.00 96.88 504 ILE A O 1
ATOM 3886 N N . CYS A 1 505 ? -29.533 -37.747 36.868 1.00 96.44 505 CYS A N 1
ATOM 3887 C CA . CYS A 1 505 ? -29.412 -37.574 35.414 1.00 96.44 505 CYS A CA 1
ATOM 3888 C C . CYS A 1 505 ? -30.337 -38.532 34.638 1.00 96.44 505 CYS A C 1
ATOM 3890 O O . CYS A 1 505 ? -30.985 -38.123 33.675 1.00 96.44 505 CYS A O 1
ATOM 3892 N N . GLN A 1 506 ? -30.492 -39.787 35.083 1.00 97.44 506 GLN A N 1
ATOM 3893 C CA . GLN A 1 506 ? -31.462 -40.725 34.493 1.00 97.44 506 GLN A CA 1
ATOM 3894 C C . GLN A 1 506 ? -32.903 -40.229 34.599 1.00 97.44 506 GLN A C 1
ATOM 3896 O O . GLN A 1 506 ? -33.682 -40.420 33.665 1.00 97.44 506 GLN A O 1
ATOM 3901 N N . MET A 1 507 ? -33.268 -39.605 35.720 1.00 97.19 507 MET A N 1
ATOM 3902 C CA . MET A 1 507 ? -34.595 -39.021 35.897 1.00 97.19 507 MET A CA 1
ATOM 3903 C C . MET A 1 507 ? -34.828 -37.862 34.924 1.00 97.19 507 MET A C 1
ATOM 3905 O O . MET A 1 507 ? -35.933 -37.759 34.393 1.00 97.19 507 MET A O 1
ATOM 3909 N N . VAL A 1 508 ? -33.807 -37.055 34.611 1.00 96.56 508 VAL A N 1
ATOM 3910 C CA . VAL A 1 508 ? -33.910 -36.041 33.546 1.00 96.56 508 VAL A CA 1
ATOM 3911 C C . VAL A 1 508 ? -34.108 -36.696 32.178 1.00 96.56 508 VAL A C 1
ATOM 3913 O O . VAL A 1 508 ? -35.068 -36.372 31.483 1.00 96.56 508 VAL A O 1
ATOM 3916 N N . VAL A 1 509 ? -33.282 -37.684 31.815 1.00 96.44 509 VAL A N 1
ATOM 3917 C CA . VAL A 1 509 ? -33.397 -38.412 30.532 1.00 96.44 509 VAL A CA 1
ATOM 3918 C C . VAL A 1 509 ? -34.771 -39.086 30.375 1.00 96.44 509 VAL A C 1
ATOM 3920 O O . VAL A 1 509 ? -35.313 -39.175 29.272 1.00 96.44 509 VAL A O 1
ATOM 3923 N N . ALA A 1 510 ? -35.370 -39.541 31.477 1.00 96.38 510 ALA A N 1
ATOM 3924 C CA . ALA A 1 510 ? -36.700 -40.145 31.511 1.00 96.38 510 ALA A CA 1
ATOM 3925 C C . ALA A 1 510 ? -37.862 -39.126 31.552 1.00 96.38 510 ALA A C 1
ATOM 3927 O O . ALA A 1 510 ? -39.017 -39.545 31.661 1.00 96.38 510 ALA A O 1
ATOM 3928 N N . ASN A 1 511 ? -37.588 -37.817 31.466 1.00 94.00 511 ASN A N 1
ATOM 3929 C CA . ASN A 1 511 ? -38.556 -36.721 31.632 1.00 94.00 511 ASN A CA 1
ATOM 3930 C C . ASN A 1 511 ? -39.309 -36.753 32.977 1.00 94.00 511 ASN A C 1
ATOM 3932 O O . ASN A 1 511 ? -40.480 -36.377 33.058 1.00 94.00 511 ASN A O 1
ATOM 3936 N N . MET A 1 512 ? -38.658 -37.244 34.031 1.00 95.62 512 MET A N 1
ATOM 3937 C CA . MET A 1 512 ? -39.174 -37.229 35.404 1.00 95.62 512 MET A CA 1
ATOM 3938 C C . MET A 1 512 ? -38.688 -36.018 36.208 1.00 95.62 512 MET A C 1
ATOM 3940 O O . MET A 1 512 ? -39.232 -35.759 37.275 1.00 95.62 512 MET A O 1
ATOM 3944 N N . MET A 1 513 ? -37.665 -35.323 35.713 1.00 95.25 513 MET A N 1
ATOM 3945 C CA . MET A 1 513 ? -37.107 -34.078 36.242 1.00 95.25 513 MET A CA 1
ATOM 3946 C C . MET A 1 513 ? -36.794 -33.146 35.070 1.00 95.25 513 MET A C 1
ATOM 3948 O O . MET A 1 513 ? -36.676 -33.601 33.929 1.00 95.25 513 MET A O 1
ATOM 3952 N N . SER A 1 514 ? -36.645 -31.853 35.344 1.00 92.69 514 SER A N 1
ATOM 3953 C CA . SER A 1 514 ? -36.329 -30.833 34.339 1.00 92.69 514 SER A CA 1
ATOM 3954 C C . SER A 1 514 ? -35.081 -30.038 34.697 1.00 92.69 514 SER A C 1
ATOM 3956 O O . SER A 1 514 ? -34.761 -29.866 35.870 1.00 92.69 514 SER A O 1
ATOM 3958 N N . VAL A 1 515 ? -34.408 -29.507 33.679 1.00 94.00 515 VAL A N 1
ATOM 3959 C CA . VAL A 1 515 ? -33.320 -28.537 33.843 1.00 94.00 515 VAL A CA 1
ATOM 3960 C C . VAL A 1 515 ? -33.915 -27.131 33.771 1.00 94.00 515 VAL A C 1
ATOM 3962 O O . VAL A 1 515 ? -34.664 -26.833 32.837 1.00 94.00 515 VAL A O 1
ATOM 3965 N N . ASP A 1 516 ? -33.638 -26.293 34.768 1.00 93.81 516 ASP A N 1
ATOM 3966 C CA . ASP A 1 516 ? -34.069 -24.892 34.772 1.00 93.81 516 ASP A CA 1
ATOM 3967 C C . ASP A 1 516 ? -33.213 -24.014 33.835 1.00 93.81 516 ASP A C 1
ATOM 3969 O O . ASP A 1 516 ? -32.243 -24.466 33.226 1.00 93.81 516 ASP A O 1
ATOM 3973 N N . GLU A 1 517 ? -33.572 -22.735 33.684 1.00 93.50 517 GLU A N 1
ATOM 3974 C CA . GLU A 1 517 ? -32.840 -21.832 32.782 1.00 93.50 517 GLU A CA 1
ATOM 3975 C C . GLU A 1 517 ? -31.393 -21.550 33.240 1.00 93.50 517 GLU A C 1
ATOM 3977 O O . GLU A 1 517 ? -30.567 -21.142 32.420 1.00 93.50 517 GLU A O 1
ATOM 3982 N N . ASP A 1 518 ? -31.072 -21.779 34.518 1.00 93.00 518 ASP A N 1
ATOM 3983 C CA . ASP A 1 518 ? -29.729 -21.641 35.092 1.00 93.00 518 ASP A CA 1
ATOM 3984 C C . ASP A 1 518 ? -28.901 -22.930 34.995 1.00 93.00 518 ASP A C 1
ATOM 3986 O O . ASP A 1 518 ? -27.725 -22.917 35.362 1.00 93.00 518 ASP A O 1
ATOM 3990 N N . GLY A 1 519 ? -29.476 -24.010 34.456 1.00 92.62 519 GLY A N 1
ATOM 3991 C CA . GLY A 1 519 ? -28.813 -25.295 34.271 1.00 92.62 519 GLY A CA 1
ATOM 3992 C C . GLY A 1 519 ? -28.902 -26.234 35.471 1.00 92.62 519 GLY A C 1
ATOM 3993 O O . GLY A 1 519 ? -28.199 -27.241 35.479 1.00 92.62 519 GLY A O 1
ATOM 3994 N N . ASN A 1 520 ? -29.728 -25.941 36.480 1.00 94.00 520 ASN A N 1
ATOM 3995 C CA . ASN A 1 520 ? -29.891 -26.810 37.646 1.00 94.00 520 ASN A CA 1
ATOM 3996 C C . ASN A 1 520 ? -30.998 -27.843 37.415 1.00 94.00 520 ASN A C 1
ATOM 3998 O O . ASN A 1 520 ? -32.030 -27.549 36.808 1.00 94.00 520 ASN A O 1
ATOM 4002 N N . ILE A 1 521 ? -30.817 -29.048 37.957 1.00 94.00 521 ILE A N 1
ATOM 4003 C CA . ILE A 1 521 ? -31.826 -30.108 37.889 1.00 94.00 521 ILE A CA 1
ATOM 4004 C C . ILE A 1 521 ? -32.882 -29.895 38.983 1.00 94.00 521 ILE A C 1
ATOM 4006 O O . ILE A 1 521 ? -32.565 -29.712 40.158 1.00 94.00 521 ILE A O 1
ATOM 4010 N N . THR A 1 522 ? -34.156 -29.934 38.596 1.00 90.31 522 THR A N 1
ATOM 4011 C CA . THR A 1 522 ? -35.321 -29.655 39.448 1.00 90.31 522 THR A CA 1
ATOM 4012 C C . THR A 1 522 ? -36.415 -30.714 39.273 1.00 90.31 522 THR A C 1
ATOM 4014 O O . THR A 1 522 ? -36.491 -31.378 38.236 1.00 90.31 522 THR A O 1
ATOM 4017 N N . LEU A 1 523 ? -37.226 -30.906 40.322 1.00 84.62 523 LEU A N 1
ATOM 4018 C CA . LEU A 1 523 ? -38.345 -31.863 40.376 1.00 84.62 523 LEU A CA 1
ATOM 4019 C C . LEU A 1 523 ? -39.563 -31.424 39.563 1.00 84.62 523 LEU A C 1
ATOM 4021 O O . LEU A 1 523 ? -39.927 -30.230 39.661 1.00 84.62 523 LEU A O 1
#

Sequence (523 aa):
MKKTISLVLAVLMLASAFFALPAVSAEMKNPNVKGSNQELLDMLNNLEPQQFVSDYEKLGMTKEQFAEIEAETLKTIESSGAVTDYDKLKAICHWVCDNIKYDYGLVSGSQDAYNVFSKRLGICQGYSNVTKAMCAAVGIPCVMVNGDSSAGGHAWSMAYADNRWIFLDTTWGDSWFDADIERFANDHRPYYCDDIKVQEGDFIFTYFNGVAPCKYVGQSGDWVIPSSAVNMPVTGVSFYLFDAYSTVETLYIPETVKNLETTGLNYCSKLKKIEVAENNTSFASVDGVLFDKSVSNLLIYPTGKEETSFAIPNTIKQLGESVFERNTNLTDVLIPASVTSIGKAPFNDNSKITIYADEGTYGYEFAKQNGIACKPTSEFEGGETQEPVNKDQLTALVDEMNQVKNVYTVNSYRAFAAALGNAADVLKDDKADQKTVDEAFAALESAYGNLKYNMGDIDHSGAISIDDVTAIQQHVSGQNIENFDRLLADVDGSSEITITDATICQMVVANMMSVDEDGNITL

=== Feature glossary ===
Legend for the data blocks above and below:

— What the protein is —

The amino-acid sequence is the protein's primary structure: the linear order of residues from the N-terminus to the C-terminus, written in one-letter code. Everything else here — the 3D coordinates, the secondary structure, the domain annotations — is ultimately a consequence of this string.

Functional annotations link the protein to curated databases. InterPro entries identify conserved domains and families by matching the sequence against member-database signatures (Pfam, PROSITE, CDD, …). Gene Ontology (GO) terms describe molecular function, biological process, and cellular component in a controlled vocabulary. CATH places the structure in a hierarchical fold classification (Class/Architecture/Topology/Homologous-superfamily). The organism is the source species.

— Where its atoms are —

Atomic coordinates in PDBx/mmCIF format — the same representation the Protein Data Bank distributes. Each line of the _atom_site loop places one backbone atom in Cartesian space (units: ångströms, origin: arbitrary).

The six renders are orthographic views along the three Cartesian axes in both directions. Representation (cartoon, sticks, or surface) and color scheme (sequence-rainbow or by-chain) vary across proteins so the training set covers all the common visualization conventions.

— Local backbone conformation —

Eight-state secondary structure (DSSP): H is the canonical α-helix, G the tighter 3₁₀-helix, I the wider π-helix; E/B are β-structure, T and S are turns and bends, and '-' is everything else. DSSP derives these from the pattern of main-chain N–H···O=C hydrogen bonds, not from the sequence.

Three-state secondary structure (P-SEA) collapses the eight DSSP classes into helix (a), strand (b), and coil (c). P-SEA assigns these from Cα geometry alone — distances and angles — without requiring backbone oxygens, so it works on any Cα trace.

φ (phi) and ψ (psi) are the two rotatable backbone dihedrals per residue: φ is the C(i-1)–N–Cα–C torsion, ψ is the N–Cα–C–N(i+1) torsion, both in degrees on (−180°, 180°]. α-helical residues cluster near (−60°, −45°); β-strand residues near (−120°, +130°). A Ramachandran plot is simply a scatter of (φ, ψ) for every residue.

— Global shape and packing —

The geometric summary reports three shape descriptors. Rg (radius of gyration) measures how spread out the Cα atoms are about their centre of mass; compact globular proteins have small Rg, elongated or unfolded ones large. Cα contacts (<8 Å, |i−j|>4) count long-range residue pairs in spatial proximity — high for tightly packed folds, near zero for rods or random coil. The bounding-box extents give the protein's footprint along x, y, z in Å.

SASA measures how much of the protein is reachable by solvent. It is computed by rolling a water-sized probe over the atomic surface and summing the exposed area (Å²). Per-residue SASA distinguishes core (buried, low SASA) from surface (exposed, high SASA) residues; total SASA is a whole-molecule size measure.

Plot images: a contact map (which residues are close in 3D, as an N×N binary image), a Ramachandran scatter (backbone torsion angles, revealing secondary-structure composition at a glance), and — for AlphaFold structures — a PAE heatmap (pairwise prediction confidence).

— Structural neighborhood —

A 3Di character summarizes, for each residue, the relative orientation of the Cα frame of its nearest spatial neighbor. Because it encodes fold topology rather than chemistry, 3Di alignments detect remote structural similarity that sequence alignment misses.

The Foldseek neighbor list gives the closest experimentally determined structures in the PDB, ranked by structural alignment. TM-score near 1 means near-identical fold; near 0.3 means only rough topology match. This is how one finds what a novel AlphaFold prediction most resembles in the solved-structure universe.

— Confidence and disorder —

For AlphaFold models, the B-factor field carries pLDDT — the model's own estimate of local accuracy on a 0–100 scale. Regions with pLDDT<50 should be treated as essentially unmodeled; they often correspond to intrinsically disordered segments.

Crystallographic B-factors measure how much each atom's electron density is smeared out, in Å². They rise in mobile loops and surface residues and fall in the buried interior. In AlphaFold models this column is repurposed to hold pLDDT instead.

Predicted Aligned Error (PAE) is an AlphaFold confidence matrix: entry (i, j) is the expected error in the position of residue j, in ångströms, when the prediction is superimposed on the true structure at residue i. Low PAE within a block of residues means that block is internally rigid and well-predicted; high PAE between two blocks means their relative placement is uncertain even if each block individually is confident.